Protein AF-0000000070924080 (afdb_homodimer)

Secondary structure (DSSP, 8-state):
--TTTEEEEEETTEEEEEEE-----HHHHHHH--HHHHHHHHHHHHHHHGGGT-S---EEEE-SSEEEEEP---BHHHHHHHH-TTSHHHHHHHHHHHHHHHHHHHTT---S---GGGEEEETTEEEE--GGG--GGG-SHHHHHHHHHHHHHHHHHHHSS--HHHHHHHHHHHHH--S-HHHHHHHHHHHHHHHHHHHHHHTGGGTTSHHHHTHHHHHHHTS---/--TTTEEEEEETTEEEEEEE-----HHHHHHH--HHHHHHHHHHHHHHHGGGT-S---EEEE-SSEEEEE----BHHHHHHHH-TTSHHHHHHHHHHHHHHHHHHHTT---S---GGGEEEETTEEEE--GGG--GGG-SHHHHHHHHHHHHHHHHHHHSS--HHHHHHHHHHHHH--S-HHHHHHHHHHHHHHHHHHHHHHTGGGTTSHHHHTHHHHHHHTS---

pLDDT: mean 89.35, std 13.29, range [24.98, 98.69]

Nearest PDB structures (foldseek):
  7chn-assembly1_A  TM=5.474E-01  e=2.019E-03  Homo sapiens
  7o7i-assembly1_A  TM=5.714E-01  e=3.588E-03  Homo sapiens
  6pjj-assembly1_B  TM=5.356E-01  e=2.622E-03  Homo sapiens
  6x8f-assembly1_A  TM=5.106E-01  e=9.192E-03  Homo sapiens
  7cz2-assembly1_A  TM=4.184E-01  e=2.763E-03  Mycolicibacterium smegmatis MC2 155

Organism: Rhodobacter capsulatus (strain ATCC BAA-309 / NBRC 16581 / SB1003) (NCBI:txid272942)

InterPro domains:
  IPR011009 Protein kinase-like domain superfamily [SSF56112] (6-174)

Radius of gyration: 23.38 Å; Cα contacts (8 Å, |Δi|>4): 699; chains: 2; bounding box: 52×64×56 Å

Sequence (452 aa):
MSAGRIERTVVSGQAGWVKRVEQVGLRLRLQKGDPRRLFEAERRAYLSLQDAHLPFPKVLAEGPDHFILADAGPTLRSLLRASGPEAPEVRRALVAGATALARLHEAGYSHGRPNLCDICWKDGQITFIDLEKYRPRHNTPGGHVWDLLIFFFDLCAETGRIDAAVLSARDAYRAADSKGIWPAAVRRMRLLRPALTLLTWLTRPLRHKRDFRALAPLLTLFADPRMSAGRIERTVVSGQAGWVKRVEQVGLRLRLQKGDPRRLFEAERRAYLSLQDAH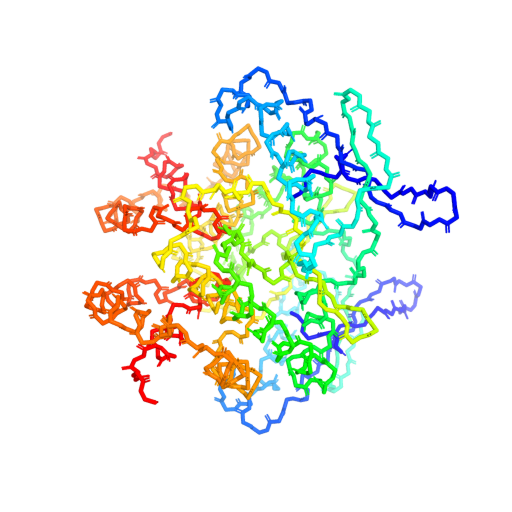LPFPKVLAEGPDHFILADAGPTLRSLLRASGPEAPEVRRALVAGATALARLHEAGYSHGRPNLCDICWKDGQITFIDLEKYRPRHNTPGGHVWDLLIFFFDLCAETGRIDAAVLSARDAYRAADSKGIWPAAVRRMRLLRPALTLLTWLTRPLRHKRDFRALAPLLTLFADPR

Foldseek 3Di:
DPPPAWDWDDFPNFTKIKGFQPPDPPVVCVVVPNSVVLVVVQVVVQVVCVVVPAQAFDFRDDDPTITITTDQAAFLLVVCVVPNLPDPVSLLQLLLLLLSLLVCLVSQFAQQAQASRQWHDDPSGIHGHDSSRGDSVLSDLNRSLVRVLNHQLNVCLSNLADDPSSVSSLVSNVVNHPPLSLLVNLVVLVVCVVVLVVVLVVCVVVCVHRNSSSSVRSSVSSPDSD/DPVVAWDWDAFPNFTKIKGFQPPDPPVVCVVVPNSVVLVVVQVVVQVVCVVVPAQAFDWRDDDPTITITTDQAAFLLVVCVVPNLPDPVSLLQLLLLLLSLLVCLVSQFAQQAQASRQWHDDPSGIHGHDSSRGDPVLSDLNRSLVRVLNHQLNVCLSNLADDPSSVSSLVSNVVNHPPLSLLVNLVVLVVCVVVLVVVLVVCVVVCVHRNSSSSVRSSVSSPDSD

Solvent-accessible surface area (backbone atoms only — not comparable to full-atom values): 23870 Å² total; per-residue (Å²): 120,73,66,86,39,61,42,80,47,73,56,96,86,37,57,24,35,34,43,44,53,62,84,60,57,72,65,55,26,70,75,74,40,53,42,59,55,50,43,49,51,28,52,50,49,51,63,70,42,62,80,67,80,49,55,51,60,53,76,76,46,76,56,98,61,33,37,26,34,40,64,52,63,53,25,47,41,57,44,33,60,68,61,31,58,81,32,66,68,37,34,52,46,44,26,49,46,29,30,49,52,26,48,38,40,69,73,50,44,37,55,59,58,45,33,42,76,27,28,18,50,44,95,91,39,58,30,47,49,78,47,71,57,45,46,80,87,38,44,41,75,67,33,37,29,51,27,51,51,43,30,47,38,44,52,18,26,74,65,52,44,79,46,71,45,53,52,46,19,51,52,34,20,58,75,47,41,83,77,54,47,65,49,52,39,17,52,54,45,58,73,44,38,70,62,52,52,50,48,46,60,73,41,51,92,44,39,89,40,52,62,52,26,9,48,60,38,42,53,58,67,38,65,53,72,120,120,73,67,85,40,59,40,79,48,71,56,97,87,38,57,23,36,35,43,44,54,62,85,60,57,72,65,54,26,70,74,72,41,54,42,58,54,49,44,50,50,26,52,48,48,52,62,68,44,62,80,67,80,50,57,52,58,53,76,76,47,77,55,99,59,34,38,25,34,41,62,53,64,54,26,48,39,57,46,32,61,68,60,32,56,81,33,67,67,37,33,53,47,45,26,49,44,29,30,50,52,26,48,40,39,68,74,51,46,36,57,59,59,44,34,42,76,26,29,16,49,44,96,92,38,59,29,49,50,77,48,70,58,45,47,79,89,38,43,41,73,68,32,37,30,50,28,53,52,42,32,48,37,44,50,17,25,75,64,53,45,79,46,71,46,53,51,47,19,51,51,33,20,58,72,46,41,83,77,52,48,64,50,52,40,18,53,54,45,57,73,43,39,70,62,51,52,50,49,46,61,73,40,52,91,44,38,87,40,52,62,53,26,9,49,59,38,43,54,59,67,38,66,54,73,118

Structure (mmCIF, N/CA/C/O backbone):
data_AF-0000000070924080-model_v1
#
loop_
_entity.id
_entity.type
_entity.pdbx_description
1 polymer 'Serine/threonine protein phosphatase'
#
loop_
_atom_site.group_PDB
_atom_site.id
_atom_site.type_symbol
_atom_site.label_atom_id
_atom_site.label_alt_id
_atom_site.label_comp_id
_atom_site.label_asym_id
_atom_site.label_entity_id
_atom_site.label_seq_id
_atom_site.pdbx_PDB_ins_code
_atom_site.Cartn_x
_atom_site.Cartn_y
_atom_site.Cartn_z
_atom_site.occupancy
_atom_site.B_iso_or_equiv
_atom_site.auth_seq_id
_atom_site.auth_comp_id
_atom_site.auth_asym_id
_atom_site.auth_atom_id
_atom_site.pdbx_PDB_model_num
ATOM 1 N N . MET A 1 1 ? -5.469 -6.824 7.297 1 25.53 1 MET A N 1
ATOM 2 C CA . MET A 1 1 ? -5.648 -8.125 7.938 1 25.53 1 MET A CA 1
ATOM 3 C C . MET A 1 1 ? -6.219 -7.965 9.344 1 25.53 1 MET A C 1
ATOM 5 O O . MET A 1 1 ? -5.742 -7.137 10.125 1 25.53 1 MET A O 1
ATOM 9 N N . SER A 1 2 ? -7.434 -8.078 9.547 1 34.44 2 SER A N 1
ATOM 10 C CA . SER A 1 2 ? -8.047 -8.141 10.867 1 34.44 2 SER A CA 1
ATOM 11 C C . SER A 1 2 ? -7.168 -8.898 11.852 1 34.44 2 SER A C 1
ATOM 13 O O . SER A 1 2 ? -6.777 -10.039 11.594 1 34.44 2 SER A O 1
ATOM 15 N N . ALA A 1 3 ? -6.484 -8.43 12.734 1 38.5 3 ALA A N 1
ATOM 16 C CA . ALA A 1 3 ? -5.648 -8.938 13.82 1 38.5 3 ALA A CA 1
ATOM 17 C C . ALA A 1 3 ? -6.285 -10.156 14.484 1 38.5 3 ALA A C 1
ATOM 19 O O . ALA A 1 3 ? -5.582 -11.016 15.016 1 38.5 3 ALA A O 1
ATOM 20 N N . GLY A 1 4 ? -7.57 -10.266 14.664 1 45.88 4 GLY A N 1
ATOM 21 C CA . GLY A 1 4 ? -8.164 -11.281 15.523 1 45.88 4 GLY A CA 1
ATOM 22 C C . GLY A 1 4 ? -8.211 -12.656 14.875 1 45.88 4 GLY A C 1
ATOM 23 O O . GLY A 1 4 ? -8.594 -13.633 15.523 1 45.88 4 GLY A O 1
ATOM 24 N N . ARG A 1 5 ? -8.039 -12.664 13.5 1 56.22 5 ARG A N 1
ATOM 25 C CA . ARG A 1 5 ? -8.516 -13.867 12.828 1 56.22 5 ARG A CA 1
ATOM 26 C C . ARG A 1 5 ? -7.426 -14.93 12.766 1 56.22 5 ARG A C 1
ATOM 28 O O . ARG A 1 5 ? -7.715 -16.125 12.734 1 56.22 5 ARG A O 1
ATOM 35 N N . ILE A 1 6 ? -6.117 -14.406 12.641 1 68.69 6 ILE A N 1
ATOM 36 C CA . ILE A 1 6 ? -5.117 -15.461 12.461 1 68.69 6 ILE A CA 1
ATOM 37 C C . ILE A 1 6 ? -4.207 -15.508 13.688 1 68.69 6 ILE A C 1
ATOM 39 O O . ILE A 1 6 ? -3.684 -14.484 14.125 1 68.69 6 ILE A O 1
ATOM 43 N N . GLU A 1 7 ? -4.242 -16.547 14.477 1 82.38 7 GLU A N 1
ATOM 44 C CA . GLU A 1 7 ? -3.438 -16.734 15.68 1 82.38 7 GLU A CA 1
ATOM 45 C C . GLU A 1 7 ? -2.461 -17.906 15.508 1 82.38 7 GLU A C 1
ATOM 47 O O . GLU A 1 7 ? -2.809 -18.938 14.93 1 82.38 7 GLU A O 1
ATOM 52 N N . ARG A 1 8 ? -1.349 -17.625 16.016 1 87.75 8 ARG A N 1
ATOM 53 C CA . ARG A 1 8 ? -0.352 -18.688 16 1 87.75 8 ARG A CA 1
ATOM 54 C C . ARG A 1 8 ? -0.681 -19.766 17.031 1 87.75 8 ARG A C 1
ATOM 56 O O . ARG A 1 8 ? -1.205 -19.469 18.094 1 87.75 8 ARG A O 1
ATOM 63 N N . THR A 1 9 ? -0.392 -21.031 16.703 1 88.62 9 THR A N 1
ATOM 64 C CA . THR A 1 9 ? -0.634 -22.156 17.594 1 88.62 9 THR A CA 1
ATOM 65 C C . THR A 1 9 ? 0.347 -23.297 17.297 1 88.62 9 THR A C 1
ATOM 67 O O . THR A 1 9 ? 1.231 -23.156 16.453 1 88.62 9 THR A O 1
ATOM 70 N N . VAL A 1 10 ? 0.337 -24.328 18.25 1 89.94 10 VAL A N 1
ATOM 71 C CA . VAL A 1 10 ? 1.141 -25.531 18.047 1 89.94 10 VAL A CA 1
ATOM 72 C C . VAL A 1 10 ? 0.24 -26.766 18.062 1 89.94 10 VAL A C 1
ATOM 74 O O . VAL A 1 10 ? -0.607 -26.922 18.938 1 89.94 10 VAL A O 1
ATOM 77 N N . VAL A 1 11 ? 0.344 -27.562 17.047 1 89.88 11 VAL A N 1
ATOM 78 C CA . VAL A 1 11 ? -0.388 -28.828 16.938 1 89.88 11 VAL A CA 1
ATOM 79 C C . VAL A 1 11 ? 0.597 -29.984 16.844 1 89.88 11 VAL A C 1
ATOM 81 O O . VAL A 1 11 ? 1.346 -30.094 15.875 1 89.88 11 VAL A O 1
ATOM 84 N N . SER A 1 12 ? 0.551 -30.875 17.875 1 92.19 12 SER A N 1
ATOM 85 C CA . SER A 1 12 ? 1.433 -32.031 17.891 1 92.19 12 SER A CA 1
ATOM 86 C C . SER A 1 12 ? 2.883 -31.641 17.641 1 92.19 12 SER A C 1
ATOM 88 O O . SER A 1 12 ? 3.562 -32.219 16.797 1 92.19 12 SER A O 1
ATOM 90 N N . GLY A 1 13 ? 3.346 -30.531 18.141 1 91.12 13 GLY A N 1
ATOM 91 C CA . GLY A 1 13 ? 4.727 -30.094 18.094 1 91.12 13 GLY A CA 1
ATOM 92 C C . GLY A 1 13 ? 5.039 -29.266 16.859 1 91.12 13 GLY A C 1
ATOM 93 O O . GLY A 1 13 ? 6.16 -28.781 16.688 1 91.12 13 GLY A O 1
ATOM 94 N N . GLN A 1 14 ? 4.07 -29.188 16.031 1 92.44 14 GLN A N 1
ATOM 95 C CA . GLN A 1 14 ? 4.281 -28.438 14.797 1 92.44 14 GLN A CA 1
ATOM 96 C C . GLN A 1 14 ? 3.631 -27.047 14.875 1 92.44 14 GLN A C 1
ATOM 98 O O . GLN A 1 14 ? 2.459 -26.938 15.242 1 92.44 14 GLN A O 1
ATOM 103 N N . ALA A 1 15 ? 4.469 -26.016 14.555 1 94 15 ALA A N 1
ATOM 104 C CA . ALA A 1 15 ? 3.943 -24.641 14.555 1 94 15 ALA A CA 1
ATOM 105 C C . ALA A 1 15 ? 2.938 -24.453 13.43 1 94 15 ALA A C 1
ATOM 107 O O . ALA A 1 15 ? 3.139 -24.938 12.312 1 94 15 ALA A O 1
ATOM 108 N N . GLY A 1 16 ? 1.765 -23.703 13.773 1 94.62 16 GLY A N 1
ATOM 109 C CA . GLY A 1 16 ? 0.73 -23.469 12.781 1 94.62 16 GLY A CA 1
ATOM 110 C C . GLY A 1 16 ? -0.035 -22.188 13.016 1 94.62 16 GLY A C 1
ATOM 111 O O . GLY A 1 16 ? 0.234 -21.453 13.977 1 94.62 16 GLY A O 1
ATOM 112 N N . TRP A 1 17 ? -0.911 -21.859 12.094 1 92.88 17 TRP A N 1
ATOM 113 C CA . TRP A 1 17 ? -1.739 -20.672 12.141 1 92.88 17 TRP A CA 1
ATOM 114 C C . TRP A 1 17 ? -3.221 -21.031 12.117 1 92.88 17 TRP A C 1
ATOM 116 O O . TRP A 1 17 ? -3.672 -21.766 11.242 1 92.88 17 TRP A O 1
ATOM 126 N N . VAL A 1 18 ? -3.932 -20.469 13.047 1 91.44 18 VAL A N 1
ATOM 127 C CA . VAL A 1 18 ? -5.363 -20.734 13.133 1 91.44 18 VAL A CA 1
ATOM 128 C C . VAL A 1 18 ? -6.125 -19.719 12.273 1 91.44 18 VAL A C 1
ATOM 130 O O . VAL A 1 18 ? -5.938 -18.516 12.422 1 91.44 18 VAL A O 1
ATOM 133 N N . LYS A 1 19 ? -6.883 -20.188 11.375 1 89.75 19 LYS A N 1
ATOM 134 C CA . LYS A 1 19 ? -7.824 -19.359 10.617 1 89.75 19 LYS A CA 1
ATOM 135 C C . LYS A 1 19 ? -9.258 -19.609 11.078 1 89.75 19 LYS A C 1
ATOM 137 O O . LYS A 1 19 ? -9.719 -20.75 11.109 1 89.75 19 LYS A O 1
ATOM 142 N N . ARG A 1 20 ? -9.859 -18.5 11.445 1 85.56 20 ARG A N 1
ATOM 143 C CA . ARG A 1 20 ? -11.227 -18.609 11.945 1 85.56 20 ARG A CA 1
ATOM 144 C C . ARG A 1 20 ? -12.203 -17.828 11.055 1 85.56 20 ARG A C 1
ATOM 146 O O . ARG A 1 20 ? -11.789 -16.969 10.289 1 85.56 20 ARG A O 1
ATOM 153 N N . VAL A 1 21 ? -13.445 -18.281 11.172 1 77.88 21 VAL A N 1
ATOM 154 C CA . VAL A 1 21 ? -14.492 -17.547 10.461 1 77.88 21 VAL A CA 1
ATOM 155 C C . VAL A 1 21 ? -14.586 -16.125 11.016 1 77.88 21 VAL A C 1
ATOM 157 O O . VAL A 1 21 ? -14.617 -15.93 12.234 1 77.88 21 VAL A O 1
ATOM 160 N N . GLU A 1 22 ? -14.312 -15.156 10.117 1 68.5 22 GLU A N 1
ATOM 161 C CA . GLU A 1 22 ? -14.43 -13.773 10.57 1 68.5 22 GLU A CA 1
ATOM 162 C C . GLU A 1 22 ? -15.828 -13.492 11.117 1 68.5 22 GLU A C 1
ATOM 164 O O . GLU A 1 22 ? -16.828 -13.898 10.523 1 68.5 22 GLU A O 1
ATOM 169 N N . GLN A 1 23 ? -15.914 -13.203 12.43 1 59.16 23 GLN A N 1
ATOM 170 C CA . GLN A 1 23 ? -17.203 -12.812 12.977 1 59.16 23 GLN A CA 1
ATOM 171 C C . GLN A 1 23 ? -17.547 -11.375 12.594 1 59.16 23 GLN A C 1
ATOM 173 O O . GLN A 1 23 ? -16.922 -10.43 13.078 1 59.16 23 GLN A O 1
ATOM 178 N N . VAL A 1 24 ? -17.797 -11.219 11.375 1 55.84 24 VAL A N 1
ATOM 179 C CA . VAL A 1 24 ? -18.141 -9.859 10.961 1 55.84 24 VAL A CA 1
ATOM 180 C C . VAL A 1 24 ? -19.609 -9.602 11.219 1 55.84 24 VAL A C 1
ATOM 182 O O . VAL A 1 24 ? -20.422 -10.539 11.258 1 55.84 24 VAL A O 1
ATOM 185 N N . GLY A 1 25 ? -19.922 -8.422 11.648 1 48.94 25 GLY A N 1
ATOM 186 C CA . GLY A 1 25 ? -21.328 -8.031 11.742 1 48.94 25 GLY A CA 1
ATOM 187 C C . GLY A 1 25 ? -22.078 -8.18 10.43 1 48.94 25 GLY A C 1
ATOM 188 O O . GLY A 1 25 ? -21.469 -8.438 9.391 1 48.94 25 GLY A O 1
ATOM 189 N N . LEU A 1 26 ? -23.391 -8.203 10.516 1 44.5 26 LEU A N 1
ATOM 190 C CA . LEU A 1 26 ? -24.328 -8.438 9.43 1 44.5 26 LEU A CA 1
ATOM 191 C C . LEU A 1 26 ? -23.953 -7.617 8.195 1 44.5 26 LEU A C 1
ATOM 193 O O . LEU A 1 26 ? -24.031 -8.117 7.07 1 44.5 26 LEU A O 1
ATOM 197 N N . ARG A 1 27 ? -23.656 -6.535 8.461 1 42.88 27 ARG A N 1
ATOM 198 C CA . ARG A 1 27 ? -23.484 -5.582 7.371 1 42.88 27 ARG A CA 1
ATOM 199 C C . ARG A 1 27 ? -22.234 -5.898 6.562 1 42.88 27 ARG A C 1
ATOM 201 O O . ARG A 1 27 ? -22.266 -5.891 5.332 1 42.88 27 ARG A O 1
ATOM 208 N N . LEU A 1 28 ? -21.234 -6.195 7.207 1 49.97 28 LEU A N 1
ATOM 209 C CA . LEU A 1 28 ? -19.984 -6.48 6.5 1 49.97 28 LEU A CA 1
ATOM 210 C C . LEU A 1 28 ? -20.078 -7.812 5.762 1 49.97 28 LEU A C 1
ATOM 212 O O . LEU A 1 28 ? -19.484 -7.977 4.695 1 49.97 28 LEU A O 1
ATOM 216 N N . ARG A 1 29 ? -21.031 -8.688 6.332 1 48.62 29 ARG A N 1
ATOM 217 C CA . ARG A 1 29 ? -21.344 -9.961 5.684 1 48.62 29 ARG A CA 1
ATOM 218 C C . ARG A 1 29 ? -21.922 -9.734 4.293 1 48.62 29 ARG A C 1
ATOM 220 O O . ARG A 1 29 ? -21.609 -10.484 3.359 1 48.62 29 ARG A O 1
ATOM 227 N N . LEU A 1 30 ? -22.797 -8.773 4.285 1 48.34 30 LEU A N 1
ATOM 228 C CA . LEU A 1 30 ? -23.484 -8.477 3.025 1 48.34 30 LEU A CA 1
ATOM 229 C C . LEU A 1 30 ? -22.5 -7.91 2.002 1 48.34 30 LEU A C 1
ATOM 231 O O . LEU A 1 30 ? -22.656 -8.125 0.799 1 48.34 30 LEU A O 1
ATOM 235 N N . GLN A 1 31 ? -21.578 -7.129 2.43 1 50.31 31 GLN A N 1
ATOM 236 C CA . GLN A 1 31 ? -20.656 -6.398 1.562 1 50.31 31 GLN A CA 1
ATOM 237 C C . GLN A 1 31 ? -19.562 -7.316 1.038 1 50.31 31 GLN A C 1
ATOM 239 O O . GLN A 1 31 ? -19.125 -7.184 -0.109 1 50.31 31 GLN A O 1
ATOM 244 N N . LYS A 1 32 ? -19.125 -8.156 2.031 1 55.06 32 LYS A N 1
ATOM 245 C CA . LYS A 1 32 ? -17.938 -8.93 1.698 1 55.06 32 LYS A CA 1
ATOM 246 C C . LYS A 1 32 ? -18.297 -10.359 1.292 1 55.06 32 LYS A C 1
ATOM 248 O O . LYS A 1 32 ? -17.453 -11.117 0.833 1 55.06 32 LYS A O 1
ATOM 253 N N . GLY A 1 33 ? -19.594 -10.68 1.135 1 59.5 33 GLY A N 1
ATOM 254 C CA . GLY A 1 33 ? -20.109 -12.031 1.03 1 59.5 33 GLY A CA 1
ATOM 255 C C . GLY A 1 33 ? -20.141 -12.758 2.361 1 59.5 33 GLY A C 1
ATOM 256 O O . GLY A 1 33 ? -19.719 -12.219 3.385 1 59.5 33 GLY A O 1
ATOM 257 N N . ASP A 1 34 ? -20.812 -13.836 2.414 1 70.38 34 ASP A N 1
ATOM 258 C CA . ASP A 1 34 ? -20.969 -14.641 3.621 1 70.38 34 ASP A CA 1
ATOM 259 C C . ASP A 1 34 ? -19.609 -15.148 4.121 1 70.38 34 ASP A C 1
ATOM 261 O O . ASP A 1 34 ? -18.969 -15.953 3.455 1 70.38 34 ASP A O 1
ATOM 265 N N . PRO A 1 35 ? -19.047 -14.484 5.098 1 76.25 35 PRO A N 1
ATOM 266 C CA . PRO A 1 35 ? -17.75 -14.883 5.645 1 76.25 35 PRO A CA 1
ATOM 267 C C . PRO A 1 35 ? -17.609 -16.391 5.82 1 76.25 35 PRO A C 1
ATOM 269 O O . PRO A 1 35 ? -16.531 -16.953 5.625 1 76.25 35 PRO A O 1
ATOM 272 N N . ARG A 1 36 ? -18.672 -17.016 6.082 1 80.5 36 ARG A N 1
ATOM 273 C CA . ARG A 1 36 ? -18.641 -18.453 6.262 1 80.5 36 ARG A CA 1
ATOM 274 C C . ARG A 1 36 ? -18.406 -19.172 4.934 1 80.5 36 ARG A C 1
ATOM 276 O O . ARG A 1 36 ? -17.688 -20.172 4.875 1 80.5 36 ARG A O 1
ATOM 283 N N . ARG A 1 37 ? -19.016 -18.609 3.957 1 82.81 37 ARG A N 1
ATOM 284 C CA . ARG A 1 37 ? -18.844 -19.219 2.637 1 82.81 37 ARG A CA 1
ATOM 285 C C . ARG A 1 37 ? -17.406 -19.094 2.156 1 82.81 37 ARG A C 1
ATOM 287 O O . ARG A 1 37 ? -16.844 -20.031 1.603 1 82.81 37 ARG A O 1
ATOM 294 N N . LEU A 1 38 ? -16.906 -17.922 2.4 1 81.5 38 LEU A N 1
ATOM 295 C CA . LEU A 1 38 ? -15.531 -17.688 1.992 1 81.5 38 LEU A CA 1
ATOM 296 C C . LEU A 1 38 ? -14.57 -18.578 2.787 1 81.5 38 LEU A C 1
ATOM 298 O O . LEU A 1 38 ? -13.633 -19.141 2.227 1 81.5 38 LEU A O 1
ATOM 302 N N . PHE A 1 39 ? -14.906 -18.688 4.031 1 86.44 39 PHE A N 1
ATOM 303 C CA . PHE A 1 39 ? -14.117 -19.547 4.914 1 86.44 39 PHE A CA 1
ATOM 304 C C . PHE A 1 39 ? -14.164 -21 4.449 1 86.44 39 PHE A C 1
ATOM 306 O O . PHE A 1 39 ? -13.125 -21.641 4.32 1 86.44 39 PHE A O 1
ATOM 313 N N . GLU A 1 40 ? -15.297 -21.453 4.141 1 87.25 40 GLU A N 1
ATOM 314 C CA . GLU A 1 40 ? -15.477 -22.844 3.729 1 87.25 40 GLU A CA 1
ATOM 315 C C . GLU A 1 40 ? -14.844 -23.094 2.363 1 87.25 40 GLU A C 1
ATOM 317 O O . GLU A 1 40 ? -14.281 -24.172 2.121 1 87.25 40 GLU A O 1
ATOM 322 N N . ALA A 1 41 ? -14.969 -22.141 1.557 1 86.94 41 ALA A N 1
ATOM 323 C CA . ALA A 1 41 ? -14.359 -22.266 0.237 1 86.94 41 ALA A CA 1
ATOM 324 C C . ALA A 1 41 ? -12.836 -22.391 0.347 1 86.94 41 ALA A C 1
ATOM 326 O O . ALA A 1 41 ? -12.227 -23.203 -0.346 1 86.94 41 ALA A O 1
ATOM 327 N N . GLU A 1 42 ? -12.281 -21.594 1.185 1 89.12 42 GLU A N 1
ATOM 328 C CA . GLU A 1 42 ? -10.836 -21.641 1.381 1 89.12 42 GLU A CA 1
ATOM 329 C C . GLU A 1 42 ? -10.414 -22.984 1.982 1 89.12 42 GLU A C 1
ATOM 331 O O . GLU A 1 42 ? -9.43 -23.594 1.539 1 89.12 42 GLU A O 1
ATOM 336 N N . ARG A 1 43 ? -11.133 -23.406 2.891 1 88.12 43 ARG A N 1
ATOM 337 C CA . ARG A 1 43 ? -10.852 -24.703 3.51 1 88.12 43 ARG A CA 1
ATOM 338 C C . ARG A 1 43 ? -10.906 -25.828 2.48 1 88.12 43 ARG A C 1
ATOM 340 O O . ARG A 1 43 ? -10 -26.656 2.422 1 88.12 43 ARG A O 1
ATOM 347 N N . ARG A 1 44 ? -11.898 -25.828 1.718 1 88.19 44 ARG A N 1
ATOM 348 C CA . ARG A 1 44 ? -12.062 -26.844 0.69 1 88.19 44 ARG A CA 1
ATOM 349 C C . ARG A 1 44 ? -10.93 -26.797 -0.328 1 88.19 44 ARG A C 1
ATOM 351 O O . ARG A 1 44 ? -10.461 -27.828 -0.805 1 88.19 44 ARG A O 1
ATOM 358 N N . ALA A 1 45 ? -10.562 -25.641 -0.616 1 89.81 45 ALA A N 1
ATOM 359 C CA . ALA A 1 45 ? -9.453 -25.469 -1.553 1 89.81 45 ALA A CA 1
ATOM 360 C C . ALA A 1 45 ? -8.188 -26.141 -1.027 1 89.81 45 ALA A C 1
ATOM 362 O O . ALA A 1 45 ? -7.543 -26.906 -1.741 1 89.81 45 ALA A O 1
ATOM 363 N N . TYR A 1 46 ? -7.852 -25.875 0.226 1 90.12 46 TYR A N 1
ATOM 364 C CA . TYR A 1 46 ? -6.66 -26.469 0.814 1 90.12 46 TYR A CA 1
ATOM 365 C C . TYR A 1 46 ? -6.758 -28 0.813 1 90.12 46 TYR A C 1
ATOM 367 O O . TYR A 1 46 ? -5.789 -28.688 0.483 1 90.12 46 TYR A O 1
ATOM 375 N N . LEU A 1 47 ? -7.895 -28.469 1.082 1 86.94 47 LEU A N 1
ATOM 376 C CA . LEU A 1 47 ? -8.086 -29.906 1.164 1 86.94 47 LEU A CA 1
ATOM 377 C C . LEU A 1 47 ? -7.996 -30.547 -0.219 1 86.94 47 LEU A C 1
ATOM 379 O O . LEU A 1 47 ? -7.434 -31.641 -0.372 1 86.94 47 LEU A O 1
ATOM 383 N N . SER A 1 48 ? -8.531 -29.875 -1.145 1 86.19 48 SER A N 1
ATOM 384 C CA . SER A 1 48 ? -8.555 -30.406 -2.498 1 86.19 48 SER A CA 1
ATOM 385 C C . SER A 1 48 ? -7.168 -30.406 -3.127 1 86.19 48 SER A C 1
ATOM 387 O O . SER A 1 48 ? -6.867 -31.219 -3.998 1 86.19 48 SER A O 1
ATOM 389 N N . LEU A 1 49 ? -6.305 -29.547 -2.631 1 84.88 49 LEU A N 1
ATOM 390 C CA . LEU A 1 49 ? -4.996 -29.359 -3.258 1 84.88 49 LEU A CA 1
ATOM 391 C C . LEU A 1 49 ? -3.92 -30.141 -2.5 1 84.88 49 LEU A C 1
ATOM 393 O O . LEU A 1 49 ? -2.764 -30.172 -2.924 1 84.88 49 LEU A O 1
ATOM 397 N N . GLN A 1 50 ? -4.219 -30.703 -1.446 1 78.38 50 GLN A N 1
ATOM 398 C CA . GLN A 1 50 ? -3.258 -31.406 -0.606 1 78.38 50 GLN A CA 1
ATOM 399 C C . GLN A 1 50 ? -2.662 -32.594 -1.337 1 78.38 50 GLN A C 1
ATOM 401 O O . GLN A 1 50 ? -1.483 -32.938 -1.168 1 78.38 50 GLN A O 1
ATOM 406 N N . ASP A 1 51 ? -3.348 -33.156 -2.189 1 73.69 51 ASP A N 1
ATOM 407 C CA . ASP A 1 51 ? -2.93 -34.406 -2.822 1 73.69 51 ASP A CA 1
ATOM 408 C C . ASP A 1 51 ? -2.1 -34.156 -4.078 1 73.69 51 ASP A C 1
ATOM 410 O O . ASP A 1 51 ? -1.441 -35.031 -4.602 1 73.69 51 ASP A O 1
ATOM 414 N N . ALA A 1 52 ? -1.959 -33 -4.523 1 71.38 52 ALA A N 1
ATOM 415 C CA . ALA A 1 52 ? -1.385 -32.688 -5.832 1 71.38 52 ALA A CA 1
ATOM 416 C C . ALA A 1 52 ? 0.101 -32.344 -5.719 1 71.38 52 ALA A C 1
ATOM 418 O O . ALA A 1 52 ? 0.767 -32.094 -6.723 1 71.38 52 ALA A O 1
ATOM 419 N N . HIS A 1 53 ? 0.766 -32.531 -4.613 1 79.81 53 HIS A N 1
ATOM 420 C CA . HIS A 1 53 ? 2.17 -32.219 -4.41 1 79.81 53 HIS A CA 1
ATOM 421 C C . HIS A 1 53 ? 2.449 -30.75 -4.797 1 79.81 53 HIS A C 1
ATOM 423 O O . HIS A 1 53 ? 3.441 -30.469 -5.469 1 79.81 53 HIS A O 1
ATOM 429 N N . LEU A 1 54 ? 1.48 -29.984 -4.605 1 87.44 54 LEU A N 1
ATOM 430 C CA . LEU A 1 54 ? 1.594 -28.562 -4.883 1 87.44 54 LEU A CA 1
ATOM 431 C C . LEU A 1 54 ? 2.07 -27.812 -3.645 1 87.44 54 LEU A C 1
ATOM 433 O O . LEU A 1 54 ? 1.965 -28.312 -2.525 1 87.44 54 LEU A O 1
ATOM 437 N N . PRO A 1 55 ? 2.721 -26.703 -3.877 1 92 55 PRO A N 1
ATOM 438 C CA . PRO A 1 55 ? 3.361 -25.984 -2.771 1 92 55 PRO A CA 1
ATOM 439 C C . PRO A 1 55 ? 2.365 -25.188 -1.931 1 92 55 PRO A C 1
ATOM 441 O O . PRO A 1 55 ? 2.445 -23.953 -1.87 1 92 55 PRO A O 1
ATOM 444 N N . PHE A 1 56 ? 1.472 -25.891 -1.253 1 93.38 56 PHE A N 1
ATOM 445 C CA . PHE A 1 56 ? 0.528 -25.344 -0.286 1 93.38 56 PHE A CA 1
ATOM 446 C C . PHE A 1 56 ? 0.764 -25.938 1.098 1 93.38 56 PHE A C 1
ATOM 448 O O . PHE A 1 56 ? 1.28 -27.062 1.221 1 93.38 56 PHE A O 1
ATOM 455 N N . PRO A 1 57 ? 0.413 -25.172 2.057 1 92 57 PRO A N 1
ATOM 456 C CA . PRO A 1 57 ? 0.658 -25.719 3.395 1 92 57 PRO A CA 1
ATOM 457 C C . PRO A 1 57 ? -0.271 -26.875 3.736 1 92 57 PRO A C 1
ATOM 459 O O . PRO A 1 57 ? -1.405 -26.938 3.256 1 92 57 PRO A O 1
ATOM 462 N N . LYS A 1 58 ? 0.181 -27.703 4.578 1 89.44 58 LYS A N 1
ATOM 463 C CA . LYS A 1 58 ? -0.638 -28.812 5.07 1 89.44 58 LYS A CA 1
ATOM 464 C C . LYS A 1 58 ? -1.663 -28.312 6.09 1 89.44 58 LYS A C 1
ATOM 466 O O . LYS A 1 58 ? -1.368 -27.438 6.902 1 89.44 58 LYS A O 1
ATOM 471 N N . VAL A 1 59 ? -2.834 -28.922 6.059 1 92.12 59 VAL A N 1
ATOM 472 C CA . VAL A 1 59 ? -3.822 -28.703 7.113 1 92.12 59 VAL A CA 1
ATOM 473 C C . VAL A 1 59 ? -3.5 -29.578 8.32 1 92.12 59 VAL A C 1
ATOM 475 O O . VAL A 1 59 ? -3.564 -30.812 8.227 1 92.12 59 VAL A O 1
ATOM 478 N N . LEU A 1 60 ? -3.17 -28.922 9.398 1 93.38 60 LEU A N 1
ATOM 479 C CA . LEU A 1 60 ? -2.734 -29.656 10.578 1 93.38 60 LEU A CA 1
ATOM 480 C C . LEU A 1 60 ? -3.934 -30.141 11.391 1 93.38 60 LEU A C 1
ATOM 482 O O . LEU A 1 60 ? -3.867 -31.188 12.047 1 93.38 60 LEU A O 1
ATOM 486 N N . ALA A 1 61 ? -4.984 -29.344 11.438 1 92.56 61 ALA A N 1
ATOM 487 C CA . ALA A 1 61 ? -6.215 -29.656 12.164 1 92.56 61 ALA A CA 1
ATOM 488 C C . ALA A 1 61 ? -7.391 -28.859 11.609 1 92.56 61 ALA A C 1
ATOM 490 O O . ALA A 1 61 ? -7.199 -27.844 10.938 1 92.56 61 ALA A O 1
ATOM 491 N N . GLU A 1 62 ? -8.578 -29.453 11.781 1 90.19 62 GLU A N 1
ATOM 492 C CA . GLU A 1 62 ? -9.781 -28.781 11.312 1 90.19 62 GLU A CA 1
ATOM 493 C C . GLU A 1 62 ? -10.906 -28.875 12.336 1 90.19 62 GLU A C 1
ATOM 495 O O . GLU A 1 62 ? -11.008 -29.875 13.062 1 90.19 62 GLU A O 1
ATOM 500 N N . GLY A 1 63 ? -11.578 -27.797 12.531 1 86.44 63 GLY A N 1
ATOM 501 C CA . GLY A 1 63 ? -12.805 -27.766 13.297 1 86.44 63 GLY A CA 1
ATOM 502 C C . GLY A 1 63 ? -13.969 -27.141 12.547 1 86.44 63 GLY A C 1
ATOM 503 O O . GLY A 1 63 ? -13.836 -26.812 11.375 1 86.44 63 GLY A O 1
ATOM 504 N N . PRO A 1 64 ? -15.18 -27.031 13.211 1 83.69 64 PRO A N 1
ATOM 505 C CA . PRO A 1 64 ? -16.375 -26.484 12.555 1 83.69 64 PRO A CA 1
ATOM 506 C C . PRO A 1 64 ? -16.188 -25.031 12.109 1 83.69 64 PRO A C 1
ATOM 508 O O . PRO A 1 64 ? -16.75 -24.625 11.102 1 83.69 64 PRO A O 1
ATOM 511 N N . ASP A 1 65 ? -15.367 -24.297 12.914 1 86.81 65 ASP A N 1
ATOM 512 C CA . ASP A 1 65 ? -15.281 -22.875 12.602 1 86.81 65 ASP A CA 1
ATOM 513 C C . ASP A 1 65 ? -13.828 -22.438 12.477 1 86.81 65 ASP A C 1
ATOM 515 O O . ASP A 1 65 ? -13.531 -21.25 12.594 1 86.81 65 ASP A O 1
ATOM 519 N N . HIS A 1 66 ? -13 -23.469 12.359 1 90.06 66 HIS A N 1
ATOM 520 C CA . HIS A 1 66 ? -11.586 -23.094 12.242 1 90.06 66 HIS A CA 1
ATOM 521 C C . HIS A 1 66 ? -10.789 -24.219 11.57 1 90.06 66 HIS A C 1
ATOM 523 O O . HIS A 1 66 ? -11.25 -25.359 11.492 1 90.06 66 HIS A O 1
ATOM 529 N N . PHE A 1 67 ? -9.664 -23.859 10.992 1 91.62 67 PHE A N 1
ATOM 530 C CA . PHE A 1 67 ? -8.656 -24.828 10.578 1 91.62 67 PHE A CA 1
ATOM 531 C C . PHE A 1 67 ? -7.254 -24.281 10.797 1 91.62 67 PHE A C 1
ATOM 533 O O . PHE A 1 67 ? -7.078 -23.078 10.977 1 91.62 67 PHE A O 1
ATOM 540 N N . ILE A 1 68 ? -6.312 -25.188 10.953 1 93.31 68 ILE A N 1
ATOM 541 C CA . ILE A 1 68 ? -4.938 -24.812 11.281 1 93.31 68 ILE A CA 1
ATOM 542 C C . ILE A 1 68 ? -4.012 -25.219 10.133 1 93.31 68 ILE A C 1
ATOM 544 O O . ILE A 1 68 ? -4.012 -26.375 9.695 1 93.31 68 ILE A O 1
ATOM 548 N N . LEU A 1 69 ? -3.275 -24.234 9.633 1 94.31 69 LEU A N 1
ATOM 549 C CA . LEU A 1 69 ? -2.301 -24.469 8.578 1 94.31 69 LEU A CA 1
ATOM 550 C C . LEU A 1 69 ? -0.883 -24.484 9.141 1 94.31 69 LEU A C 1
ATOM 552 O O . LEU A 1 69 ? -0.554 -23.688 10.023 1 94.31 69 LEU A O 1
ATOM 556 N N . ALA A 1 70 ? -0.056 -25.297 8.617 1 94 70 ALA A N 1
ATOM 557 C CA . ALA A 1 70 ? 1.345 -25.359 9.023 1 94 70 ALA A CA 1
ATOM 558 C C . ALA A 1 70 ? 2.053 -24.031 8.75 1 94 70 ALA A C 1
ATOM 560 O O . ALA A 1 70 ? 1.812 -23.391 7.719 1 94 70 ALA A O 1
ATOM 561 N N . ASP A 1 71 ? 2.92 -23.656 9.641 1 95 71 ASP A N 1
ATOM 562 C CA . ASP A 1 71 ? 3.738 -22.469 9.445 1 95 71 ASP A CA 1
ATOM 563 C C . ASP A 1 71 ? 4.66 -22.625 8.234 1 95 71 ASP A C 1
ATOM 565 O O . ASP A 1 71 ? 5.402 -23.594 8.141 1 95 71 ASP A O 1
ATOM 569 N N . ALA A 1 72 ? 4.621 -21.672 7.375 1 95.56 72 ALA A N 1
ATOM 570 C CA . ALA A 1 72 ? 5.363 -21.781 6.121 1 95.56 72 ALA A CA 1
ATOM 571 C C . ALA A 1 72 ? 6.535 -20.812 6.098 1 95.56 72 ALA A C 1
ATOM 573 O O . ALA A 1 72 ? 7.23 -20.688 5.086 1 95.56 72 ALA A O 1
ATOM 574 N N . GLY A 1 73 ? 6.746 -20.078 7.234 1 95.44 73 GLY A N 1
ATOM 575 C CA . GLY A 1 73 ? 7.863 -19.141 7.293 1 95.44 73 GLY A CA 1
ATOM 576 C C . GLY A 1 73 ? 7.504 -17.75 6.824 1 95.44 73 GLY A C 1
ATOM 577 O O . GLY A 1 73 ? 6.324 -17.422 6.672 1 95.44 73 GLY A O 1
ATOM 578 N N . PRO A 1 74 ? 8.484 -16.844 6.641 1 96.44 74 PRO A N 1
ATOM 579 C CA . PRO A 1 74 ? 8.227 -15.461 6.238 1 96.44 74 PRO A CA 1
ATOM 580 C C . PRO A 1 74 ? 7.789 -15.352 4.777 1 96.44 74 PRO A C 1
ATOM 582 O O . PRO A 1 74 ? 8.141 -16.203 3.955 1 96.44 74 PRO A O 1
ATOM 585 N N . THR A 1 75 ? 7.043 -14.328 4.516 1 97.94 75 THR A N 1
ATOM 586 C CA . THR A 1 75 ? 6.59 -14.086 3.152 1 97.94 75 THR A CA 1
ATOM 587 C C . THR A 1 75 ? 7.688 -13.422 2.326 1 97.94 75 THR A C 1
ATOM 589 O O . THR A 1 75 ? 8.625 -12.844 2.883 1 97.94 75 THR A O 1
ATOM 592 N N . LEU A 1 76 ? 7.543 -13.469 1.066 1 98.38 76 LEU A N 1
ATOM 593 C CA . LEU A 1 76 ? 8.477 -12.789 0.174 1 98.38 76 LEU A CA 1
ATOM 594 C C . LEU A 1 76 ? 8.469 -11.281 0.425 1 98.38 76 LEU A C 1
ATOM 596 O O . LEU A 1 76 ? 9.516 -10.633 0.36 1 98.38 76 LEU A O 1
ATOM 600 N N . ARG A 1 77 ? 7.301 -10.742 0.723 1 97.12 77 ARG A N 1
ATOM 601 C CA . ARG A 1 77 ? 7.211 -9.312 0.998 1 97.12 77 ARG A CA 1
ATOM 602 C C . ARG A 1 77 ? 8.016 -8.945 2.24 1 97.12 77 ARG A C 1
ATOM 604 O O . ARG A 1 77 ? 8.773 -7.973 2.229 1 97.12 77 ARG A O 1
ATOM 611 N N . SER A 1 78 ? 7.805 -9.734 3.287 1 95 78 SER A N 1
ATOM 612 C CA . SER A 1 78 ? 8.516 -9.469 4.535 1 95 78 SER A CA 1
ATOM 613 C C . SER A 1 78 ? 10.023 -9.539 4.34 1 95 78 SER A C 1
ATOM 615 O O . SER A 1 78 ? 10.766 -8.719 4.875 1 95 78 SER A O 1
ATOM 617 N N . LEU A 1 79 ? 10.492 -10.484 3.572 1 95.19 79 LEU A N 1
ATOM 618 C CA . LEU A 1 79 ? 11.914 -10.633 3.283 1 95.19 79 LEU A CA 1
ATOM 619 C C . LEU A 1 79 ? 12.43 -9.43 2.498 1 95.19 79 LEU A C 1
ATOM 621 O O . LEU A 1 79 ? 13.484 -8.875 2.822 1 95.19 79 LEU A O 1
ATOM 625 N N . LEU A 1 80 ? 11.664 -9.086 1.517 1 94.75 80 LEU A N 1
ATOM 626 C CA . LEU A 1 80 ? 12.031 -7.973 0.654 1 94.75 80 LEU A CA 1
ATOM 627 C C . LEU A 1 80 ? 12.133 -6.676 1.454 1 94.75 80 LEU A C 1
ATOM 629 O O . LEU A 1 80 ? 13.086 -5.91 1.289 1 94.75 80 LEU A O 1
ATOM 633 N N . ARG A 1 81 ? 11.211 -6.473 2.322 1 89.81 81 ARG A N 1
ATOM 634 C CA . ARG A 1 81 ? 11.164 -5.238 3.1 1 89.81 81 ARG A CA 1
ATOM 635 C C . ARG A 1 81 ? 12.234 -5.234 4.184 1 89.81 81 ARG A C 1
ATOM 637 O O . ARG A 1 81 ? 12.781 -4.18 4.52 1 89.81 81 ARG A O 1
ATOM 644 N N . ALA A 1 82 ? 12.57 -6.406 4.641 1 88.62 82 ALA A N 1
ATOM 645 C CA . ALA A 1 82 ? 13.547 -6.523 5.719 1 88.62 82 ALA A CA 1
ATOM 646 C C . ALA A 1 82 ? 14.969 -6.355 5.188 1 88.62 82 ALA A C 1
ATOM 648 O O . ALA A 1 82 ? 15.797 -5.695 5.816 1 88.62 82 ALA A O 1
ATOM 649 N N . SER A 1 83 ? 15.258 -6.875 3.979 1 91.12 83 SER A N 1
ATOM 650 C CA . SER A 1 83 ? 16.641 -6.996 3.557 1 91.12 83 SER A CA 1
ATOM 651 C C . SER A 1 83 ? 16.891 -6.242 2.254 1 91.12 83 SER A C 1
ATOM 653 O O . SER A 1 83 ? 18.047 -5.996 1.884 1 91.12 83 SER A O 1
ATOM 655 N N . GLY A 1 84 ? 15.812 -5.926 1.579 1 90.31 84 GLY A N 1
ATOM 656 C CA . GLY A 1 84 ? 15.961 -5.258 0.296 1 90.31 84 GLY A CA 1
ATOM 657 C C . GLY A 1 84 ? 16.125 -6.223 -0.864 1 90.31 84 GLY A C 1
ATOM 658 O O . GLY A 1 84 ? 16.562 -7.359 -0.678 1 90.31 84 GLY A O 1
ATOM 659 N N . PRO A 1 85 ? 15.805 -5.781 -2.047 1 89.81 85 PRO A N 1
ATOM 660 C CA . PRO A 1 85 ? 15.82 -6.656 -3.223 1 89.81 85 PRO A CA 1
ATOM 661 C C . PRO A 1 85 ? 17.234 -7.062 -3.635 1 89.81 85 PRO A C 1
ATOM 663 O O . PRO A 1 85 ? 17.406 -8.031 -4.379 1 89.81 85 PRO A O 1
ATOM 666 N N . GLU A 1 86 ? 18.219 -6.359 -3.195 1 89.62 86 GLU A N 1
ATOM 667 C CA . GLU A 1 86 ? 19.594 -6.625 -3.578 1 89.62 86 GLU A CA 1
ATOM 668 C C . GLU A 1 86 ? 20.188 -7.766 -2.754 1 89.62 86 GLU A C 1
ATOM 670 O O . GLU A 1 86 ? 21.219 -8.32 -3.111 1 89.62 86 GLU A O 1
ATOM 675 N N . ALA A 1 87 ? 19.609 -8.047 -1.635 1 93.38 87 ALA A N 1
ATOM 676 C CA . ALA A 1 87 ? 20.109 -9.133 -0.792 1 93.38 87 ALA A CA 1
ATOM 677 C C . ALA A 1 87 ? 20.047 -10.469 -1.523 1 93.38 87 ALA A C 1
ATOM 679 O O . ALA A 1 87 ? 19 -10.828 -2.09 1 93.38 87 ALA A O 1
ATOM 680 N N . PRO A 1 88 ? 21.109 -11.219 -1.494 1 94.69 88 PRO A N 1
ATOM 681 C CA . PRO A 1 88 ? 21.156 -12.469 -2.252 1 94.69 88 PRO A CA 1
ATOM 682 C C . PRO A 1 88 ? 20.047 -13.438 -1.882 1 94.69 88 PRO A C 1
ATOM 684 O O . PRO A 1 88 ? 19.469 -14.086 -2.76 1 94.69 88 PRO A O 1
ATOM 687 N N . GLU A 1 89 ? 19.75 -13.508 -0.625 1 95.56 89 GLU A N 1
ATOM 688 C CA . GLU A 1 89 ? 18.703 -14.43 -0.196 1 95.56 89 GLU A CA 1
ATOM 689 C C . GLU A 1 89 ? 17.344 -14.008 -0.75 1 95.56 89 GLU A C 1
ATOM 691 O O . GLU A 1 89 ? 16.531 -14.859 -1.106 1 95.56 89 GLU A O 1
ATOM 696 N N . VAL A 1 90 ? 17.141 -12.734 -0.766 1 96.62 90 VAL A N 1
ATOM 697 C CA . VAL A 1 90 ? 15.883 -12.227 -1.296 1 96.62 90 VAL A CA 1
ATOM 698 C C . VAL A 1 90 ? 15.789 -12.531 -2.787 1 96.62 90 VAL A C 1
ATOM 700 O O . VAL A 1 90 ? 14.75 -12.984 -3.268 1 96.62 90 VAL A O 1
ATOM 703 N N . ARG A 1 91 ? 16.859 -12.359 -3.459 1 96.56 91 ARG A N 1
ATOM 704 C CA . ARG A 1 91 ? 16.891 -12.664 -4.887 1 96.56 91 ARG A CA 1
ATOM 705 C C . ARG A 1 91 ? 16.609 -14.141 -5.129 1 96.56 91 ARG A C 1
ATOM 707 O O . ARG A 1 91 ? 15.812 -14.492 -6.004 1 96.56 91 ARG A O 1
ATOM 714 N N . ARG A 1 92 ? 17.25 -14.945 -4.359 1 97.94 92 ARG A N 1
ATOM 715 C CA . ARG A 1 92 ? 17.016 -16.375 -4.473 1 97.94 92 ARG A CA 1
ATOM 716 C C . ARG A 1 92 ? 15.555 -16.719 -4.223 1 97.94 92 ARG A C 1
ATOM 718 O O . ARG A 1 92 ? 14.969 -17.531 -4.945 1 97.94 92 ARG A O 1
ATOM 725 N N . ALA A 1 93 ? 15.016 -16.094 -3.232 1 98.5 93 ALA A N 1
ATOM 726 C CA . ALA A 1 93 ? 13.617 -16.344 -2.873 1 98.5 93 ALA A CA 1
ATOM 727 C C . ALA A 1 93 ? 12.68 -15.898 -3.984 1 98.5 93 ALA A C 1
ATOM 729 O O . ALA A 1 93 ? 11.711 -16.594 -4.309 1 98.5 93 ALA A O 1
ATOM 730 N N . LEU A 1 94 ? 12.953 -14.742 -4.551 1 98.56 94 LEU A N 1
ATOM 731 C CA . LEU A 1 94 ? 12.109 -14.219 -5.621 1 98.56 94 LEU A CA 1
ATOM 732 C C . LEU A 1 94 ? 12.188 -15.117 -6.859 1 98.5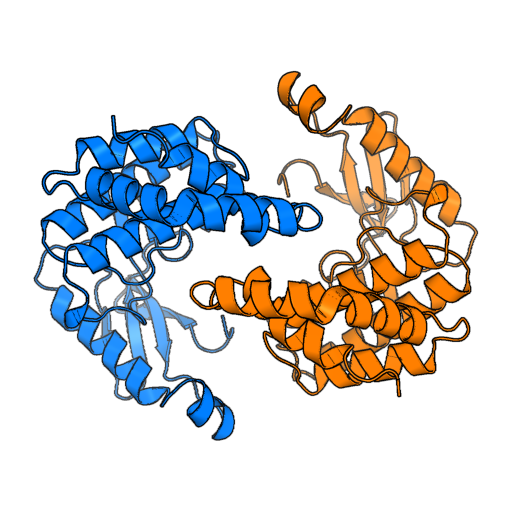6 94 LEU A C 1
ATOM 734 O O . LEU A 1 94 ? 11.164 -15.383 -7.496 1 98.56 94 LEU A O 1
ATOM 738 N N . VAL A 1 95 ? 13.328 -15.562 -7.184 1 98.56 95 VAL A N 1
ATOM 739 C CA . VAL A 1 95 ? 13.523 -16.484 -8.297 1 98.56 95 VAL A CA 1
ATOM 740 C C . VAL A 1 95 ? 12.75 -17.781 -8.031 1 98.56 95 VAL A C 1
ATOM 742 O O . VAL A 1 95 ? 12.039 -18.266 -8.914 1 98.56 95 VAL A O 1
ATOM 745 N N . ALA A 1 96 ? 12.898 -18.281 -6.871 1 98.62 96 ALA A N 1
ATOM 746 C CA . ALA A 1 96 ? 12.188 -19.5 -6.504 1 98.62 96 ALA A CA 1
ATOM 747 C C . ALA A 1 96 ? 10.68 -19.312 -6.566 1 98.62 96 ALA A C 1
ATOM 749 O O . ALA A 1 96 ? 9.945 -20.203 -7 1 98.62 96 ALA A O 1
ATOM 750 N N . GLY A 1 97 ? 10.242 -18.141 -6.082 1 98.56 97 GLY A N 1
ATOM 751 C CA . GLY A 1 97 ? 8.828 -17.812 -6.148 1 98.56 97 GLY A CA 1
ATOM 752 C C . GLY A 1 97 ? 8.281 -17.797 -7.562 1 98.56 97 GLY A C 1
ATOM 753 O O . GLY A 1 97 ? 7.23 -18.375 -7.84 1 98.56 97 GLY A O 1
ATOM 754 N N . ALA A 1 98 ? 9.008 -17.156 -8.453 1 98.69 98 ALA A N 1
ATOM 755 C CA . ALA A 1 98 ? 8.609 -17.094 -9.852 1 98.69 98 ALA A CA 1
ATOM 756 C C . ALA A 1 98 ? 8.586 -18.484 -10.484 1 98.69 98 ALA A C 1
ATOM 758 O O . ALA A 1 98 ? 7.66 -18.812 -11.219 1 98.69 98 ALA A O 1
ATOM 759 N N . THR A 1 99 ? 9.562 -19.266 -10.188 1 98.5 99 THR A N 1
ATOM 760 C CA . THR A 1 99 ? 9.641 -20.625 -10.703 1 98.5 99 THR A CA 1
ATOM 761 C C . THR A 1 99 ? 8.469 -21.469 -10.195 1 98.5 99 THR A C 1
ATOM 763 O O . THR A 1 99 ? 7.832 -22.188 -10.961 1 98.5 99 THR A O 1
ATOM 766 N N . ALA A 1 100 ? 8.195 -21.312 -8.914 1 98 100 ALA A N 1
ATOM 767 C CA . ALA A 1 100 ? 7.098 -22.062 -8.32 1 98 100 ALA A CA 1
ATOM 768 C C . ALA A 1 100 ? 5.766 -21.688 -8.953 1 98 100 ALA A C 1
ATOM 770 O O . ALA A 1 100 ? 4.902 -22.547 -9.164 1 98 100 ALA A O 1
ATOM 771 N N . LEU A 1 101 ? 5.605 -20.422 -9.203 1 98.31 101 LEU A N 1
ATOM 772 C CA . LEU A 1 101 ? 4.379 -19.969 -9.844 1 98.31 101 LEU A CA 1
ATOM 773 C C . LEU A 1 101 ? 4.238 -20.578 -11.234 1 98.31 101 LEU A C 1
ATOM 775 O O . LEU A 1 101 ? 3.158 -21.047 -11.609 1 98.31 101 LEU A O 1
ATOM 779 N N . ALA A 1 102 ? 5.277 -20.594 -11.977 1 98.31 102 ALA A N 1
ATOM 780 C CA . ALA A 1 102 ? 5.262 -21.203 -13.305 1 98.31 102 ALA A CA 1
ATOM 781 C C . ALA A 1 102 ? 4.902 -22.688 -13.211 1 98.31 102 ALA A C 1
ATOM 783 O O . ALA A 1 102 ? 4.113 -23.188 -14.016 1 98.31 102 ALA A O 1
ATOM 784 N N . ARG A 1 103 ? 5.473 -23.359 -12.273 1 96.75 103 ARG A N 1
ATOM 785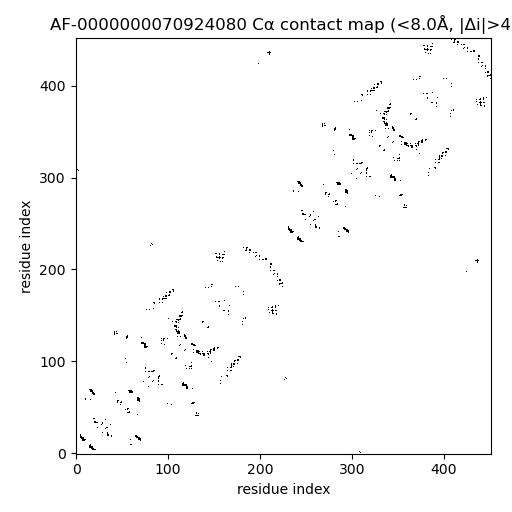 C CA . ARG A 1 103 ? 5.203 -24.781 -12.102 1 96.75 103 ARG A CA 1
ATOM 786 C C . ARG A 1 103 ? 3.748 -25.016 -11.711 1 96.75 103 ARG A C 1
ATOM 788 O O . ARG A 1 103 ? 3.146 -26.016 -12.133 1 96.75 103 ARG A O 1
ATOM 795 N N . LEU A 1 104 ? 3.238 -24.156 -10.867 1 96.5 104 LEU A N 1
ATOM 796 C CA . LEU A 1 104 ? 1.823 -24.234 -10.523 1 96.5 104 LEU A CA 1
ATOM 797 C C . LEU A 1 104 ? 0.951 -24.125 -11.766 1 96.5 104 LEU A C 1
ATOM 799 O O . LEU A 1 104 ? 0.004 -24.891 -11.938 1 96.5 104 LEU A O 1
ATOM 803 N N . HIS A 1 105 ? 1.295 -23.203 -12.617 1 97.81 105 HIS A N 1
ATOM 804 C CA . HIS A 1 105 ? 0.566 -23.016 -13.867 1 97.81 105 HIS A CA 1
ATOM 805 C C . HIS A 1 105 ? 0.735 -24.203 -14.789 1 97.81 105 HIS A C 1
ATOM 807 O O . HIS A 1 105 ? -0.218 -24.625 -15.453 1 97.81 105 HIS A O 1
ATOM 813 N N . GLU A 1 106 ? 1.885 -24.766 -14.82 1 95.94 106 GLU A N 1
ATOM 814 C CA . GLU A 1 106 ? 2.135 -25.969 -15.617 1 95.94 106 GLU A CA 1
ATOM 815 C C . GLU A 1 106 ? 1.254 -27.125 -15.156 1 95.94 106 GLU A C 1
ATOM 817 O O . GLU A 1 106 ? 0.781 -27.922 -15.977 1 95.94 106 GLU A O 1
ATOM 822 N N . ALA A 1 107 ? 1.082 -27.188 -13.891 1 94.44 107 ALA A N 1
ATOM 823 C CA . ALA A 1 107 ? 0.247 -28.234 -13.32 1 94.44 107 ALA A CA 1
ATOM 824 C C . ALA A 1 107 ? -1.232 -27.969 -13.578 1 94.44 107 ALA A C 1
ATOM 826 O O . ALA A 1 107 ? -2.084 -28.812 -13.289 1 94.44 107 ALA A O 1
ATOM 827 N N . GLY A 1 108 ? -1.551 -26.75 -14.039 1 94.88 108 GLY A N 1
ATOM 828 C CA . GLY A 1 108 ? -2.912 -26.453 -14.445 1 94.88 108 GLY A CA 1
ATOM 829 C C . GLY A 1 108 ? -3.695 -25.688 -13.398 1 94.88 108 GLY A C 1
ATOM 830 O O . GLY A 1 108 ? -4.922 -25.578 -13.484 1 94.88 108 GLY A O 1
ATOM 831 N N . TYR A 1 109 ? -2.996 -25.156 -12.406 1 95.5 109 TYR A N 1
ATOM 832 C CA . TYR A 1 109 ? -3.689 -24.469 -11.312 1 95.5 109 TYR A CA 1
ATOM 833 C C . TYR A 1 109 ? -3.346 -22.984 -11.297 1 95.5 109 TYR A C 1
ATOM 835 O O . TYR A 1 109 ? -2.225 -22.594 -11.633 1 95.5 109 TYR A O 1
ATOM 843 N N . SER A 1 110 ? -4.352 -22.203 -10.906 1 96.81 110 SER A N 1
ATOM 844 C CA . SER A 1 110 ? -4.168 -20.797 -10.617 1 96.81 110 SER A CA 1
ATOM 845 C C . SER A 1 110 ? -4.309 -20.516 -9.117 1 96.81 110 SER A C 1
ATOM 847 O O . SER A 1 110 ? -5.145 -21.125 -8.445 1 96.81 110 SER A O 1
ATOM 849 N N . HIS A 1 111 ? -3.508 -19.625 -8.625 1 96.25 111 HIS A N 1
ATOM 850 C CA . HIS A 1 111 ? -3.59 -19.25 -7.219 1 96.25 111 HIS A CA 1
ATOM 851 C C . HIS A 1 111 ? -4.758 -18.297 -6.969 1 96.25 111 HIS A C 1
ATOM 853 O O . HIS A 1 111 ? -5.418 -18.391 -5.93 1 96.25 111 HIS A O 1
ATOM 859 N N . GLY A 1 112 ? -4.973 -17.359 -7.836 1 95.62 112 GLY A N 1
ATOM 860 C CA . GLY A 1 112 ? -6.031 -16.359 -7.711 1 95.62 112 GLY A CA 1
ATOM 861 C C . GLY A 1 112 ? -5.535 -15.016 -7.223 1 95.62 112 GLY A C 1
ATOM 862 O O . GLY A 1 112 ? -6.039 -13.977 -7.641 1 95.62 112 GLY A O 1
ATOM 863 N N . ARG A 1 113 ? -4.543 -14.992 -6.352 1 94.31 113 ARG A N 1
ATOM 864 C CA . ARG A 1 113 ? -3.984 -13.742 -5.852 1 94.31 113 ARG A CA 1
ATOM 865 C C . ARG A 1 113 ? -2.564 -13.938 -5.336 1 94.31 113 ARG A C 1
ATOM 867 O O . ARG A 1 113 ? -2.293 -13.734 -4.148 1 94.31 113 ARG A O 1
ATOM 874 N N . PRO A 1 114 ? -1.669 -14.234 -6.219 1 97.62 114 PRO A N 1
ATOM 875 C CA . PRO A 1 114 ? -0.306 -14.516 -5.762 1 97.62 114 PRO A CA 1
ATOM 876 C C . PRO A 1 114 ? 0.513 -13.25 -5.523 1 97.62 114 PRO A C 1
ATOM 878 O O . PRO A 1 114 ? 1.545 -13.047 -6.168 1 97.62 114 PRO A O 1
ATOM 881 N N . ASN A 1 115 ? 0.076 -12.492 -4.512 1 97.62 115 ASN A N 1
ATOM 882 C CA . ASN A 1 115 ? 0.894 -11.383 -4.039 1 97.62 115 ASN A CA 1
ATOM 883 C C . ASN A 1 115 ? 2.111 -11.875 -3.26 1 97.62 115 ASN A C 1
ATOM 885 O O . ASN A 1 115 ? 2.109 -12.984 -2.736 1 97.62 115 ASN A O 1
ATOM 889 N N . LEU A 1 116 ? 3.074 -11 -3.143 1 98.19 116 LEU A N 1
ATOM 890 C CA . LEU A 1 116 ? 4.305 -11.359 -2.453 1 98.19 116 LEU A CA 1
ATOM 891 C C . LEU A 1 116 ? 4.035 -11.672 -0.983 1 98.19 116 LEU A C 1
ATOM 893 O O . LEU A 1 116 ? 4.77 -12.445 -0.362 1 98.19 116 LEU A O 1
ATOM 897 N N . CYS A 1 117 ? 2.957 -11.055 -0.445 1 96.69 117 CYS A N 1
ATOM 898 C CA . CYS A 1 117 ? 2.617 -11.312 0.95 1 96.69 117 CYS A CA 1
ATOM 899 C C . CYS A 1 117 ? 1.886 -12.641 1.099 1 96.69 117 CYS A C 1
ATOM 901 O O . CYS A 1 117 ? 1.634 -13.094 2.217 1 96.69 117 CYS A O 1
ATOM 903 N N . ASP A 1 118 ? 1.603 -13.367 -0.019 1 97.06 118 ASP A N 1
ATOM 904 C CA . ASP A 1 118 ? 0.905 -14.648 0.001 1 97.06 118 ASP A CA 1
ATOM 905 C C . ASP A 1 118 ? 1.821 -15.781 -0.461 1 97.06 118 ASP A C 1
ATOM 907 O O . ASP A 1 118 ? 1.348 -16.844 -0.86 1 97.06 118 ASP A O 1
ATOM 911 N N . ILE A 1 119 ? 3.064 -15.539 -0.436 1 98.38 119 ILE A N 1
ATOM 912 C CA . ILE A 1 119 ? 4.078 -16.516 -0.816 1 98.38 119 ILE A CA 1
ATOM 913 C C . ILE A 1 119 ? 5.18 -16.547 0.243 1 98.38 119 ILE A C 1
ATOM 915 O O . ILE A 1 119 ? 5.828 -15.539 0.511 1 98.38 119 ILE A O 1
ATOM 919 N N . CYS A 1 120 ? 5.441 -17.734 0.753 1 98.25 120 CYS A N 1
ATOM 920 C CA . CYS A 1 120 ? 6.414 -17.891 1.828 1 98.25 120 CYS A CA 1
ATOM 921 C C . CYS A 1 120 ? 7.664 -18.609 1.333 1 98.25 120 CYS A C 1
ATOM 923 O O . CYS A 1 120 ? 7.617 -19.328 0.337 1 98.25 120 CYS A O 1
ATOM 925 N N . TRP A 1 121 ? 8.695 -18.328 2.008 1 97.94 121 TRP A N 1
ATOM 926 C CA . TRP A 1 121 ? 10 -18.906 1.717 1 97.94 121 TRP A CA 1
ATOM 927 C C . TRP A 1 121 ? 10.68 -19.391 2.994 1 97.94 121 TRP A C 1
ATOM 929 O O . TRP A 1 121 ? 10.953 -18.594 3.898 1 97.94 121 TRP A O 1
ATOM 939 N N . LYS A 1 122 ? 10.961 -20.719 3.012 1 95.94 122 LYS A N 1
ATOM 940 C CA . LYS A 1 122 ? 11.648 -21.312 4.152 1 95.94 122 LYS A CA 1
ATOM 941 C C . LYS A 1 122 ? 12.484 -22.516 3.723 1 95.94 122 LYS A C 1
ATOM 943 O O . LYS A 1 122 ? 11.969 -23.453 3.115 1 95.94 122 LYS A O 1
ATOM 948 N N . ASP A 1 123 ? 13.766 -22.453 4.086 1 93.94 123 ASP A N 1
ATOM 949 C CA . ASP A 1 123 ? 14.672 -23.562 3.846 1 93.94 123 ASP A CA 1
ATOM 950 C C . ASP A 1 123 ? 14.664 -23.969 2.377 1 93.94 123 ASP A C 1
ATOM 952 O O . ASP A 1 123 ? 14.555 -25.156 2.061 1 93.94 123 ASP A O 1
ATOM 956 N N . GLY A 1 124 ? 14.602 -23.047 1.463 1 95.06 124 GLY A N 1
ATOM 957 C CA . GLY A 1 124 ? 14.688 -23.312 0.036 1 95.06 124 GLY A CA 1
ATOM 958 C C . GLY A 1 124 ? 13.367 -23.719 -0.579 1 95.06 124 GLY A C 1
ATOM 959 O O . GLY A 1 124 ? 13.312 -24.094 -1.752 1 95.06 124 GLY A O 1
ATOM 960 N N . GLN A 1 125 ? 12.328 -23.594 0.205 1 95.44 125 GLN A N 1
ATOM 961 C CA . GLN A 1 125 ? 11.039 -24.062 -0.287 1 95.44 125 GLN A CA 1
ATOM 962 C C . GLN A 1 125 ? 10.016 -22.922 -0.324 1 95.44 125 GLN A C 1
ATOM 964 O O . GLN A 1 125 ? 9.922 -22.141 0.615 1 95.44 125 GLN A O 1
ATOM 969 N N . ILE A 1 126 ? 9.258 -22.891 -1.418 1 97.88 126 ILE A N 1
ATOM 970 C CA . ILE A 1 126 ? 8.18 -21.922 -1.594 1 97.88 126 ILE A CA 1
ATOM 971 C C . ILE A 1 126 ? 6.848 -22.547 -1.175 1 97.88 126 ILE A C 1
ATOM 973 O O . ILE A 1 126 ? 6.574 -23.703 -1.488 1 97.88 126 ILE A O 1
ATOM 977 N N . THR A 1 127 ? 6.062 -21.812 -0.447 1 96.88 127 THR A N 1
ATOM 978 C CA . THR A 1 127 ? 4.699 -22.203 -0.097 1 96.88 127 THR A CA 1
ATOM 979 C C . THR A 1 127 ? 3.727 -21.047 -0.366 1 96.88 127 THR A C 1
ATOM 981 O O . THR A 1 127 ? 3.941 -19.922 0.088 1 96.88 127 THR A O 1
ATOM 984 N N . PHE A 1 128 ? 2.664 -21.312 -1.179 1 97.19 128 PHE A N 1
ATOM 985 C CA . PHE A 1 128 ? 1.603 -20.328 -1.406 1 97.19 128 PHE A CA 1
ATOM 986 C C . PHE A 1 128 ? 0.562 -20.391 -0.293 1 97.19 128 PHE A C 1
ATOM 988 O O . PHE A 1 128 ? 0.109 -21.484 0.08 1 97.19 128 PHE A O 1
ATOM 995 N N . ILE A 1 129 ? 0.247 -19.281 0.207 1 94.88 129 ILE A N 1
ATOM 996 C CA . ILE A 1 129 ? -0.762 -19.234 1.26 1 94.88 129 ILE A CA 1
ATOM 997 C C . ILE A 1 129 ? -1.916 -18.328 0.825 1 94.88 129 ILE A C 1
ATOM 999 O O . ILE A 1 129 ? -1.856 -17.703 -0.233 1 94.88 129 ILE A O 1
ATOM 1003 N N . ASP A 1 130 ? -2.994 -18.281 1.574 1 92.19 130 ASP A N 1
ATOM 1004 C CA . ASP A 1 130 ? -4.184 -17.453 1.378 1 92.19 130 ASP A CA 1
ATOM 1005 C C . ASP A 1 130 ? -4.898 -17.828 0.079 1 92.19 130 ASP A C 1
ATOM 1007 O O . ASP A 1 130 ? -4.898 -17.047 -0.877 1 92.19 130 ASP A O 1
ATOM 1011 N N . LEU A 1 131 ? -5.609 -18.906 0.039 1 93.06 131 LEU A N 1
ATOM 1012 C CA . LEU A 1 131 ? -6.355 -19.391 -1.12 1 93.06 131 LEU A CA 1
ATOM 1013 C C . LEU A 1 131 ? -7.781 -18.844 -1.104 1 93.06 131 LEU A C 1
ATOM 1015 O O . LEU A 1 131 ? -8.711 -19.516 -1.572 1 93.06 131 LEU A O 1
ATOM 1019 N N . GLU A 1 132 ? -8 -17.719 -0.575 1 88.56 132 GLU A N 1
ATOM 1020 C CA . GLU A 1 132 ? -9.336 -17.141 -0.462 1 88.56 132 GLU A CA 1
ATOM 1021 C C . GLU A 1 132 ? -9.914 -16.812 -1.835 1 88.56 132 GLU A C 1
ATOM 1023 O O . GLU A 1 132 ? -11.133 -16.781 -2.012 1 88.56 132 GLU A O 1
ATOM 1028 N N . LYS A 1 133 ? -9.023 -16.656 -2.834 1 90.5 133 LYS A N 1
ATOM 1029 C CA . LYS A 1 133 ? -9.484 -16.25 -4.156 1 90.5 133 LYS A CA 1
ATOM 1030 C C . LYS A 1 133 ? -9.352 -17.391 -5.16 1 90.5 133 LYS A C 1
ATOM 1032 O O . LYS A 1 133 ? -9.617 -17.219 -6.352 1 90.5 133 LYS A O 1
ATOM 1037 N N . TYR A 1 134 ? -8.953 -18.5 -4.652 1 93.06 134 TYR A N 1
ATOM 1038 C CA . TYR A 1 134 ? -8.867 -19.656 -5.527 1 93.06 134 TYR A CA 1
ATOM 1039 C C . TYR A 1 134 ? -10.25 -20.109 -5.992 1 93.06 134 TYR A C 1
ATOM 1041 O O . TYR A 1 134 ? -11.172 -20.219 -5.184 1 93.06 134 TYR A O 1
ATOM 1049 N N . ARG A 1 135 ? -10.359 -20.297 -7.266 1 92.19 135 ARG A N 1
ATOM 1050 C CA . ARG A 1 135 ? -11.539 -20.875 -7.895 1 92.19 135 ARG A CA 1
ATOM 1051 C C . ARG A 1 135 ? -11.148 -21.844 -9.008 1 92.19 135 ARG A C 1
ATOM 1053 O O . ARG A 1 135 ? -10.414 -21.484 -9.93 1 92.19 135 ARG A O 1
ATOM 1060 N N . PRO A 1 136 ? -11.688 -23.078 -8.875 1 92.69 136 PRO A N 1
ATOM 1061 C CA . PRO A 1 136 ? -11.367 -24.031 -9.93 1 92.69 136 PRO A CA 1
ATOM 1062 C C . PRO A 1 136 ? -11.68 -23.516 -11.328 1 92.69 136 PRO A C 1
ATOM 1064 O O . PRO A 1 136 ? -10.969 -23.828 -12.289 1 92.69 136 PRO A O 1
ATOM 1067 N N . ARG A 1 137 ? -12.688 -22.688 -11.484 1 94.56 137 ARG A N 1
ATOM 1068 C CA . ARG A 1 137 ? -13.086 -22.172 -12.789 1 94.56 137 ARG A CA 1
ATOM 1069 C C . ARG A 1 137 ? -12.016 -21.266 -13.375 1 94.56 137 ARG A C 1
ATOM 1071 O O . ARG A 1 137 ? -12.016 -20.984 -14.57 1 94.56 137 ARG A O 1
ATOM 1078 N N . HIS A 1 138 ? -11.125 -20.797 -12.523 1 95.44 138 HIS A N 1
ATOM 1079 C CA . HIS A 1 138 ? -10.07 -19.906 -12.984 1 95.44 138 HIS A CA 1
ATOM 1080 C C . HIS A 1 138 ? -8.812 -20.672 -13.336 1 95.44 138 HIS A C 1
ATOM 1082 O O . HIS A 1 138 ? -7.805 -20.094 -13.742 1 95.44 138 HIS A O 1
ATOM 1088 N N . ASN A 1 139 ? -8.883 -22.031 -13.195 1 95.88 139 ASN A N 1
ATOM 1089 C CA . ASN A 1 139 ? -7.773 -22.859 -13.641 1 95.88 139 ASN A CA 1
ATOM 1090 C C . ASN A 1 139 ? -7.719 -22.953 -15.164 1 95.88 139 ASN A C 1
ATOM 1092 O O . ASN A 1 139 ? -7.93 -24.031 -15.742 1 95.88 139 ASN A O 1
ATOM 1096 N N . THR A 1 140 ? -7.52 -21.859 -15.852 1 97.31 140 THR A N 1
ATOM 1097 C CA . THR A 1 140 ? -7.453 -21.625 -17.297 1 97.31 140 THR A CA 1
ATOM 1098 C C . THR A 1 140 ? -6.238 -20.781 -17.641 1 97.31 140 THR A C 1
ATOM 1100 O O . THR A 1 140 ? -5.629 -20.156 -16.766 1 97.31 140 THR A O 1
ATOM 1103 N N . PRO A 1 141 ? -5.82 -20.797 -18.891 1 97.5 141 PRO A N 1
ATOM 1104 C CA . PRO A 1 141 ? -4.719 -19.922 -19.297 1 97.5 141 PRO A CA 1
ATOM 1105 C C . PRO A 1 141 ? -4.957 -18.469 -18.938 1 97.5 141 PRO A C 1
ATOM 1107 O O . PRO A 1 141 ? -4.02 -17.766 -18.547 1 97.5 141 PRO A O 1
ATOM 1110 N N . GLY A 1 142 ? -6.207 -18.062 -19.016 1 97.5 142 GLY A N 1
ATOM 1111 C CA . GLY A 1 142 ? -6.539 -16.703 -18.594 1 97.5 142 GLY A CA 1
ATOM 1112 C C . GLY A 1 142 ? -6.266 -16.469 -17.125 1 97.5 142 GLY A C 1
ATOM 1113 O O . GLY A 1 142 ? -5.75 -15.406 -16.75 1 97.5 142 GLY A O 1
ATOM 1114 N N . GLY A 1 143 ? -6.641 -17.406 -16.312 1 98 143 GLY A N 1
ATOM 1115 C CA . GLY A 1 143 ? -6.352 -17.328 -14.891 1 98 143 GLY A CA 1
ATOM 1116 C C . GLY A 1 143 ? -4.867 -17.312 -14.586 1 98 143 GLY A C 1
ATOM 1117 O O . GLY A 1 143 ? -4.418 -16.594 -13.68 1 98 143 GLY A O 1
ATOM 1118 N N . HIS A 1 144 ? -4.105 -18.078 -15.383 1 98.5 144 HIS A N 1
ATOM 1119 C CA . HIS A 1 144 ? -2.658 -18.109 -15.219 1 98.5 144 HIS A CA 1
ATOM 1120 C C . HIS A 1 144 ? -2.029 -16.766 -15.555 1 98.5 144 HIS A C 1
ATOM 1122 O O . HIS A 1 144 ? -1.135 -16.297 -14.844 1 98.5 144 HIS A O 1
ATOM 1128 N N . VAL A 1 145 ? -2.562 -16.141 -16.594 1 98.12 145 VAL A N 1
ATOM 1129 C CA . VAL A 1 145 ? -2.08 -14.82 -16.984 1 98.12 145 VAL A CA 1
ATOM 1130 C C . VAL A 1 145 ? -2.375 -13.805 -15.883 1 98.12 145 VAL A C 1
ATOM 1132 O O . VAL A 1 145 ? -1.52 -12.992 -15.539 1 98.12 145 VAL A O 1
ATOM 1135 N N . TRP A 1 146 ? -3.537 -13.891 -15.336 1 97.5 146 TRP A N 1
ATOM 1136 C CA . TRP A 1 146 ? -3.92 -12.992 -14.25 1 97.5 146 TRP A CA 1
ATOM 1137 C C . TRP A 1 146 ? -2.996 -13.156 -13.047 1 97.5 146 TRP A C 1
ATOM 1139 O O . TRP A 1 146 ? -2.52 -12.172 -12.484 1 97.5 146 TRP A O 1
ATOM 1149 N N . ASP A 1 147 ? -2.688 -14.367 -12.664 1 98.25 147 ASP A N 1
ATOM 1150 C CA . ASP A 1 147 ? -1.736 -14.664 -11.594 1 98.25 147 ASP A CA 1
ATOM 1151 C C . ASP A 1 147 ? -0.389 -13.992 -11.859 1 98.25 147 ASP A C 1
ATOM 1153 O O . ASP A 1 147 ? 0.167 -13.336 -10.977 1 98.25 147 ASP A O 1
ATOM 1157 N N . LEU A 1 148 ? 0.025 -14.211 -13.055 1 98.44 148 LEU A N 1
ATOM 1158 C CA . LEU A 1 148 ? 1.333 -13.711 -13.461 1 98.44 148 LEU A CA 1
ATOM 1159 C C . LEU A 1 148 ? 1.39 -12.188 -13.344 1 98.44 148 LEU A C 1
ATOM 1161 O O . LEU A 1 148 ? 2.346 -11.641 -12.789 1 98.44 148 LEU A O 1
ATOM 1165 N N . LEU A 1 149 ? 0.354 -11.508 -13.797 1 97.62 149 LEU A N 1
ATOM 1166 C CA . LEU A 1 149 ? 0.295 -10.047 -13.766 1 97.62 149 LEU A CA 1
ATOM 1167 C C . LEU A 1 149 ? 0.199 -9.539 -12.328 1 97.62 149 LEU A C 1
ATOM 1169 O O . LEU A 1 149 ? 0.8 -8.523 -11.984 1 97.62 149 LEU A O 1
ATOM 1173 N N . ILE A 1 150 ? -0.504 -10.25 -11.461 1 97.81 150 ILE A N 1
ATOM 1174 C CA . ILE A 1 150 ? -0.612 -9.875 -10.062 1 97.81 150 ILE A CA 1
ATOM 1175 C C . ILE A 1 150 ? 0.755 -9.992 -9.391 1 97.81 150 ILE A C 1
ATOM 1177 O O . ILE A 1 150 ? 1.179 -9.078 -8.672 1 97.81 150 ILE A O 1
ATOM 1181 N N . PHE A 1 151 ? 1.478 -11.086 -9.633 1 98.5 151 PHE A N 1
ATOM 1182 C CA . PHE A 1 151 ? 2.785 -11.328 -9.031 1 98.5 151 PHE A CA 1
ATOM 1183 C C . PHE A 1 151 ? 3.76 -10.211 -9.391 1 98.5 151 PHE A C 1
ATOM 1185 O O . PHE A 1 151 ? 4.363 -9.602 -8.508 1 98.5 151 PHE A O 1
ATOM 1192 N N . PHE A 1 152 ? 3.787 -9.859 -10.625 1 98.31 152 PHE A N 1
ATOM 1193 C CA . PHE A 1 152 ? 4.785 -8.891 -11.062 1 98.31 152 PHE A CA 1
ATOM 1194 C C . PHE A 1 152 ? 4.328 -7.469 -10.766 1 98.31 152 PHE A C 1
ATOM 1196 O O . PHE A 1 152 ? 5.152 -6.582 -10.539 1 98.31 152 PHE A O 1
ATOM 1203 N N . PHE A 1 153 ? 3.027 -7.254 -10.781 1 97.5 153 PHE A N 1
ATOM 1204 C CA . PHE A 1 153 ? 2.541 -5.957 -10.32 1 97.5 153 PHE A CA 1
ATOM 1205 C C . PHE A 1 153 ? 2.996 -5.684 -8.891 1 97.5 153 PHE A C 1
ATOM 1207 O O . PHE A 1 153 ? 3.514 -4.605 -8.594 1 97.5 153 PHE A O 1
ATOM 1214 N N . ASP A 1 154 ? 2.789 -6.684 -8.062 1 97.62 154 ASP A N 1
ATOM 1215 C CA . ASP A 1 154 ? 3.146 -6.527 -6.656 1 97.62 154 ASP A CA 1
ATOM 1216 C C . ASP A 1 154 ? 4.656 -6.363 -6.488 1 97.62 154 ASP A C 1
ATOM 1218 O O . ASP A 1 154 ? 5.113 -5.562 -5.668 1 97.62 154 ASP A O 1
ATOM 1222 N N . LEU A 1 155 ? 5.414 -7.105 -7.25 1 97.81 155 LEU A N 1
ATOM 1223 C CA . LEU A 1 155 ? 6.871 -6.996 -7.207 1 97.81 155 LEU A CA 1
ATOM 1224 C C . LEU A 1 155 ? 7.324 -5.605 -7.637 1 97.81 155 LEU A C 1
ATOM 1226 O O . LEU A 1 155 ? 8.156 -4.988 -6.973 1 97.81 155 LEU A O 1
ATOM 1230 N N . CYS A 1 156 ? 6.699 -5.078 -8.695 1 96.44 156 CYS A N 1
ATOM 1231 C CA . CYS A 1 156 ? 7.02 -3.738 -9.18 1 96.44 156 CYS A CA 1
ATOM 1232 C C . CYS A 1 156 ? 6.609 -2.68 -8.164 1 96.44 156 CYS A C 1
ATOM 1234 O O . CYS A 1 156 ? 7.289 -1.666 -8.008 1 96.44 156 CYS A O 1
ATOM 1236 N N . ALA A 1 157 ? 5.512 -2.957 -7.52 1 95.06 157 ALA A N 1
ATOM 1237 C CA . ALA A 1 157 ? 5.051 -2.027 -6.492 1 95.06 157 ALA A CA 1
ATOM 1238 C C . ALA A 1 157 ? 6.035 -1.957 -5.332 1 95.06 157 ALA A C 1
ATOM 1240 O O . ALA A 1 157 ? 6.262 -0.884 -4.766 1 95.06 157 ALA A O 1
ATOM 1241 N N . GLU A 1 158 ? 6.621 -3.078 -4.98 1 93.38 158 GLU A N 1
ATOM 1242 C CA . GLU A 1 158 ? 7.555 -3.146 -3.861 1 93.38 158 GLU A CA 1
ATOM 1243 C C . GLU A 1 158 ? 8.898 -2.518 -4.227 1 93.38 158 GLU A C 1
ATOM 1245 O O . GLU A 1 158 ? 9.523 -1.858 -3.395 1 93.38 158 GLU A O 1
ATOM 1250 N N . THR A 1 159 ? 9.289 -2.658 -5.457 1 91.62 159 THR A N 1
ATOM 1251 C CA . THR A 1 159 ? 10.625 -2.199 -5.844 1 91.62 159 THR A CA 1
ATOM 1252 C C . THR A 1 159 ? 10.562 -0.792 -6.43 1 91.62 159 THR A C 1
ATOM 1254 O O . THR A 1 159 ? 11.539 -0.043 -6.367 1 91.62 159 THR A O 1
ATOM 1257 N N . GLY A 1 160 ? 9.438 -0.559 -7.105 1 90 160 GLY A N 1
ATOM 1258 C CA . GLY A 1 160 ? 9.227 0.743 -7.719 1 90 160 GLY A CA 1
ATOM 1259 C C . GLY A 1 160 ? 9.938 0.896 -9.047 1 90 160 GLY A C 1
ATOM 1260 O O . GLY A 1 160 ? 9.852 1.947 -9.688 1 90 160 GLY A O 1
ATOM 1261 N N . ARG A 1 161 ? 10.68 -0.077 -9.469 1 89.88 161 ARG A N 1
ATOM 1262 C CA . ARG A 1 161 ? 11.477 -0.041 -10.688 1 89.88 161 ARG A CA 1
ATOM 1263 C C . ARG A 1 161 ? 11.773 -1.45 -11.188 1 89.88 161 ARG A C 1
ATOM 1265 O O . ARG A 1 161 ? 11.492 -2.434 -10.5 1 89.88 161 ARG A O 1
ATOM 1272 N N . ILE A 1 162 ? 12.289 -1.454 -12.352 1 93.81 162 ILE A N 1
ATOM 1273 C CA . ILE A 1 162 ? 12.812 -2.715 -12.867 1 93.81 162 ILE A CA 1
ATOM 1274 C C . ILE A 1 162 ? 14.281 -2.852 -12.492 1 93.81 162 ILE A C 1
ATOM 1276 O O . ILE A 1 162 ? 15.148 -2.24 -13.117 1 93.81 162 ILE A O 1
ATOM 1280 N N . ASP A 1 163 ? 14.539 -3.598 -11.523 1 93.19 163 ASP A N 1
ATOM 1281 C CA . ASP A 1 163 ? 15.914 -3.828 -11.094 1 93.19 163 ASP A CA 1
ATOM 1282 C C . ASP A 1 163 ? 16.328 -5.277 -11.328 1 93.19 163 ASP A C 1
ATOM 1284 O O . ASP A 1 163 ? 15.625 -6.031 -12.008 1 93.19 163 ASP A O 1
ATOM 1288 N N . ALA A 1 164 ? 17.5 -5.66 -10.82 1 94.38 164 ALA A N 1
ATOM 1289 C CA . ALA A 1 164 ? 18.047 -6.992 -11.078 1 94.38 164 ALA A CA 1
ATOM 1290 C C . ALA A 1 164 ? 17.156 -8.078 -10.477 1 94.38 164 ALA A C 1
ATOM 1292 O O . ALA A 1 164 ? 17.031 -9.164 -11.031 1 94.38 164 ALA A O 1
ATOM 1293 N N . ALA A 1 165 ? 16.562 -7.77 -9.344 1 95.44 165 ALA A N 1
ATOM 1294 C CA . ALA A 1 165 ? 15.672 -8.734 -8.695 1 95.44 165 ALA A CA 1
ATOM 1295 C C . ALA A 1 165 ? 14.445 -9.023 -9.555 1 95.44 165 ALA A C 1
ATOM 1297 O O . ALA A 1 165 ? 14.07 -10.188 -9.742 1 95.44 165 ALA A O 1
ATOM 1298 N N . VAL A 1 166 ? 13.891 -7.988 -10.133 1 96.94 166 VAL A N 1
ATOM 1299 C CA . VAL A 1 166 ? 12.711 -8.125 -10.984 1 96.94 166 VAL A CA 1
ATOM 1300 C C . VAL A 1 166 ? 13.078 -8.906 -12.242 1 96.94 166 VAL A C 1
ATOM 1302 O O . VAL A 1 166 ? 12.359 -9.828 -12.641 1 96.94 166 VAL A O 1
ATOM 1305 N N . LEU A 1 167 ? 14.203 -8.562 -12.789 1 96.5 167 LEU A N 1
ATOM 1306 C CA . LEU A 1 167 ? 14.633 -9.203 -14.031 1 96.5 167 LEU A CA 1
ATOM 1307 C C . LEU A 1 167 ? 14.953 -10.672 -13.797 1 96.5 167 LEU A C 1
ATOM 1309 O O . LEU A 1 167 ? 14.648 -11.523 -14.633 1 96.5 167 LEU A O 1
ATOM 1313 N N . SER A 1 168 ? 15.562 -10.977 -12.656 1 97.62 168 SER A N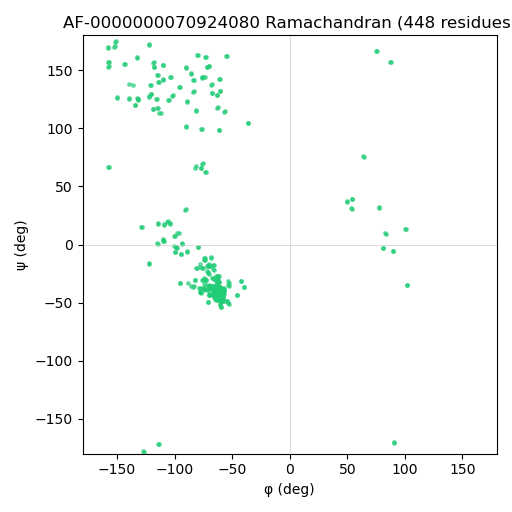 1
ATOM 1314 C CA . SER A 1 168 ? 15.875 -12.367 -12.344 1 97.62 168 SER A CA 1
ATOM 1315 C C . SER A 1 168 ? 14.602 -13.188 -12.156 1 97.62 168 SER A C 1
ATOM 1317 O O . SER A 1 168 ? 14.523 -14.336 -12.594 1 97.62 168 SER A O 1
ATOM 1319 N N . ALA A 1 169 ? 13.641 -12.625 -11.5 1 98.19 169 ALA A N 1
ATOM 1320 C CA . ALA A 1 169 ? 12.359 -13.297 -11.336 1 98.19 169 ALA A CA 1
ATOM 1321 C C . ALA A 1 169 ? 11.68 -13.531 -12.688 1 98.19 169 ALA A C 1
ATOM 1323 O O . ALA A 1 169 ? 11.148 -14.609 -12.945 1 98.19 169 ALA A O 1
ATOM 1324 N N . ARG A 1 170 ? 11.672 -12.492 -13.523 1 97.75 170 ARG A N 1
ATOM 1325 C CA . ARG A 1 170 ? 11.133 -12.602 -14.875 1 97.75 170 ARG A CA 1
ATOM 1326 C C . ARG A 1 170 ? 11.766 -13.758 -15.625 1 97.75 170 ARG A C 1
ATOM 1328 O O . ARG A 1 170 ? 11.062 -14.609 -16.188 1 97.75 170 ARG A O 1
ATOM 1335 N N . ASP A 1 171 ? 13.078 -13.781 -15.609 1 97.69 171 ASP A N 1
ATOM 1336 C CA . ASP A 1 171 ? 13.812 -14.797 -16.359 1 97.69 171 ASP A CA 1
ATOM 1337 C C . ASP A 1 171 ? 13.523 -16.188 -15.812 1 97.69 171 ASP A C 1
ATOM 1339 O O . ASP A 1 171 ? 13.43 -17.156 -16.578 1 97.69 171 ASP A O 1
ATOM 1343 N N . ALA A 1 172 ? 13.406 -16.312 -14.523 1 98.56 172 ALA A N 1
ATOM 1344 C CA . ALA A 1 172 ? 13.117 -17.594 -13.891 1 98.56 172 ALA A CA 1
ATOM 1345 C C . ALA A 1 172 ? 11.742 -18.109 -14.312 1 98.56 172 ALA A C 1
ATOM 1347 O O . ALA A 1 172 ? 11.586 -19.297 -14.633 1 98.56 172 ALA A O 1
ATOM 1348 N N . TYR A 1 173 ? 10.758 -17.234 -14.258 1 98.44 173 TYR A N 1
ATOM 1349 C CA . TYR A 1 173 ? 9.43 -17.656 -14.695 1 98.44 173 TYR A CA 1
ATOM 1350 C C . TYR A 1 173 ? 9.445 -18.109 -16.156 1 98.44 173 TYR A C 1
ATOM 1352 O O . TYR A 1 173 ? 8.906 -19.156 -16.5 1 98.44 173 TYR A O 1
ATOM 1360 N N . ARG A 1 174 ? 10.016 -17.328 -17.031 1 97.44 174 ARG A N 1
ATOM 1361 C CA . ARG A 1 174 ? 10.07 -17.609 -18.453 1 97.44 174 ARG A CA 1
ATOM 1362 C C . ARG A 1 174 ? 10.742 -18.969 -18.719 1 97.44 174 ARG A C 1
ATOM 1364 O O . ARG A 1 174 ? 10.289 -19.734 -19.562 1 97.44 174 ARG A O 1
ATOM 1371 N N . ALA A 1 175 ? 11.781 -19.188 -18.016 1 97.94 175 ALA A N 1
ATOM 1372 C CA . ALA A 1 175 ? 12.523 -20.438 -18.188 1 97.94 175 ALA A CA 1
ATOM 1373 C C . ALA A 1 175 ? 11.656 -21.641 -17.797 1 97.94 175 ALA A C 1
ATOM 1375 O O . ALA A 1 175 ? 11.781 -22.719 -18.391 1 97.94 175 ALA A O 1
ATOM 1376 N N . ALA A 1 176 ? 10.797 -21.422 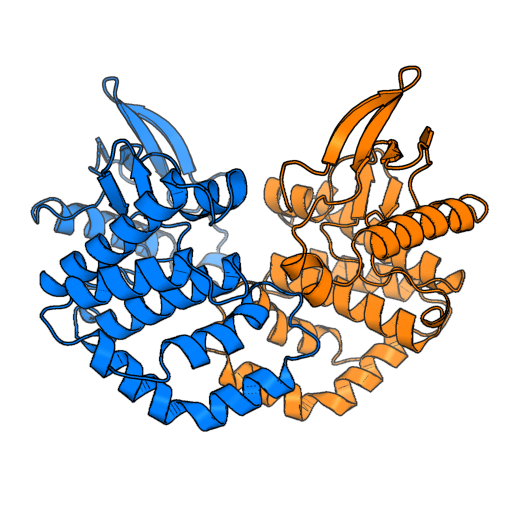-16.859 1 97.75 176 ALA A N 1
ATOM 1377 C CA . ALA A 1 176 ? 9.984 -22.531 -16.359 1 97.75 176 ALA A CA 1
ATOM 1378 C C . ALA A 1 176 ? 8.633 -22.594 -17.062 1 97.75 176 ALA A C 1
ATOM 1380 O O . ALA A 1 176 ? 7.871 -23.547 -16.875 1 97.75 176 ALA A O 1
ATOM 1381 N N . ASP A 1 177 ? 8.336 -21.609 -17.844 1 97.31 177 ASP A N 1
ATOM 1382 C CA . ASP A 1 177 ? 7.043 -21.484 -18.516 1 97.31 177 ASP A CA 1
ATOM 1383 C C . ASP A 1 177 ? 6.957 -22.438 -19.703 1 97.31 177 ASP A C 1
ATOM 1385 O O . ASP A 1 177 ? 7.449 -22.109 -20.797 1 97.31 177 ASP A O 1
ATOM 1389 N N . SER A 1 178 ? 6.336 -23.531 -19.562 1 95.44 178 SER A N 1
ATOM 1390 C CA . SER A 1 178 ? 6.234 -24.5 -20.641 1 95.44 178 SER A CA 1
ATOM 1391 C C . SER A 1 178 ? 4.898 -24.391 -21.359 1 95.44 178 SER A C 1
ATOM 1393 O O . SER A 1 178 ? 4.676 -25.047 -22.375 1 95.44 178 SER A O 1
ATOM 1395 N N . LYS A 1 179 ? 4.016 -23.531 -20.953 1 96.31 179 LYS A N 1
ATOM 1396 C CA . LYS A 1 179 ? 2.666 -23.469 -21.516 1 96.31 179 LYS A CA 1
ATOM 1397 C C . LYS A 1 179 ? 2.432 -22.156 -22.25 1 96.31 179 LYS A C 1
ATOM 1399 O O . LYS A 1 179 ? 1.312 -21.875 -22.688 1 96.31 179 LYS A O 1
ATOM 1404 N N . GLY A 1 180 ? 3.43 -21.328 -22.281 1 96.56 180 GLY A N 1
ATOM 1405 C CA . GLY A 1 180 ? 3.336 -20.078 -23.047 1 96.56 180 GLY A CA 1
ATOM 1406 C C . GLY A 1 180 ? 2.52 -19.016 -22.344 1 96.56 180 GLY A C 1
ATOM 1407 O O . GLY A 1 180 ? 1.802 -18.25 -22.984 1 96.56 180 GLY A O 1
ATOM 1408 N N . ILE A 1 181 ? 2.561 -19 -21.094 1 97.88 181 ILE A N 1
ATOM 1409 C CA . ILE A 1 181 ? 1.765 -18.047 -20.328 1 97.88 181 ILE A CA 1
ATOM 1410 C C . ILE A 1 181 ? 2.385 -16.656 -20.422 1 97.88 181 ILE A C 1
ATOM 1412 O O . ILE A 1 181 ? 1.668 -15.656 -20.516 1 97.88 181 ILE A O 1
ATOM 1416 N N . TRP A 1 182 ? 3.688 -16.531 -20.406 1 97.56 182 TRP A N 1
ATOM 1417 C CA . TRP A 1 182 ? 4.34 -15.234 -20.516 1 97.56 182 TRP A CA 1
ATOM 1418 C C . TRP A 1 182 ? 3.979 -14.555 -21.828 1 97.56 182 TRP A C 1
ATOM 1420 O O . TRP A 1 182 ? 3.518 -13.406 -21.844 1 97.56 182 TRP A O 1
ATOM 1430 N N . PRO A 1 183 ? 4.137 -15.227 -23 1 96.44 183 PRO A N 1
ATOM 1431 C CA . PRO A 1 183 ? 3.719 -14.586 -24.25 1 96.44 183 PRO A CA 1
ATOM 1432 C C . PRO A 1 183 ? 2.25 -14.172 -24.234 1 96.44 183 PRO A C 1
ATOM 1434 O O . PRO A 1 183 ? 1.892 -13.141 -24.812 1 96.44 183 PRO A O 1
ATOM 1437 N N . ALA A 1 184 ? 1.434 -14.961 -23.656 1 97.38 184 ALA A N 1
ATOM 1438 C CA . ALA A 1 184 ? 0.017 -14.617 -23.562 1 97.38 184 ALA A CA 1
ATOM 1439 C C . ALA A 1 184 ? -0.185 -13.344 -22.75 1 97.38 184 ALA A C 1
ATOM 1441 O O . ALA A 1 184 ? -1.02 -12.5 -23.078 1 97.38 184 ALA A O 1
ATOM 1442 N N . ALA A 1 185 ? 0.565 -13.195 -21.672 1 97.44 185 ALA A N 1
ATOM 1443 C CA . ALA A 1 185 ? 0.502 -11.992 -20.859 1 97.44 185 ALA A CA 1
ATOM 1444 C C . ALA A 1 185 ? 0.981 -10.773 -21.641 1 97.44 185 ALA A C 1
ATOM 1446 O O . ALA A 1 185 ? 0.39 -9.695 -21.531 1 97.44 185 ALA A O 1
ATOM 1447 N N . VAL A 1 186 ? 2.031 -10.922 -22.359 1 96.5 186 VAL A N 1
ATOM 1448 C CA . VAL A 1 186 ? 2.555 -9.844 -23.188 1 96.5 186 VAL A CA 1
ATOM 1449 C C . VAL A 1 186 ? 1.493 -9.398 -24.203 1 96.5 186 VAL A C 1
ATOM 1451 O O . VAL A 1 186 ? 1.278 -8.195 -24.391 1 96.5 186 VAL A O 1
ATOM 1454 N N . ARG A 1 187 ? 0.8 -10.32 -24.812 1 95.56 187 ARG A N 1
ATOM 1455 C CA . ARG A 1 187 ? -0.252 -9.992 -25.781 1 95.56 187 ARG A CA 1
ATOM 1456 C C . ARG A 1 187 ? -1.377 -9.211 -25.109 1 95.56 187 ARG A C 1
ATOM 1458 O O . ARG A 1 187 ? -1.863 -8.219 -25.656 1 95.56 187 ARG A O 1
ATOM 1465 N N . ARG A 1 188 ? -1.723 -9.656 -23.969 1 94.75 188 ARG A N 1
ATOM 1466 C CA . ARG A 1 188 ? -2.773 -8.961 -23.219 1 94.75 188 ARG A CA 1
ATOM 1467 C C . ARG A 1 188 ? -2.359 -7.531 -22.891 1 94.75 188 ARG A C 1
ATOM 1469 O O . ARG A 1 188 ? -3.139 -6.594 -23.094 1 94.75 188 ARG A O 1
ATOM 1476 N N . MET A 1 189 ? -1.199 -7.336 -22.469 1 94.75 189 MET A N 1
ATOM 1477 C CA . MET A 1 189 ? -0.692 -6.02 -22.094 1 94.75 189 MET A CA 1
ATOM 1478 C C . MET A 1 189 ? -0.524 -5.125 -23.312 1 94.75 189 MET A C 1
ATOM 1480 O O . MET A 1 189 ? -0.726 -3.912 -23.234 1 94.75 189 MET A O 1
ATOM 1484 N N . ARG A 1 190 ? -0.123 -5.738 -24.391 1 91.69 190 ARG A N 1
ATOM 1485 C CA . ARG A 1 190 ? -0.014 -4.977 -25.625 1 91.69 190 ARG A CA 1
ATOM 1486 C C . ARG A 1 190 ? -1.366 -4.398 -26.031 1 91.69 190 ARG A C 1
ATOM 1488 O O . ARG A 1 190 ? -1.45 -3.252 -26.484 1 91.69 190 ARG A O 1
ATOM 1495 N N . LEU A 1 191 ? -2.395 -5.133 -25.875 1 92.5 191 LEU A N 1
ATOM 1496 C CA . LEU A 1 191 ? -3.744 -4.691 -26.219 1 92.5 191 LEU A CA 1
ATOM 1497 C C . LEU A 1 191 ? -4.176 -3.543 -25.312 1 92.5 191 LEU A C 1
ATOM 1499 O O . LEU A 1 191 ? -4.887 -2.635 -25.75 1 92.5 191 LEU A O 1
ATOM 1503 N N . LEU A 1 192 ? -3.703 -3.508 -24.141 1 92.38 192 LEU A N 1
ATOM 1504 C CA . LEU A 1 192 ? -4.145 -2.525 -23.156 1 92.38 192 LEU A CA 1
ATOM 1505 C C . LEU A 1 192 ? -3.16 -1.362 -23.078 1 92.38 192 LEU A C 1
ATOM 1507 O O . LEU A 1 192 ? -3.381 -0.413 -22.312 1 92.38 192 LEU A O 1
ATOM 1511 N N . ARG A 1 193 ? -2.119 -1.396 -23.797 1 91.31 193 ARG A N 1
ATOM 1512 C CA . ARG A 1 193 ? -0.982 -0.494 -23.641 1 91.31 193 ARG A CA 1
ATOM 1513 C C . ARG A 1 193 ? -1.413 0.961 -23.797 1 91.31 193 ARG A C 1
ATOM 1515 O O . ARG A 1 193 ? -1.041 1.812 -22.984 1 91.31 193 ARG A O 1
ATOM 1522 N N . PRO A 1 194 ? -2.254 1.374 -24.75 1 91.81 194 PRO A N 1
ATOM 1523 C CA . PRO A 1 194 ? -2.635 2.785 -24.859 1 91.81 194 PRO A CA 1
ATOM 1524 C C . PRO A 1 194 ? -3.369 3.295 -23.625 1 91.81 194 PRO A C 1
ATOM 1526 O O . PRO A 1 194 ? -3.078 4.391 -23.141 1 91.81 194 PRO A O 1
ATOM 1529 N N . ALA A 1 195 ? -4.277 2.488 -23.188 1 90.88 195 ALA A N 1
ATOM 1530 C CA . ALA A 1 195 ? -5.047 2.871 -22 1 90.88 195 ALA A CA 1
ATOM 1531 C C . ALA A 1 195 ? -4.152 2.938 -20.766 1 90.88 195 ALA A C 1
ATOM 1533 O O . ALA A 1 195 ? -4.262 3.863 -19.969 1 90.88 195 ALA A O 1
ATOM 1534 N N . LEU A 1 196 ? -3.236 1.987 -20.609 1 91.5 196 LEU A N 1
ATOM 1535 C CA . LEU A 1 196 ? -2.357 1.927 -19.438 1 91.5 196 LEU A CA 1
ATOM 1536 C C . LEU A 1 196 ? -1.346 3.068 -19.469 1 91.5 196 LEU A C 1
ATOM 1538 O O . LEU A 1 196 ? -0.995 3.613 -18.422 1 91.5 196 LEU A O 1
ATOM 1542 N N . THR A 1 197 ? -0.918 3.43 -20.641 1 91.88 197 THR A N 1
ATOM 1543 C CA . THR A 1 197 ? -0.023 4.574 -20.75 1 91.88 197 THR A CA 1
ATOM 1544 C C . THR A 1 197 ? -0.724 5.859 -20.328 1 91.88 197 THR A C 1
ATOM 1546 O O . THR A 1 197 ? -0.144 6.676 -19.594 1 91.88 197 THR A O 1
ATOM 1549 N N . LEU A 1 198 ? -1.914 6.02 -20.719 1 90.88 198 LEU A N 1
ATOM 1550 C CA . LEU A 1 198 ? -2.705 7.168 -20.297 1 90.88 198 LEU A CA 1
ATOM 1551 C C . LEU A 1 198 ? -2.896 7.168 -18.781 1 90.88 198 LEU A C 1
ATOM 1553 O O . LEU A 1 198 ? -2.787 8.211 -18.141 1 90.88 198 LEU A O 1
ATOM 1557 N N . LEU A 1 199 ? -3.18 6.016 -18.266 1 91.38 199 LEU A N 1
ATOM 1558 C CA . LEU A 1 199 ? -3.344 5.863 -16.828 1 91.38 199 LEU A CA 1
ATOM 1559 C C . LEU A 1 199 ? -2.078 6.281 -16.078 1 91.38 199 LEU A C 1
ATOM 1561 O O . LEU A 1 199 ? -2.145 7.008 -15.086 1 91.38 199 LEU A O 1
ATOM 1565 N N . THR A 1 200 ? -0.953 5.836 -16.547 1 91.75 200 THR A N 1
ATOM 1566 C CA . THR A 1 200 ? 0.329 6.191 -15.945 1 91.75 200 THR A CA 1
ATOM 1567 C C . THR A 1 200 ? 0.542 7.699 -15.977 1 91.75 200 THR A C 1
ATOM 1569 O O . THR A 1 200 ? 1.029 8.281 -15.008 1 91.75 200 THR A O 1
ATOM 1572 N N . TRP A 1 201 ? 0.132 8.281 -17 1 90.12 201 TRP A N 1
ATOM 1573 C CA . TRP A 1 201 ? 0.262 9.727 -17.125 1 90.12 201 TRP A CA 1
ATOM 1574 C C . TRP A 1 201 ? -0.669 10.453 -16.156 1 90.12 201 TRP A C 1
ATOM 1576 O O . TRP A 1 201 ? -0.252 11.375 -15.461 1 90.12 201 TRP A O 1
ATOM 1586 N N . LEU A 1 202 ? -1.82 9.977 -16.094 1 87.5 202 LEU A N 1
ATOM 1587 C CA . LEU A 1 202 ? -2.832 10.617 -15.258 1 87.5 202 LEU A CA 1
ATOM 1588 C C . LEU A 1 202 ? -2.473 10.492 -13.781 1 87.5 202 LEU A C 1
ATOM 1590 O O . LEU A 1 202 ? -2.785 11.383 -12.984 1 87.5 202 LEU A O 1
ATOM 1594 N N . THR A 1 203 ? -1.728 9.414 -13.367 1 92.56 203 THR A N 1
ATOM 1595 C CA . THR A 1 203 ? -1.47 9.164 -11.953 1 92.56 203 THR A CA 1
ATOM 1596 C C . THR A 1 203 ? -0.041 9.555 -11.586 1 92.56 203 THR A C 1
ATOM 1598 O O . THR A 1 203 ? 0.454 9.18 -10.516 1 92.56 203 THR A O 1
ATOM 1601 N N . ARG A 1 204 ? 0.561 10.312 -12.367 1 90.5 204 ARG A N 1
ATOM 1602 C CA . ARG A 1 204 ? 1.947 10.719 -12.164 1 90.5 204 ARG A CA 1
ATOM 1603 C C . ARG A 1 204 ? 2.123 11.406 -10.812 1 90.5 204 ARG A C 1
ATOM 1605 O O . ARG A 1 204 ? 3.082 11.125 -10.094 1 90.5 204 ARG A O 1
ATOM 1612 N N . PRO A 1 205 ? 1.153 12.258 -10.414 1 87.69 205 PRO A N 1
ATOM 1613 C CA . PRO A 1 205 ? 1.321 12.922 -9.125 1 87.69 205 PRO A CA 1
ATOM 1614 C C . PRO A 1 205 ? 1.225 11.961 -7.945 1 87.69 205 PRO A C 1
ATOM 1616 O O . PRO A 1 205 ? 1.599 12.305 -6.824 1 87.69 205 PRO A O 1
ATOM 1619 N N . LEU A 1 206 ? 0.784 10.703 -8.18 1 91.12 206 LEU A N 1
ATOM 1620 C CA . LEU A 1 206 ? 0.568 9.734 -7.113 1 91.12 206 LEU A CA 1
ATOM 1621 C C . LEU A 1 206 ? 1.625 8.641 -7.152 1 91.12 206 LEU A C 1
ATOM 1623 O O . LEU A 1 206 ? 1.482 7.609 -6.488 1 91.12 206 LEU A O 1
ATOM 1627 N N . ARG A 1 207 ? 2.68 8.875 -7.816 1 90.81 207 ARG A N 1
ATOM 1628 C CA . ARG A 1 207 ? 3.691 7.84 -8.016 1 90.81 207 ARG A CA 1
ATOM 1629 C C . ARG A 1 207 ? 4.434 7.539 -6.719 1 90.81 207 ARG A C 1
ATOM 1631 O O . ARG A 1 207 ? 5.117 6.52 -6.613 1 90.81 207 ARG A O 1
ATOM 1638 N N . HIS A 1 208 ? 4.336 8.43 -5.785 1 86.19 208 HIS A N 1
ATOM 1639 C CA . HIS A 1 208 ? 4.961 8.172 -4.492 1 86.19 208 HIS A CA 1
ATOM 1640 C C . HIS A 1 208 ? 4.176 7.129 -3.699 1 86.19 208 HIS A C 1
ATOM 1642 O O . HIS A 1 208 ? 4.672 6.594 -2.707 1 86.19 208 HIS A O 1
ATOM 1648 N N . LYS A 1 209 ? 2.99 6.832 -4.133 1 92.62 209 LYS A N 1
ATOM 1649 C CA . LYS A 1 209 ? 2.176 5.777 -3.533 1 92.62 209 LYS A CA 1
ATOM 1650 C C . LYS A 1 209 ? 2.506 4.418 -4.137 1 92.62 209 LYS A C 1
ATOM 1652 O O . LYS A 1 209 ? 2.754 4.309 -5.34 1 92.62 209 LYS A O 1
ATOM 1657 N N . ARG A 1 210 ? 2.41 3.447 -3.385 1 90.88 210 ARG A N 1
ATOM 1658 C CA . ARG A 1 210 ? 2.943 2.121 -3.68 1 90.88 210 ARG A CA 1
ATOM 1659 C C . ARG A 1 210 ? 2.322 1.551 -4.949 1 90.88 210 ARG A C 1
ATOM 1661 O O . ARG A 1 210 ? 3.037 1.156 -5.875 1 90.88 210 ARG A O 1
ATOM 1668 N N . ASP A 1 211 ? 1.03 1.492 -5.062 1 94.75 211 ASP A N 1
ATOM 1669 C CA . ASP A 1 211 ? 0.374 0.818 -6.18 1 94.75 211 ASP A CA 1
ATOM 1670 C C . ASP A 1 211 ? 0.519 1.622 -7.469 1 94.75 211 ASP A C 1
ATOM 1672 O O . ASP A 1 211 ? 0.683 1.05 -8.547 1 94.75 211 ASP A O 1
ATOM 1676 N N . PHE A 1 212 ? 0.591 2.896 -7.41 1 94.81 212 PHE A N 1
ATOM 1677 C CA . PHE A 1 212 ? 0.691 3.721 -8.609 1 94.81 212 PHE A CA 1
ATOM 1678 C C . PHE A 1 212 ? 2.096 3.652 -9.195 1 94.81 212 PHE A C 1
ATOM 1680 O O . PHE A 1 212 ? 2.27 3.723 -10.414 1 94.81 212 PHE A O 1
ATOM 1687 N N . ARG A 1 213 ? 3.062 3.467 -8.375 1 93.56 213 ARG A N 1
ATOM 1688 C CA . ARG A 1 213 ? 4.441 3.424 -8.852 1 93.56 213 ARG A CA 1
ATOM 1689 C C . ARG A 1 213 ? 4.707 2.148 -9.641 1 93.56 213 ARG A C 1
ATOM 1691 O O . ARG A 1 213 ? 5.707 2.051 -10.359 1 93.56 213 ARG A O 1
ATOM 1698 N N . ALA A 1 214 ? 3.898 1.162 -9.492 1 94.88 214 ALA A N 1
ATOM 1699 C CA . ALA A 1 214 ? 4.09 -0.133 -10.141 1 94.88 214 ALA A CA 1
ATOM 1700 C C . ALA A 1 214 ? 3.709 -0.069 -11.617 1 94.88 214 ALA A C 1
ATOM 1702 O O . ALA A 1 214 ? 4.102 -0.933 -12.406 1 94.88 214 ALA A O 1
ATOM 1703 N N . LEU A 1 215 ? 2.914 0.926 -12.016 1 94.62 215 LEU A N 1
ATOM 1704 C CA . LEU A 1 215 ? 2.275 0.946 -13.328 1 94.62 215 LEU A CA 1
ATOM 1705 C C . LEU A 1 215 ? 3.316 1.026 -14.438 1 94.62 215 LEU A C 1
ATOM 1707 O O . LEU A 1 215 ? 3.346 0.176 -15.336 1 94.62 215 LEU A O 1
ATOM 1711 N N . ALA A 1 216 ? 4.238 1.884 -14.32 1 94.12 216 ALA A N 1
ATOM 1712 C CA . ALA A 1 216 ? 5.203 2.113 -15.398 1 94.12 216 ALA A CA 1
ATOM 1713 C C . ALA A 1 216 ? 6.156 0.929 -15.539 1 94.12 216 ALA A C 1
ATOM 1715 O O . ALA A 1 216 ? 6.344 0.405 -16.641 1 94.12 216 ALA A O 1
ATOM 1716 N N . PRO A 1 217 ? 6.758 0.454 -14.477 1 94.75 217 PRO A N 1
ATOM 1717 C CA . PRO A 1 217 ? 7.621 -0.722 -14.617 1 94.75 217 PRO A CA 1
ATOM 1718 C C . PRO A 1 217 ? 6.879 -1.938 -15.164 1 94.75 217 PRO A C 1
ATOM 1720 O O . PRO A 1 217 ? 7.449 -2.715 -15.938 1 94.75 217 PRO A O 1
ATOM 1723 N N . LEU A 1 218 ? 5.645 -2.145 -14.742 1 94.75 218 LEU A N 1
ATOM 1724 C CA . LEU A 1 218 ? 4.887 -3.293 -15.234 1 94.75 218 LEU A CA 1
ATOM 1725 C C . LEU A 1 218 ? 4.719 -3.225 -16.75 1 94.75 218 LEU A C 1
ATOM 1727 O O . LEU A 1 218 ? 4.898 -4.227 -17.438 1 94.75 218 LEU A O 1
ATOM 1731 N N . LEU A 1 219 ? 4.363 -2.049 -17.219 1 94.06 219 LEU A N 1
ATOM 1732 C CA . LEU A 1 219 ? 4.203 -1.837 -18.641 1 94.06 219 LEU A CA 1
ATOM 1733 C C . LEU A 1 219 ? 5.496 -2.154 -19.391 1 94.06 219 LEU A C 1
ATOM 1735 O O . LEU A 1 219 ? 5.473 -2.775 -20.453 1 94.06 219 LEU A O 1
ATOM 1739 N N . THR A 1 220 ? 6.594 -1.765 -18.828 1 93.12 220 THR A N 1
ATOM 1740 C CA . THR A 1 220 ? 7.902 -1.983 -19.438 1 93.12 220 THR A CA 1
ATOM 1741 C C . THR A 1 220 ? 8.25 -3.469 -19.438 1 93.12 220 THR A C 1
ATOM 1743 O O . THR A 1 220 ? 8.781 -3.984 -20.422 1 93.12 220 THR A O 1
ATOM 1746 N N . LEU A 1 221 ? 8 -4.152 -18.375 1 93.69 221 LEU A N 1
ATOM 1747 C CA . LEU A 1 221 ? 8.352 -5.559 -18.203 1 93.69 221 LEU A CA 1
ATOM 1748 C C . LEU A 1 221 ? 7.664 -6.426 -19.25 1 93.69 221 LEU A C 1
ATOM 1750 O O . LEU A 1 221 ? 8.25 -7.387 -19.734 1 93.69 221 LEU A O 1
ATOM 1754 N N . PHE A 1 222 ? 6.418 -6.098 -19.625 1 93.75 222 PHE A N 1
ATOM 1755 C CA . PHE A 1 222 ? 5.648 -6.926 -20.547 1 93.75 222 PHE A CA 1
ATOM 1756 C C . PHE A 1 222 ? 5.57 -6.277 -21.922 1 93.75 222 PHE A C 1
ATOM 1758 O O . PHE A 1 222 ? 4.652 -6.559 -22.703 1 93.75 222 PHE A O 1
ATOM 1765 N N . ALA A 1 223 ? 6.449 -5.402 -22.203 1 88.88 223 ALA A N 1
ATOM 1766 C CA . ALA A 1 223 ? 6.504 -4.746 -23.516 1 88.88 223 ALA A CA 1
ATOM 1767 C C . ALA A 1 223 ? 7.07 -5.688 -24.578 1 88.88 223 ALA A C 1
ATOM 1769 O O . ALA A 1 223 ? 6.73 -5.582 -25.75 1 88.88 223 ALA A O 1
ATOM 1770 N N . ASP A 1 224 ? 8.055 -6.484 -24.172 1 76.12 224 ASP A N 1
ATOM 1771 C CA . ASP A 1 224 ? 8.703 -7.344 -25.156 1 76.12 224 ASP A CA 1
ATOM 1772 C C . ASP A 1 224 ? 8.445 -8.82 -24.859 1 76.12 224 ASP A C 1
ATOM 1774 O O . ASP A 1 224 ? 8.742 -9.289 -23.75 1 76.12 224 ASP A O 1
ATOM 1778 N N . PRO A 1 225 ? 7.766 -9.516 -25.781 1 65.75 225 PRO A N 1
ATOM 1779 C CA . PRO A 1 225 ? 7.484 -10.938 -25.562 1 65.75 225 PRO A CA 1
ATOM 1780 C C . PRO A 1 225 ? 8.75 -11.781 -25.453 1 65.75 225 PRO A C 1
ATOM 1782 O O . PRO A 1 225 ? 8.719 -12.875 -24.891 1 65.75 225 PRO A O 1
ATOM 1785 N N . ARG A 1 226 ? 9.875 -11.219 -26.172 1 59.78 226 ARG A N 1
ATOM 1786 C CA . ARG A 1 226 ? 11.047 -12.078 -26.328 1 59.78 226 ARG A CA 1
ATOM 1787 C C . ARG A 1 226 ?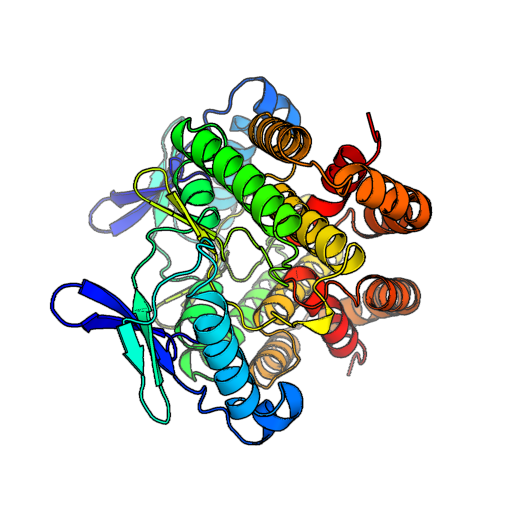 12.023 -11.883 -25.188 1 59.78 226 ARG A C 1
ATOM 1789 O O . ARG A 1 226 ? 12.164 -10.781 -24.656 1 59.78 226 ARG A O 1
ATOM 1796 N N . MET B 1 1 ? 10.945 1.862 3.6 1 24.98 1 MET B N 1
ATOM 1797 C CA . MET B 1 1 ? 11.852 2.488 4.562 1 24.98 1 MET B CA 1
ATOM 1798 C C . MET B 1 1 ? 13.133 1.678 4.715 1 24.98 1 MET B C 1
ATOM 1800 O O . MET B 1 1 ? 13.086 0.455 4.859 1 24.98 1 MET B O 1
ATOM 1804 N N . SER B 1 2 ? 14.164 1.978 4.086 1 33.94 2 SER B N 1
ATOM 1805 C CA . SER B 1 2 ? 15.484 1.403 4.32 1 33.94 2 SER B CA 1
ATOM 1806 C C . SER B 1 2 ? 15.719 1.134 5.805 1 33.94 2 SER B C 1
ATOM 1808 O O . SER B 1 2 ? 15.562 2.031 6.637 1 33.94 2 SER B O 1
ATOM 1810 N N . ALA B 1 3 ? 15.695 0.073 6.375 1 37.81 3 ALA B N 1
ATOM 1811 C CA . ALA B 1 3 ? 15.969 -0.419 7.723 1 37.81 3 ALA B CA 1
ATOM 1812 C C . ALA B 1 3 ? 17.188 0.263 8.32 1 37.81 3 ALA B C 1
ATOM 1814 O O . ALA B 1 3 ? 17.281 0.432 9.539 1 37.81 3 ALA B O 1
ATOM 1815 N N . GLY B 1 4 ? 18.203 0.57 7.602 1 45.38 4 GLY B N 1
ATOM 1816 C CA . GLY B 1 4 ? 19.469 0.979 8.203 1 45.38 4 GLY B CA 1
ATOM 1817 C C . GLY B 1 4 ? 19.453 2.414 8.695 1 45.38 4 GLY B C 1
ATOM 1818 O O . GLY B 1 4 ? 20.406 2.869 9.32 1 45.38 4 GLY B O 1
ATOM 1819 N N . ARG B 1 5 ? 18.469 3.215 8.164 1 56 5 ARG B N 1
ATOM 1820 C CA . ARG B 1 5 ? 18.672 4.656 8.266 1 56 5 ARG B CA 1
ATOM 1821 C C . ARG B 1 5 ? 18.172 5.199 9.594 1 56 5 ARG B C 1
ATOM 1823 O O . ARG B 1 5 ? 18.688 6.1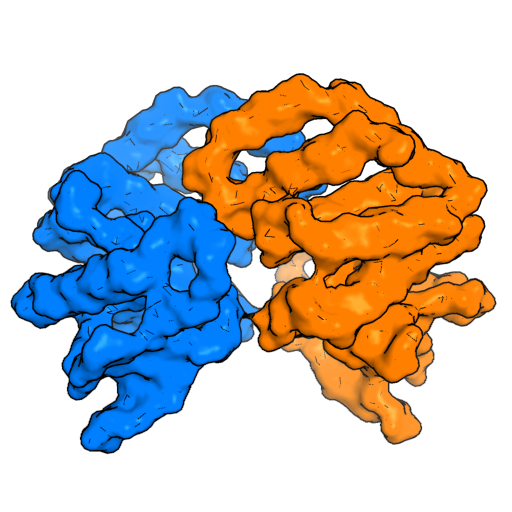91 10.109 1 56 5 ARG B O 1
ATOM 1830 N N . ILE B 1 6 ? 17.016 4.551 10.078 1 68.38 6 ILE B N 1
ATOM 1831 C CA . ILE B 1 6 ? 16.5 5.172 11.297 1 68.38 6 ILE B CA 1
ATOM 1832 C C . ILE B 1 6 ? 16.688 4.223 12.477 1 68.38 6 ILE B C 1
ATOM 1834 O O . ILE B 1 6 ? 16.328 3.047 12.406 1 68.38 6 ILE B O 1
ATOM 1838 N N . GLU B 1 7 ? 17.516 4.543 13.422 1 82.31 7 GLU B N 1
ATOM 1839 C CA . GLU B 1 7 ? 17.797 3.742 14.609 1 82.31 7 GLU B CA 1
ATOM 1840 C C . GLU B 1 7 ? 17.312 4.441 15.875 1 82.31 7 GLU B C 1
ATOM 1842 O O . GLU B 1 7 ? 17.469 5.66 16.016 1 82.31 7 GLU B O 1
ATOM 1847 N N . ARG B 1 8 ? 16.797 3.613 16.672 1 87.81 8 ARG B N 1
ATOM 1848 C CA . ARG B 1 8 ? 16.375 4.148 17.969 1 87.81 8 ARG B CA 1
ATOM 1849 C C . ARG B 1 8 ? 17.578 4.41 18.875 1 87.81 8 ARG B C 1
ATOM 1851 O O . ARG B 1 8 ? 18.562 3.672 18.828 1 87.81 8 ARG B O 1
ATOM 1858 N N . THR B 1 9 ? 17.516 5.473 19.672 1 88.62 9 THR B N 1
ATOM 1859 C CA . THR B 1 9 ? 18.578 5.832 20.609 1 88.62 9 THR B CA 1
ATOM 1860 C C . THR B 1 9 ? 18.016 6.582 21.812 1 88.62 9 THR B C 1
ATOM 1862 O O . THR B 1 9 ? 16.797 6.754 21.922 1 88.62 9 THR B O 1
ATOM 1865 N N . VAL B 1 10 ? 18.953 6.777 22.859 1 89.81 10 VAL B N 1
ATOM 1866 C CA . VAL B 1 10 ? 18.578 7.57 24.031 1 89.81 10 VAL B CA 1
ATOM 1867 C C . VAL B 1 10 ? 19.562 8.734 24.188 1 89.81 10 VAL B C 1
ATOM 1869 O O . VAL B 1 10 ? 20.766 8.547 24.109 1 89.81 10 VAL B O 1
ATOM 1872 N N . VAL B 1 11 ? 19.047 9.914 24.297 1 89.81 11 VAL B N 1
ATOM 1873 C CA . VAL B 1 11 ? 19.828 11.125 24.531 1 89.81 11 VAL B CA 1
ATOM 1874 C C . VAL B 1 11 ? 19.406 11.773 25.844 1 89.81 11 VAL B C 1
ATOM 1876 O O . VAL B 1 11 ? 18.266 12.242 25.969 1 89.81 11 VAL B O 1
ATOM 1879 N N . SER B 1 12 ? 20.344 11.836 26.797 1 92.19 12 SER B N 1
ATOM 1880 C CA . SER B 1 12 ? 20.062 12.445 28.078 1 92.19 12 SER B CA 1
ATOM 1881 C C . SER B 1 12 ? 18.766 11.898 28.688 1 92.19 12 SER B C 1
ATOM 1883 O O . SER B 1 12 ? 17.906 12.656 29.109 1 92.19 12 SER B O 1
ATOM 1885 N N . GLY B 1 13 ? 18.469 10.641 28.531 1 91.06 13 GLY B N 1
ATOM 1886 C CA . GLY B 1 13 ? 17.344 9.953 29.141 1 91.06 13 GLY B CA 1
ATOM 1887 C C . GLY B 1 13 ? 16.094 10 28.297 1 91.06 13 GLY B C 1
ATOM 1888 O O . GLY B 1 13 ? 15.062 9.422 28.672 1 91.06 13 GLY B O 1
ATOM 1889 N N . GLN B 1 14 ? 16.203 10.711 27.266 1 92.44 14 GLN B N 1
ATOM 1890 C CA . GLN B 1 14 ? 15.031 10.844 26.391 1 92.44 14 GLN B CA 1
ATOM 1891 C C . GLN B 1 14 ? 15.164 9.945 25.156 1 92.44 14 GLN B C 1
ATOM 1893 O O . GLN B 1 14 ? 16.188 9.961 24.484 1 92.44 14 GLN B O 1
ATOM 1898 N N . ALA B 1 15 ? 14.078 9.148 24.938 1 94 15 ALA B N 1
ATOM 1899 C CA . ALA B 1 15 ? 14.07 8.273 23.766 1 94 15 ALA B CA 1
ATOM 1900 C C . ALA B 1 15 ? 13.977 9.094 22.469 1 94 15 ALA B C 1
ATOM 1902 O O . ALA B 1 15 ? 13.242 10.078 22.406 1 94 15 ALA B O 1
ATOM 1903 N N . GLY B 1 16 ? 14.828 8.648 21.422 1 94.56 16 GLY B N 1
ATOM 1904 C CA . GLY B 1 16 ? 14.828 9.359 20.141 1 94.56 16 GLY B CA 1
ATOM 1905 C C . GLY B 1 16 ? 15.164 8.469 18.969 1 94.56 16 GLY B C 1
ATOM 1906 O O . GLY B 1 16 ? 15.406 7.273 19.125 1 94.56 16 GLY B O 1
ATOM 1907 N N . TRP B 1 17 ? 15.078 9.031 17.781 1 92.94 17 TRP B N 1
ATOM 1908 C CA . TRP B 1 17 ? 15.359 8.344 16.531 1 92.94 17 TRP B CA 1
ATOM 1909 C C . TRP B 1 17 ? 16.484 9.039 15.766 1 92.94 17 TRP B C 1
ATOM 1911 O O . TRP B 1 17 ? 16.422 10.25 15.531 1 92.94 17 TRP B O 1
ATOM 1921 N N . VAL B 1 18 ? 17.438 8.25 15.375 1 91.5 18 VAL B N 1
ATOM 1922 C CA . VAL B 1 18 ? 18.578 8.789 14.633 1 91.5 18 VAL B CA 1
ATOM 1923 C C . VAL B 1 18 ? 18.266 8.766 13.133 1 91.5 18 VAL B C 1
ATOM 1925 O O . VAL B 1 18 ? 17.906 7.727 12.586 1 91.5 18 VAL B O 1
ATOM 1928 N N . LYS B 1 19 ? 18.328 9.875 12.523 1 89.75 19 LYS B N 1
ATOM 1929 C CA . LYS B 1 19 ? 18.266 9.992 11.07 1 89.75 19 LYS B CA 1
ATOM 1930 C C . LYS B 1 19 ? 19.641 10.289 10.484 1 89.75 19 LYS B C 1
ATOM 1932 O O . LYS B 1 19 ? 20.312 11.25 10.898 1 89.75 19 LYS B O 1
ATOM 1937 N N . ARG B 1 20 ? 20 9.398 9.562 1 85.56 20 ARG B N 1
ATOM 1938 C CA . ARG B 1 20 ? 21.312 9.555 8.953 1 85.56 20 ARG B CA 1
ATOM 1939 C C . ARG B 1 20 ? 21.203 9.789 7.449 1 85.56 20 ARG B C 1
ATOM 1941 O O . ARG B 1 20 ? 20.172 9.5 6.848 1 85.56 20 ARG B O 1
ATOM 1948 N N . VAL B 1 21 ? 22.266 10.414 6.961 1 77.75 21 VAL B N 1
ATOM 1949 C CA . VAL B 1 21 ? 22.328 10.586 5.512 1 77.75 21 VAL B CA 1
ATOM 1950 C C . VAL B 1 21 ? 22.375 9.219 4.828 1 77.75 21 VAL B C 1
ATOM 1952 O O . VAL B 1 21 ? 23.156 8.344 5.23 1 77.75 21 VAL B O 1
ATOM 1955 N N . GLU B 1 22 ? 21.328 8.969 4.008 1 68.62 22 GLU B N 1
ATOM 1956 C CA . GLU B 1 22 ? 21.328 7.695 3.289 1 68.62 22 GLU B CA 1
ATOM 1957 C C . GLU B 1 22 ? 22.594 7.543 2.441 1 68.62 22 GLU B C 1
ATOM 1959 O O . GLU B 1 22 ? 23.016 8.492 1.776 1 68.62 22 GLU B O 1
ATOM 1964 N N . GLN B 1 23 ? 23.453 6.566 2.795 1 59.19 23 GLN B N 1
ATOM 1965 C CA . GLN B 1 23 ? 24.609 6.305 1.944 1 59.19 23 GLN B CA 1
ATOM 1966 C C . GLN B 1 23 ? 24.203 5.562 0.676 1 59.19 23 GLN B C 1
ATOM 1968 O O . GLN B 1 23 ? 23.812 4.391 0.733 1 59.19 23 GLN B O 1
ATOM 1973 N N . VAL B 1 24 ? 23.531 6.254 -0.146 1 56 24 VAL B N 1
ATOM 1974 C CA . VAL B 1 24 ? 23.109 5.582 -1.374 1 56 24 VAL B CA 1
ATOM 1975 C C . VAL B 1 24 ? 24.25 5.645 -2.4 1 56 24 VAL B C 1
ATOM 1977 O O . VAL B 1 24 ? 25.094 6.543 -2.35 1 56 24 VAL B O 1
ATOM 1980 N N . GLY B 1 25 ? 24.422 4.586 -3.135 1 48.94 25 GLY B N 1
ATOM 1981 C CA . GLY B 1 25 ? 25.344 4.629 -4.254 1 48.94 25 GLY B CA 1
ATOM 1982 C C . GLY B 1 25 ? 25.047 5.75 -5.23 1 48.94 25 GLY B C 1
ATOM 1983 O O . GLY B 1 25 ? 24.016 6.414 -5.129 1 48.94 25 GLY B O 1
ATOM 1984 N N . LEU B 1 26 ? 26.047 6.078 -6.051 1 44.53 26 LEU B N 1
ATOM 1985 C CA . LEU B 1 26 ? 26.047 7.18 -7.008 1 44.53 26 LEU B CA 1
ATOM 1986 C C . LEU B 1 26 ? 24.75 7.211 -7.801 1 44.53 26 LEU B C 1
ATOM 1988 O O . LEU B 1 26 ? 24.188 8.289 -8.039 1 44.53 26 LEU B O 1
ATOM 1992 N N . ARG B 1 27 ? 24.422 6.176 -8.148 1 43.34 27 ARG B N 1
ATOM 1993 C CA . ARG B 1 27 ? 23.312 6.082 -9.094 1 43.34 27 ARG B CA 1
ATOM 1994 C C . ARG B 1 27 ? 22 6.457 -8.43 1 43.34 27 ARG B C 1
ATOM 1996 O O . ARG B 1 27 ? 21.203 7.207 -9 1 43.34 27 ARG B O 1
ATOM 2003 N N . LEU B 1 28 ? 21.797 5.992 -7.285 1 49.97 28 LEU B N 1
ATOM 2004 C CA . LEU B 1 28 ? 20.547 6.289 -6.602 1 49.97 28 LEU B CA 1
ATOM 2005 C C . LEU B 1 28 ? 20.484 7.758 -6.188 1 49.97 28 LEU B C 1
ATOM 2007 O O . LEU B 1 28 ? 19.406 8.359 -6.164 1 49.97 28 LEU B O 1
ATOM 2011 N N . ARG B 1 29 ? 21.781 8.32 -6.031 1 48.44 29 ARG B N 1
ATOM 2012 C CA . ARG B 1 29 ? 21.922 9.75 -5.754 1 48.44 29 ARG B CA 1
ATOM 2013 C C . ARG B 1 29 ? 21.344 10.586 -6.891 1 48.44 29 ARG B C 1
ATOM 2015 O O . ARG B 1 29 ? 20.719 11.625 -6.648 1 48.44 29 ARG B O 1
ATOM 2022 N N . LEU B 1 30 ? 21.688 10.117 -8.07 1 48.34 30 LEU B N 1
ATOM 2023 C CA . LEU B 1 30 ? 21.25 10.852 -9.25 1 48.34 30 LEU B CA 1
ATOM 2024 C C . LEU B 1 30 ? 19.734 10.781 -9.398 1 48.34 30 LEU B C 1
ATOM 2026 O O . LEU B 1 30 ? 19.109 11.711 -9.906 1 48.34 30 LEU B O 1
ATOM 2030 N N . GLN B 1 31 ? 19.156 9.656 -9.078 1 50.56 31 GLN B N 1
ATOM 2031 C CA . GLN B 1 31 ? 17.734 9.391 -9.297 1 50.56 31 GLN B CA 1
ATOM 2032 C C . GLN B 1 31 ? 16.875 10.086 -8.25 1 50.56 31 GLN B C 1
ATOM 2034 O O . GLN B 1 31 ? 15.781 10.57 -8.562 1 50.56 31 GLN B O 1
ATOM 2039 N N . LYS B 1 32 ? 17.438 9.992 -7.012 1 55.47 32 LYS B N 1
ATOM 2040 C CA . LYS B 1 32 ? 16.609 10.445 -5.898 1 55.47 32 LYS B CA 1
ATOM 2041 C C . LYS B 1 32 ? 17 11.852 -5.465 1 55.47 32 LYS B C 1
ATOM 2043 O O . LYS B 1 32 ? 16.312 12.469 -4.641 1 55.47 32 LYS B O 1
ATOM 2048 N N . GLY B 1 33 ? 17.875 12.523 -6.184 1 59.88 33 GLY B N 1
ATOM 2049 C CA . GLY B 1 33 ? 18.531 13.742 -5.742 1 59.88 33 GLY B CA 1
ATOM 2050 C C . GLY B 1 33 ? 19.641 13.492 -4.734 1 59.88 33 GLY B C 1
ATOM 2051 O O . GLY B 1 33 ? 19.875 12.344 -4.336 1 59.88 33 GLY B O 1
ATOM 2052 N N . ASP B 1 34 ? 20.453 14.453 -4.488 1 70.56 34 ASP B N 1
ATOM 2053 C CA . ASP B 1 34 ? 21.578 14.367 -3.566 1 70.56 34 ASP B CA 1
ATOM 2054 C C . ASP B 1 34 ? 21.094 14.062 -2.146 1 70.56 34 ASP B C 1
ATOM 2056 O O . ASP B 1 34 ? 20.422 14.883 -1.524 1 70.56 34 ASP B O 1
ATOM 2060 N N . PRO B 1 35 ? 21.156 12.82 -1.731 1 76.56 35 PRO B N 1
ATOM 2061 C CA . PRO B 1 35 ? 20.719 12.422 -0.393 1 76.56 35 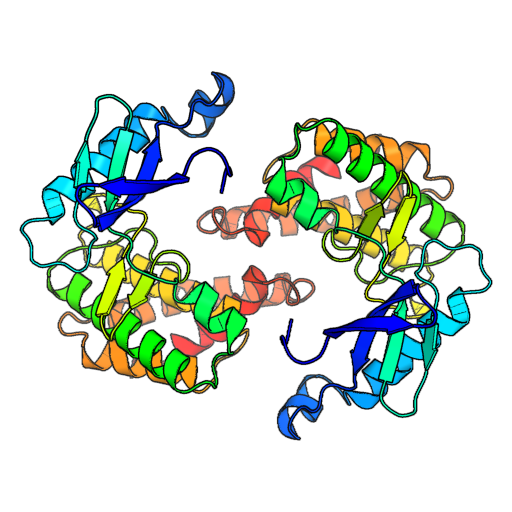PRO B CA 1
ATOM 2062 C C . PRO B 1 35 ? 21.156 13.406 0.69 1 76.56 35 PRO B C 1
ATOM 2064 O O . PRO B 1 35 ? 20.438 13.633 1.656 1 76.56 35 PRO B O 1
ATOM 2067 N N . ARG B 1 36 ? 22.234 14 0.492 1 80.69 36 ARG B N 1
ATOM 2068 C CA . ARG B 1 36 ? 22.734 14.961 1.472 1 80.69 36 ARG B CA 1
ATOM 2069 C C . ARG B 1 36 ? 21.891 16.234 1.466 1 80.69 36 ARG B C 1
ATOM 2071 O O . ARG B 1 36 ? 21.625 16.812 2.52 1 80.69 36 ARG B O 1
ATOM 2078 N N . ARG B 1 37 ? 21.531 16.578 0.293 1 82.94 37 ARG B N 1
ATOM 2079 C CA . ARG B 1 37 ? 20.703 17.781 0.178 1 82.94 37 ARG B CA 1
ATOM 2080 C C . ARG B 1 37 ? 19.344 17.562 0.83 1 82.94 37 ARG B C 1
ATOM 2082 O O . ARG B 1 37 ? 18.844 18.453 1.528 1 82.94 37 ARG B O 1
ATOM 2089 N N . LEU B 1 38 ? 18.844 16.422 0.559 1 81.69 38 LEU B N 1
ATOM 2090 C CA . LEU B 1 38 ? 17.547 16.109 1.143 1 81.69 38 LEU B CA 1
ATOM 2091 C C . LEU B 1 38 ? 17.641 16.031 2.662 1 81.69 38 LEU B C 1
ATOM 2093 O O . LEU B 1 38 ? 16.766 16.531 3.373 1 81.69 38 LEU B O 1
ATOM 2097 N N . PHE B 1 39 ? 18.719 15.453 3.072 1 86.5 39 PHE B N 1
ATOM 2098 C CA . PHE B 1 39 ? 18.984 15.336 4.5 1 86.5 39 PHE B CA 1
ATOM 2099 C C . PHE B 1 39 ? 19.109 16.719 5.145 1 86.5 39 PHE B C 1
ATOM 2101 O O . PHE B 1 39 ? 18.469 16.984 6.164 1 86.5 39 PHE B O 1
ATOM 2108 N N . GLU B 1 40 ? 19.828 17.547 4.547 1 87.31 40 GLU B N 1
ATOM 2109 C CA . GLU B 1 40 ? 20.062 18.891 5.09 1 87.31 40 GLU B CA 1
ATOM 2110 C C . GLU B 1 40 ? 18.781 19.734 5.047 1 87.31 40 GLU B C 1
ATOM 2112 O O . GLU B 1 40 ? 18.531 20.516 5.957 1 87.31 40 GLU B O 1
ATOM 2117 N N . ALA B 1 41 ? 18.078 19.531 4.02 1 87 41 ALA B N 1
ATOM 2118 C CA . ALA B 1 41 ? 16.812 20.25 3.912 1 87 41 ALA B CA 1
ATOM 2119 C C . ALA B 1 41 ? 15.859 19.859 5.031 1 87 41 ALA B C 1
ATOM 2121 O O . ALA B 1 41 ? 15.195 20.719 5.621 1 87 41 ALA B O 1
ATOM 2122 N N . GLU B 1 42 ? 15.805 18.594 5.285 1 89.19 42 GLU B N 1
ATOM 2123 C CA . GLU B 1 42 ? 14.938 18.109 6.359 1 89.19 42 GLU B CA 1
ATOM 2124 C C . GLU B 1 42 ? 15.398 18.625 7.715 1 89.19 42 GLU B C 1
ATOM 2126 O O . GLU B 1 42 ? 14.586 19.078 8.531 1 89.19 42 GLU B O 1
ATOM 2131 N N . ARG B 1 43 ? 16.625 18.594 7.902 1 88.25 43 ARG B N 1
ATOM 2132 C CA . ARG B 1 43 ? 17.188 19.094 9.148 1 88.25 43 ARG B CA 1
ATOM 2133 C C . ARG B 1 43 ? 16.859 20.578 9.344 1 88.25 43 ARG B C 1
ATOM 2135 O O . ARG B 1 43 ? 16.422 20.984 10.422 1 88.25 43 ARG B O 1
ATOM 2142 N N . ARG B 1 44 ? 17.047 21.312 8.352 1 88.31 44 ARG B N 1
ATOM 2143 C CA . ARG B 1 44 ? 16.781 22.75 8.414 1 88.31 44 ARG B CA 1
ATOM 2144 C C . ARG B 1 44 ? 15.297 23.016 8.664 1 88.31 44 ARG B C 1
ATOM 2146 O O . ARG B 1 44 ? 14.945 23.938 9.391 1 88.31 44 ARG B O 1
ATOM 2153 N N . ALA B 1 45 ? 14.531 22.219 8.078 1 89.88 45 ALA B N 1
ATOM 2154 C CA . ALA B 1 45 ? 13.094 22.359 8.281 1 89.88 45 ALA B CA 1
ATOM 2155 C C . ALA B 1 45 ? 12.734 22.188 9.758 1 89.88 45 ALA B C 1
ATOM 2157 O O . ALA B 1 45 ? 12.016 23.016 10.328 1 89.88 45 ALA B O 1
ATOM 2158 N N . TYR B 1 46 ? 13.25 21.141 10.375 1 90.12 46 TYR B N 1
ATOM 2159 C CA . TYR B 1 46 ? 12.969 20.906 11.789 1 90.12 46 TYR B CA 1
ATOM 2160 C C . TYR B 1 46 ? 13.461 22.062 12.648 1 90.12 46 TYR B C 1
ATOM 2162 O O . TYR B 1 46 ? 12.758 22.516 13.555 1 90.12 46 TYR B O 1
ATOM 2170 N N . LEU B 1 47 ? 14.562 22.562 12.297 1 86.88 47 LEU B N 1
ATOM 2171 C CA . LEU B 1 47 ? 15.148 23.641 13.086 1 86.88 47 LEU B CA 1
ATOM 2172 C C . LEU B 1 47 ? 14.359 24.938 12.914 1 86.88 47 LEU B C 1
ATOM 2174 O O . LEU B 1 47 ? 14.164 25.688 13.875 1 86.88 47 LEU B O 1
ATOM 2178 N N . SER B 1 48 ? 13.938 25.141 11.734 1 86.12 48 SER B N 1
ATOM 2179 C CA . SER B 1 48 ? 13.211 26.375 11.445 1 86.12 48 SER B CA 1
ATOM 2180 C C . SER B 1 48 ? 11.82 26.359 12.07 1 86.12 48 SER B C 1
ATOM 2182 O O . SER B 1 48 ? 11.266 27.406 12.383 1 86.12 48 SER B O 1
ATOM 2184 N N . LEU B 1 49 ? 11.297 25.188 12.336 1 84.88 49 LEU B N 1
ATOM 2185 C CA . LEU B 1 49 ? 9.922 25.078 12.805 1 84.88 49 LEU B CA 1
ATOM 2186 C C . LEU B 1 49 ? 9.883 24.891 14.32 1 84.88 49 LEU B C 1
ATOM 2188 O O . LEU B 1 49 ? 8.797 24.859 14.914 1 84.88 49 LEU B O 1
ATOM 2192 N N . GLN B 1 50 ? 10.93 24.734 14.938 1 78.31 50 GLN B N 1
ATOM 2193 C CA . GLN B 1 50 ? 11.008 24.484 16.375 1 78.31 50 GLN B CA 1
ATOM 2194 C C . GLN B 1 50 ? 10.445 25.656 17.156 1 78.31 50 GLN B C 1
ATOM 2196 O O . GLN B 1 50 ? 9.805 25.484 18.203 1 78.31 50 GLN B O 1
ATOM 2201 N N . ASP B 1 51 ? 10.523 26.781 16.688 1 73.38 51 ASP B N 1
ATOM 2202 C CA . ASP B 1 51 ? 10.172 27.984 17.422 1 73.38 51 ASP B CA 1
ATOM 2203 C C . ASP B 1 51 ? 8.695 28.328 17.25 1 73.38 51 ASP B C 1
ATOM 2205 O O . ASP B 1 51 ? 8.141 29.141 17.984 1 73.38 51 ASP B O 1
ATOM 2209 N N . ALA B 1 52 ? 7.965 27.672 16.453 1 70.88 52 ALA B N 1
ATOM 2210 C CA . ALA B 1 52 ? 6.621 28.094 16.062 1 70.88 52 ALA B CA 1
ATOM 2211 C C . ALA B 1 52 ? 5.559 27.375 16.891 1 70.88 52 ALA B C 1
ATOM 2213 O O . ALA B 1 52 ? 4.363 27.641 16.734 1 70.88 52 ALA B O 1
ATOM 2214 N N . HIS B 1 53 ? 5.867 26.656 17.922 1 79.62 53 HIS B N 1
ATOM 2215 C CA . HIS B 1 53 ? 4.922 25.906 18.734 1 79.62 53 HIS B CA 1
ATOM 2216 C C . HIS B 1 53 ? 4.074 24.969 17.859 1 79.62 53 HIS B C 1
ATOM 2218 O O . HIS B 1 53 ? 2.855 24.891 18.031 1 79.62 53 HIS B O 1
ATOM 2224 N N . LEU B 1 54 ? 4.664 24.562 16.844 1 87.25 54 LEU B N 1
ATOM 2225 C CA . LEU B 1 54 ? 4.012 23.641 15.93 1 87.25 54 LEU B CA 1
ATOM 2226 C C . LEU B 1 54 ? 4.277 22.188 16.328 1 87.25 54 LEU B C 1
ATOM 2228 O O . LEU B 1 54 ? 5.223 21.922 17.078 1 87.25 54 LEU B O 1
ATOM 2232 N N . PRO B 1 55 ? 3.369 21.328 15.992 1 92 55 PRO B N 1
ATOM 2233 C CA . PRO B 1 55 ? 3.445 19.953 16.469 1 92 55 PRO B CA 1
ATOM 2234 C C . PRO B 1 55 ? 4.477 19.125 15.703 1 92 55 PRO B C 1
ATOM 2236 O O . PRO B 1 55 ? 4.121 18.141 15.039 1 92 55 PRO B O 1
ATOM 2239 N N . PHE B 1 56 ? 5.742 19.484 15.852 1 93.38 56 PHE B N 1
ATOM 2240 C CA . PHE B 1 56 ? 6.891 18.75 15.336 1 93.38 56 PHE B CA 1
ATOM 2241 C C . PHE B 1 56 ? 7.797 18.281 16.469 1 93.38 56 PHE B C 1
ATOM 2243 O O . PHE B 1 56 ? 7.82 18.906 17.547 1 93.38 56 PHE B O 1
ATOM 2250 N N . PRO B 1 57 ? 8.461 17.234 16.203 1 91.94 57 PRO B N 1
ATOM 2251 C CA . PRO B 1 57 ? 9.32 16.766 17.281 1 91.94 57 PRO B CA 1
ATOM 2252 C C . PRO B 1 57 ? 10.516 17.672 17.531 1 91.94 57 PRO B C 1
ATOM 2254 O O . PRO B 1 57 ? 11.016 18.312 16.609 1 91.94 57 PRO B O 1
ATOM 2257 N N . LYS B 1 58 ? 10.984 17.656 18.703 1 89.5 58 LYS B N 1
ATOM 2258 C CA . LYS B 1 58 ? 12.188 18.406 19.062 1 89.5 58 LYS B CA 1
ATOM 2259 C C . LYS B 1 58 ? 13.438 17.703 18.547 1 89.5 58 LYS B C 1
ATOM 2261 O O . LYS B 1 58 ? 13.523 16.469 18.578 1 89.5 58 LYS B O 1
ATOM 2266 N N . VAL B 1 59 ? 14.398 18.484 18.125 1 92.19 59 VAL B N 1
ATOM 2267 C CA . VAL B 1 59 ? 15.719 17.953 17.812 1 92.19 59 VAL B CA 1
ATOM 2268 C C . VAL B 1 59 ? 16.531 17.781 19.094 1 92.19 59 VAL B C 1
ATOM 2270 O O . VAL B 1 59 ? 16.859 18.766 19.766 1 92.19 59 VAL B O 1
ATOM 2273 N N . LEU B 1 60 ? 16.844 16.562 19.391 1 93.38 60 LEU B N 1
ATOM 2274 C CA . LEU B 1 60 ? 17.516 16.266 20.656 1 93.38 60 LEU B CA 1
ATOM 2275 C C . LEU B 1 60 ? 19.016 16.469 20.531 1 93.38 60 LEU B C 1
ATOM 2277 O O . LEU B 1 60 ? 19.688 16.828 21.5 1 93.38 60 LEU B O 1
ATOM 2281 N N . ALA B 1 61 ? 19.562 16.125 19.375 1 92.56 61 ALA B N 1
ATOM 2282 C CA . ALA B 1 61 ? 20.984 16.25 19.078 1 92.56 61 ALA B CA 1
ATOM 2283 C C . ALA B 1 61 ? 21.234 16.328 17.578 1 92.56 61 ALA B C 1
ATOM 2285 O O . ALA B 1 61 ? 20.375 15.922 16.781 1 92.56 61 ALA B O 1
ATOM 2286 N N . GLU B 1 62 ? 22.344 16.969 17.234 1 90.12 62 GLU B N 1
ATOM 2287 C CA . GLU B 1 62 ? 22.688 17.078 15.82 1 90.12 62 GLU B CA 1
ATOM 2288 C C . GLU B 1 62 ? 24.188 16.875 15.602 1 90.12 62 GLU B C 1
ATOM 2290 O O . GLU B 1 62 ? 25 17.203 16.453 1 90.12 62 GLU B O 1
ATOM 2295 N N . GLY B 1 63 ? 24.484 16.156 14.586 1 86.44 63 GLY B N 1
ATOM 2296 C CA . GLY B 1 63 ? 25.844 16.016 14.102 1 86.44 63 GLY B CA 1
ATOM 2297 C C . GLY B 1 63 ? 26 16.328 12.625 1 86.44 63 GLY B C 1
ATOM 2298 O O . GLY B 1 63 ? 25.047 16.766 11.984 1 86.44 63 GLY B O 1
ATOM 2299 N N . PRO B 1 64 ? 27.25 16.172 12.039 1 83.69 64 PRO B N 1
ATOM 2300 C CA . PRO B 1 64 ? 27.5 16.484 10.633 1 83.69 64 PRO B CA 1
ATOM 2301 C C . PRO B 1 64 ? 26.672 15.625 9.68 1 83.69 64 PRO B C 1
ATOM 2303 O O . PRO B 1 64 ? 26.297 16.078 8.594 1 83.69 64 PRO B O 1
ATOM 2306 N N . ASP B 1 65 ? 26.422 14.383 10.117 1 86.75 65 ASP B N 1
ATOM 2307 C CA . ASP B 1 65 ? 25.766 13.484 9.172 1 86.75 65 ASP B CA 1
ATOM 2308 C C . ASP B 1 65 ? 24.547 12.82 9.805 1 86.75 65 ASP B C 1
ATOM 2310 O O . ASP B 1 65 ? 24.078 11.781 9.328 1 86.75 65 ASP B O 1
ATOM 2314 N N . HIS B 1 66 ? 24.172 13.422 10.93 1 90.12 66 HIS B N 1
ATOM 2315 C CA . HIS B 1 66 ? 23 12.828 11.586 1 90.12 66 HIS B CA 1
ATOM 2316 C C . HIS B 1 66 ? 22.312 13.844 12.484 1 90.12 66 HIS B C 1
ATOM 2318 O O . HIS B 1 66 ? 22.891 14.867 12.844 1 90.12 66 HIS B O 1
ATOM 2324 N N . PHE B 1 67 ? 21.047 13.609 12.75 1 91.69 67 PHE B N 1
ATOM 2325 C CA . PHE B 1 67 ? 20.344 14.305 13.812 1 91.69 67 PHE B CA 1
ATOM 2326 C C . PHE B 1 67 ? 19.344 13.375 14.5 1 91.69 67 PHE B C 1
ATOM 2328 O O . PHE B 1 67 ? 19 12.32 13.961 1 91.69 67 PHE B O 1
ATOM 2335 N N . ILE B 1 68 ? 19.031 13.695 15.75 1 93.38 68 ILE B N 1
ATOM 2336 C CA . ILE B 1 68 ? 18.188 12.844 16.578 1 93.38 68 ILE B CA 1
ATOM 2337 C C . ILE B 1 68 ? 16.891 13.586 16.906 1 93.38 68 ILE B C 1
ATOM 2339 O O . ILE B 1 68 ? 16.922 14.711 17.422 1 93.38 68 ILE B O 1
ATOM 2343 N N . LEU B 1 69 ? 15.781 12.945 16.578 1 94.38 69 LEU B N 1
ATOM 2344 C CA . LEU B 1 69 ? 14.469 13.5 16.891 1 94.38 69 LEU B CA 1
ATOM 2345 C C . LEU B 1 69 ? 13.844 12.773 18.078 1 94.38 69 LEU B C 1
ATOM 2347 O O . LEU B 1 69 ? 13.977 11.555 18.203 1 94.38 69 LEU B O 1
ATOM 2351 N N . ALA B 1 70 ? 13.148 13.477 18.891 1 94.06 70 ALA B N 1
ATOM 2352 C CA . ALA B 1 70 ? 12.445 12.883 20.016 1 94.06 70 ALA B CA 1
ATOM 2353 C C . ALA B 1 70 ? 11.406 11.867 19.562 1 94.06 70 ALA B C 1
ATOM 2355 O O . ALA B 1 70 ? 10.719 12.094 18.547 1 94.06 70 ALA B O 1
ATOM 2356 N N . ASP B 1 71 ? 11.266 10.789 20.297 1 95 71 ASP B N 1
ATOM 2357 C CA . ASP B 1 71 ? 10.234 9.797 20.016 1 95 71 ASP B CA 1
ATOM 2358 C C . ASP B 1 71 ? 8.844 10.391 20.172 1 95 71 ASP B C 1
ATOM 2360 O O . ASP B 1 71 ? 8.531 10.977 21.219 1 95 71 ASP B O 1
ATOM 2364 N N . ALA B 1 72 ? 8.047 10.227 19.188 1 95.62 72 ALA B N 1
ATOM 2365 C CA . ALA B 1 72 ? 6.73 10.859 19.172 1 95.62 72 ALA B CA 1
ATOM 2366 C C . ALA B 1 72 ? 5.621 9.82 19.344 1 95.62 72 ALA B C 1
ATOM 2368 O O . ALA B 1 72 ? 4.438 10.156 19.281 1 95.62 72 ALA B O 1
ATOM 2369 N N . GLY B 1 73 ? 6.023 8.531 19.547 1 95.44 73 GLY B N 1
ATOM 2370 C CA . GLY B 1 73 ? 5.023 7.496 19.75 1 95.44 73 GLY B CA 1
ATOM 2371 C C . GLY B 1 73 ? 4.582 6.844 18.453 1 95.44 73 GLY B C 1
ATOM 2372 O O . GLY B 1 73 ? 5.215 7.027 17.406 1 95.44 73 GLY B O 1
ATOM 2373 N N . PRO B 1 74 ? 3.523 6.008 18.469 1 96.44 74 PRO B N 1
ATOM 2374 C CA . PRO B 1 74 ? 3.055 5.297 17.281 1 96.44 74 PRO B CA 1
ATOM 2375 C C . PRO B 1 74 ? 2.373 6.219 16.266 1 96.44 74 PRO B C 1
ATOM 2377 O O . PRO B 1 74 ? 1.822 7.254 16.656 1 96.44 74 PRO B O 1
ATOM 2380 N N . THR B 1 75 ? 2.441 5.828 15.047 1 97.94 75 THR B N 1
ATOM 2381 C CA . THR B 1 75 ? 1.797 6.605 13.992 1 97.94 75 THR B CA 1
ATOM 2382 C C . THR B 1 75 ? 0.301 6.309 13.938 1 97.94 75 THR B C 1
ATOM 2384 O O . THR B 1 75 ? -0.154 5.285 14.461 1 97.94 75 THR B O 1
ATOM 2387 N N . LEU B 1 76 ? -0.406 7.148 13.312 1 98.38 76 LEU B N 1
ATOM 2388 C CA . LEU B 1 76 ? -1.833 6.926 13.109 1 98.38 76 LEU B CA 1
ATOM 2389 C C . LEU B 1 76 ? -2.078 5.656 12.305 1 98.38 76 LEU B C 1
ATOM 2391 O O . LEU B 1 76 ? -3.035 4.922 12.562 1 98.38 76 LEU B O 1
ATOM 2395 N N . ARG B 1 77 ? -1.225 5.391 11.336 1 97.12 77 ARG B N 1
ATOM 2396 C CA . ARG B 1 77 ? -1.379 4.188 10.531 1 97.12 77 ARG B CA 1
ATOM 2397 C C . ARG B 1 77 ? -1.229 2.932 11.383 1 97.12 77 ARG B C 1
ATOM 2399 O O . ARG B 1 77 ? -2.041 2.01 11.289 1 97.12 77 ARG B O 1
ATOM 2406 N N . SER B 1 78 ? -0.175 2.949 12.203 1 95.12 78 SER B N 1
ATOM 2407 C CA . SER B 1 78 ? 0.07 1.792 13.055 1 95.12 78 SER B CA 1
ATOM 2408 C C . SER B 1 78 ? -1.1 1.548 14 1 95.12 78 SER B C 1
ATOM 2410 O O . SER B 1 78 ? -1.499 0.403 14.227 1 95.12 78 SER B O 1
ATOM 2412 N N . LEU B 1 79 ? -1.66 2.588 14.547 1 95.25 79 LEU B N 1
ATOM 2413 C CA . LEU B 1 79 ? -2.809 2.475 15.438 1 95.25 79 LEU B CA 1
ATOM 2414 C C . LEU B 1 79 ? -4.02 1.92 14.695 1 95.25 79 LEU B C 1
ATOM 2416 O O . LEU B 1 79 ? -4.699 1.021 15.195 1 95.25 79 LEU B O 1
ATOM 2420 N N . LEU B 1 80 ? -4.223 2.463 13.547 1 94.81 80 LEU B N 1
ATOM 2421 C CA . LEU B 1 80 ? -5.355 2.055 12.727 1 94.81 80 LEU B CA 1
ATOM 2422 C C . LEU B 1 80 ? -5.258 0.579 12.359 1 94.81 80 LEU B C 1
ATOM 2424 O O . LEU B 1 80 ? -6.246 -0.155 12.445 1 94.81 80 LEU B O 1
ATOM 2428 N N . ARG B 1 81 ? -4.102 0.164 12.008 1 89.81 81 ARG B N 1
ATOM 2429 C CA . ARG B 1 81 ? -3.896 -1.214 11.578 1 89.81 81 ARG B CA 1
ATOM 2430 C C . ARG B 1 81 ? -3.943 -2.176 12.758 1 89.81 81 ARG B C 1
ATOM 2432 O O . ARG B 1 81 ? -4.395 -3.314 12.625 1 89.81 81 ARG B O 1
ATOM 2439 N N . ALA B 1 82 ? -3.549 -1.679 13.898 1 88.56 82 ALA B N 1
ATOM 2440 C CA . ALA B 1 82 ? -3.498 -2.52 15.086 1 88.56 82 ALA B CA 1
ATOM 2441 C C . ALA B 1 82 ? -4.891 -2.715 15.68 1 88.56 82 ALA B C 1
ATOM 2443 O O . ALA B 1 82 ? -5.242 -3.82 16.109 1 88.56 82 ALA B O 1
ATOM 2444 N N . SER B 1 83 ? -5.738 -1.662 15.641 1 91.06 83 SER B N 1
ATOM 2445 C CA . SER B 1 83 ? -6.957 -1.704 16.438 1 91.06 83 SER B CA 1
ATOM 2446 C C . SER B 1 83 ? -8.195 -1.534 15.57 1 91.06 83 SER B C 1
ATOM 2448 O O . SER B 1 83 ? -9.312 -1.812 16 1 91.06 83 SER B O 1
ATOM 2450 N N . GLY B 1 84 ? -7.965 -1.055 14.367 1 90.19 84 GLY B N 1
ATOM 2451 C CA . GLY B 1 84 ? -9.102 -0.809 13.484 1 90.19 84 GLY B CA 1
ATOM 2452 C C . GLY B 1 84 ? -9.703 0.571 13.664 1 90.19 84 GLY B C 1
ATOM 2453 O O . GLY B 1 84 ? -9.57 1.18 14.727 1 90.19 84 GLY B O 1
ATOM 2454 N N . PRO B 1 85 ? -10.375 1.046 12.664 1 89.81 85 PRO B N 1
ATOM 2455 C CA . PRO B 1 85 ? -10.914 2.408 12.688 1 89.81 85 PRO B CA 1
ATOM 2456 C C . PRO B 1 85 ? -12.062 2.57 13.68 1 89.81 85 PRO B C 1
ATOM 2458 O O . PRO B 1 85 ? -12.406 3.695 14.055 1 89.81 85 PRO B O 1
ATOM 2461 N N . GLU B 1 86 ? -12.656 1.504 14.086 1 89.69 86 GLU B N 1
ATOM 2462 C CA . GLU B 1 86 ? -13.805 1.555 14.992 1 89.69 86 GLU B CA 1
ATOM 2463 C C . GLU B 1 86 ? -13.359 1.735 16.438 1 89.69 86 GLU B C 1
ATOM 2465 O O . GLU B 1 86 ? -14.172 2.076 17.297 1 89.69 86 GLU B O 1
ATOM 2470 N N . ALA B 1 87 ? -12.141 1.421 16.719 1 93.38 87 ALA B N 1
ATOM 2471 C CA . ALA B 1 87 ? -11.633 1.577 18.094 1 93.38 87 ALA B CA 1
ATOM 2472 C C . ALA B 1 87 ? -11.703 3.035 18.531 1 93.38 87 ALA B C 1
ATOM 2474 O O . ALA B 1 87 ? -11.25 3.932 17.812 1 93.38 87 ALA B O 1
ATOM 2475 N N . PRO B 1 88 ? -12.227 3.275 19.703 1 94.69 88 PRO B N 1
ATOM 2476 C CA . PRO B 1 88 ? -12.422 4.652 20.156 1 94.69 88 PRO B CA 1
ATOM 2477 C C . PRO B 1 88 ? -11.125 5.457 20.172 1 94.69 88 PRO B C 1
ATOM 2479 O O . PRO B 1 88 ? -11.117 6.633 19.797 1 94.69 88 PRO B O 1
ATOM 2482 N N . GLU B 1 89 ? -10.07 4.82 20.594 1 95.5 89 GLU B N 1
ATOM 2483 C CA . GLU B 1 89 ? -8.805 5.535 20.656 1 95.5 89 GLU B CA 1
ATOM 2484 C C . GLU B 1 89 ? -8.328 5.938 19.25 1 95.5 89 GLU B C 1
ATOM 2486 O O . GLU B 1 89 ? -7.758 7.016 19.078 1 95.5 89 GLU B O 1
ATOM 2491 N N . VAL B 1 90 ? -8.555 5.055 18.344 1 96.62 90 VAL B N 1
ATOM 2492 C CA . VAL B 1 90 ? -8.164 5.34 16.969 1 96.62 90 VAL B CA 1
ATOM 2493 C C . VAL B 1 90 ? -8.992 6.504 16.422 1 96.62 90 VAL B C 1
ATOM 2495 O O . VAL B 1 90 ? -8.453 7.418 15.805 1 96.62 90 VAL B O 1
ATOM 2498 N N . ARG B 1 91 ? -10.234 6.496 16.734 1 96.56 91 ARG B N 1
ATOM 2499 C CA . ARG B 1 91 ? -11.109 7.582 16.312 1 96.56 91 ARG B CA 1
ATOM 2500 C C . ARG B 1 91 ? -10.664 8.914 16.906 1 96.56 91 ARG B C 1
ATOM 2502 O O . ARG B 1 91 ? -10.586 9.922 16.203 1 96.56 91 ARG B O 1
ATOM 2509 N N . ARG B 1 92 ? -10.375 8.859 18.156 1 97.88 92 ARG B N 1
ATOM 2510 C CA . ARG B 1 92 ? -9.898 10.062 18.828 1 97.88 92 ARG B CA 1
ATOM 2511 C C . ARG B 1 92 ? -8.609 10.57 18.188 1 97.88 92 ARG B C 1
ATOM 2513 O O . ARG B 1 92 ? -8.453 11.773 17.969 1 97.88 92 ARG B O 1
ATOM 2520 N N . ALA B 1 93 ? -7.754 9.641 17.891 1 98.5 93 ALA B N 1
ATOM 2521 C CA . ALA B 1 93 ? -6.469 9.992 17.281 1 98.5 93 ALA B CA 1
ATOM 2522 C C . ALA B 1 93 ? -6.66 10.602 15.898 1 98.5 93 ALA B C 1
ATOM 2524 O O . ALA B 1 93 ? -6.004 11.578 15.539 1 98.5 93 ALA B O 1
ATOM 2525 N N . LEU B 1 94 ? -7.555 10.016 15.125 1 98.56 94 LEU B N 1
ATOM 2526 C CA . LEU B 1 94 ? -7.812 10.508 13.781 1 98.56 94 LEU B CA 1
ATOM 2527 C C . LEU B 1 94 ? -8.43 11.906 13.82 1 98.56 94 LEU B C 1
ATOM 2529 O O . LEU B 1 94 ? -8.062 12.773 13.023 1 98.56 94 LEU B O 1
ATOM 2533 N N . VAL B 1 95 ? -9.312 12.117 14.703 1 98.56 95 VAL B N 1
ATOM 2534 C CA . VAL B 1 95 ? -9.93 13.43 14.898 1 98.56 95 VAL B CA 1
ATOM 2535 C C . VAL B 1 95 ? -8.859 14.445 15.289 1 98.56 95 VAL B C 1
ATOM 2537 O O . VAL B 1 95 ? -8.805 15.539 14.727 1 98.56 95 VAL B O 1
ATOM 2540 N N . ALA B 1 96 ? -8.055 14.07 16.203 1 98.62 96 ALA B N 1
ATOM 2541 C CA . ALA B 1 96 ? -6.98 14.961 16.656 1 98.62 96 ALA B CA 1
ATOM 2542 C C . ALA B 1 96 ? -6.02 15.266 15.508 1 98.62 96 ALA B C 1
ATOM 2544 O O . ALA B 1 96 ? -5.543 16.391 15.375 1 98.62 96 ALA B O 1
ATOM 2545 N N . GLY B 1 97 ? -5.719 14.211 14.719 1 98.62 97 GLY B N 1
ATOM 2546 C CA . GLY B 1 97 ? -4.855 14.406 13.57 1 98.62 97 GLY B CA 1
ATOM 2547 C C . GLY B 1 97 ? -5.41 15.398 12.57 1 98.62 97 GLY B C 1
ATOM 2548 O O . GLY B 1 97 ? -4.691 16.297 12.102 1 98.62 97 GLY B O 1
ATOM 2549 N N . ALA B 1 98 ? -6.68 15.273 12.266 1 98.69 98 ALA B N 1
ATOM 2550 C CA . ALA B 1 98 ? -7.344 16.188 11.344 1 98.69 98 ALA B CA 1
ATOM 2551 C C . ALA B 1 98 ? -7.355 17.609 11.891 1 98.69 98 ALA B C 1
ATOM 2553 O O . ALA B 1 98 ? -7.094 18.562 11.156 1 98.69 98 ALA B O 1
ATOM 2554 N N . THR B 1 99 ? -7.625 17.75 13.141 1 98.5 99 THR B N 1
ATOM 2555 C CA . THR B 1 99 ? -7.641 19.047 13.797 1 98.5 99 THR B CA 1
ATOM 2556 C C . THR B 1 99 ? -6.254 19.688 13.766 1 98.5 99 THR B C 1
ATOM 2558 O O . THR B 1 99 ? -6.117 20.875 13.445 1 98.5 99 THR B O 1
ATOM 2561 N N . ALA B 1 100 ? -5.266 18.875 14.055 1 98.06 100 ALA B N 1
ATOM 2562 C CA . ALA B 1 100 ? -3.893 19.375 14.055 1 98.06 100 ALA B CA 1
ATOM 2563 C C . ALA B 1 100 ? -3.477 19.844 12.664 1 98.06 100 ALA B C 1
ATOM 2565 O O . ALA B 1 100 ? -2.775 20.844 12.523 1 98.06 100 ALA B O 1
ATOM 2566 N N . LEU B 1 101 ? -3.877 19.109 11.688 1 98.38 101 LEU B N 1
ATOM 2567 C CA . LEU B 1 101 ? -3.566 19.5 10.32 1 98.38 101 LEU B CA 1
ATOM 2568 C C . LEU B 1 101 ? -4.215 20.828 9.977 1 98.38 101 LEU B C 1
ATOM 2570 O O . LEU B 1 101 ? -3.574 21.703 9.375 1 98.38 101 LEU B O 1
ATOM 2574 N N . ALA B 1 102 ? -5.43 21.016 10.336 1 98.31 102 ALA B N 1
ATOM 2575 C CA . ALA B 1 102 ? -6.117 22.281 10.109 1 98.31 102 ALA B CA 1
ATOM 2576 C C . ALA B 1 102 ? -5.398 23.422 10.812 1 98.31 102 ALA B C 1
ATOM 2578 O O . ALA B 1 102 ? -5.23 24.516 10.242 1 98.31 102 ALA B O 1
ATOM 2579 N N . ARG B 1 103 ? -4.996 23.188 12.008 1 96.75 103 ARG B N 1
ATOM 2580 C CA . ARG B 1 103 ? -4.305 24.219 12.773 1 96.75 103 ARG B CA 1
ATOM 2581 C C . ARG B 1 103 ? -2.963 24.562 12.141 1 96.75 103 ARG B C 1
ATOM 2583 O O . ARG B 1 103 ? -2.541 25.719 12.164 1 96.75 103 ARG B O 1
ATOM 2590 N N . LEU B 1 104 ? -2.293 23.547 11.656 1 96.56 104 LEU B N 1
ATOM 2591 C CA . LEU B 1 104 ? -1.052 23.781 10.93 1 96.56 104 LEU B CA 1
ATOM 2592 C C . LEU B 1 104 ? -1.289 24.703 9.734 1 96.56 104 LEU B C 1
ATOM 2594 O O . LEU B 1 104 ? -0.522 25.641 9.5 1 96.56 104 LEU B O 1
ATOM 2598 N N . HIS B 1 105 ? -2.336 24.453 9.023 1 97.81 105 HIS B N 1
ATOM 2599 C CA . HIS B 1 105 ? -2.699 25.266 7.871 1 97.81 105 HIS B CA 1
ATOM 2600 C C . HIS B 1 105 ? -3.098 26.672 8.297 1 97.81 105 HIS B C 1
ATOM 2602 O O . HIS B 1 105 ? -2.75 27.656 7.633 1 97.81 105 HIS B O 1
ATOM 2608 N N . GLU B 1 106 ? -3.762 26.781 9.375 1 96 106 GLU B N 1
ATOM 2609 C CA . GLU B 1 106 ? -4.129 28.094 9.914 1 96 106 GLU B CA 1
ATOM 2610 C C . GLU B 1 106 ? -2.895 28.922 10.242 1 96 106 GLU B C 1
ATOM 2612 O O . GLU B 1 106 ? -2.887 30.141 10.055 1 96 106 GLU B O 1
ATOM 2617 N N . ALA B 1 107 ? -1.924 28.234 10.734 1 94.5 107 ALA B N 1
ATOM 2618 C CA . ALA B 1 107 ? -0.673 28.906 11.086 1 94.5 107 ALA B CA 1
ATOM 2619 C C . ALA B 1 107 ? 0.121 29.266 9.836 1 94.5 107 ALA B C 1
ATOM 2621 O O . ALA B 1 107 ? 1.146 29.953 9.922 1 94.5 107 ALA B O 1
ATOM 2622 N N . GLY B 1 108 ? -0.292 28.734 8.688 1 94.94 108 GLY B N 1
ATOM 2623 C CA . GLY B 1 108 ? 0.309 29.141 7.426 1 94.94 108 GLY B CA 1
ATOM 2624 C C . GLY B 1 108 ? 1.332 28.141 6.906 1 94.94 108 GLY B C 1
ATOM 2625 O O . GLY B 1 108 ? 2.107 28.453 6.004 1 94.94 108 GLY B O 1
ATOM 2626 N N . TYR B 1 109 ? 1.35 26.938 7.488 1 95.56 109 TYR B N 1
ATOM 2627 C CA . TYR B 1 109 ? 2.361 25.969 7.102 1 95.56 109 TYR B CA 1
ATOM 2628 C C . TYR B 1 109 ? 1.721 24.75 6.43 1 95.56 109 TYR B C 1
ATOM 2630 O O . TYR B 1 109 ? 0.605 24.359 6.777 1 95.56 109 TYR B O 1
ATOM 2638 N N . SER B 1 110 ? 2.482 24.219 5.469 1 96.88 110 SER B N 1
ATOM 2639 C CA . SER B 1 110 ? 2.154 22.938 4.855 1 96.88 110 SER B CA 1
ATOM 2640 C C . SER B 1 110 ? 3.158 21.859 5.258 1 96.88 110 SER B C 1
ATOM 2642 O O . SER B 1 110 ? 4.355 22.125 5.367 1 96.88 110 SER B O 1
ATOM 2644 N N . HIS B 1 111 ? 2.682 20.672 5.469 1 96.25 111 HIS B N 1
ATOM 2645 C CA . HIS B 1 111 ? 3.559 19.562 5.812 1 96.25 111 HIS B CA 1
ATOM 2646 C C . HIS B 1 111 ? 4.281 19.031 4.582 1 96.25 111 HIS B C 1
ATOM 2648 O O . HIS B 1 111 ? 5.449 18.641 4.66 1 96.25 111 HIS B O 1
ATOM 2654 N N . GLY B 1 112 ? 3.602 18.922 3.484 1 95.69 112 GLY B N 1
ATOM 2655 C CA . GLY B 1 112 ? 4.152 18.391 2.242 1 95.69 112 GLY B CA 1
ATOM 2656 C C . GLY B 1 112 ? 3.748 16.953 1.965 1 95.69 112 GLY B C 1
ATOM 2657 O O . GLY B 1 112 ? 3.529 16.578 0.812 1 95.69 112 GLY B O 1
ATOM 2658 N N . ARG B 1 113 ? 3.609 16.141 2.979 1 94.44 113 ARG B N 1
ATOM 2659 C CA . ARG B 1 113 ? 3.195 14.742 2.801 1 94.44 113 ARG B CA 1
ATOM 2660 C C . ARG B 1 113 ? 2.596 14.18 4.086 1 94.44 113 ARG B C 1
ATOM 2662 O O . ARG B 1 113 ? 3.121 13.227 4.652 1 94.44 113 ARG B O 1
ATOM 2669 N N . PRO B 1 114 ? 1.477 14.695 4.473 1 97.62 114 PRO B N 1
ATOM 2670 C CA . PRO B 1 114 ? 0.903 14.25 5.746 1 97.62 114 PRO B CA 1
ATOM 2671 C C . PRO B 1 114 ? 0.133 12.938 5.617 1 97.62 114 PRO B C 1
ATOM 2673 O O . PRO B 1 114 ? -1.072 12.898 5.883 1 97.62 114 PRO B O 1
ATOM 2676 N N . ASN B 1 115 ? 0.894 11.875 5.332 1 97.62 115 ASN B N 1
ATOM 2677 C CA . ASN B 1 115 ? 0.321 10.531 5.398 1 97.62 115 ASN B CA 1
ATOM 2678 C C . ASN B 1 115 ? 0.114 10.086 6.844 1 97.62 115 ASN B C 1
ATOM 2680 O O . ASN B 1 115 ? 0.765 10.594 7.758 1 97.62 115 ASN B O 1
ATOM 2684 N N . LEU B 1 116 ? -0.721 9.102 7 1 98.19 116 LEU B N 1
ATOM 2685 C CA . LEU B 1 116 ? -1.035 8.609 8.336 1 98.19 116 LEU B CA 1
ATOM 2686 C C . LEU B 1 116 ? 0.204 8.023 9 1 98.19 116 LEU B C 1
ATOM 2688 O O . LEU B 1 116 ? 0.306 8.016 10.234 1 98.19 116 LEU B O 1
ATOM 2692 N N . CYS B 1 117 ? 1.155 7.535 8.156 1 96.75 117 CYS B N 1
ATOM 2693 C CA . CYS B 1 117 ? 2.381 6.969 8.711 1 96.75 117 CYS B CA 1
ATOM 2694 C C . CYS B 1 117 ? 3.355 8.07 9.109 1 96.75 117 CYS B C 1
ATOM 2696 O O . CYS B 1 117 ? 4.387 7.801 9.727 1 96.75 117 CYS B O 1
ATOM 2698 N N . ASP B 1 118 ? 3.018 9.383 8.867 1 97.06 118 ASP B N 1
ATOM 2699 C CA . ASP B 1 118 ? 3.871 10.516 9.195 1 97.06 118 ASP B CA 1
ATOM 2700 C C . ASP B 1 118 ? 3.236 11.383 10.281 1 97.06 118 ASP B C 1
ATOM 2702 O O . ASP B 1 118 ? 3.598 12.547 10.438 1 97.06 118 ASP B O 1
ATOM 2706 N N . ILE B 1 119 ? 2.311 10.836 10.953 1 98.44 119 ILE B N 1
ATOM 2707 C CA . ILE B 1 119 ? 1.613 11.508 12.047 1 98.44 119 ILE B CA 1
ATOM 2708 C C . ILE B 1 119 ? 1.548 10.586 13.258 1 98.44 119 ILE B C 1
ATOM 2710 O O . ILE B 1 119 ? 0.996 9.484 13.188 1 98.44 119 ILE B O 1
ATOM 2714 N N . CYS B 1 120 ? 2.023 11.086 14.375 1 98.25 120 CYS B N 1
ATOM 2715 C CA . CYS B 1 120 ? 2.09 10.281 15.594 1 98.25 120 CYS B CA 1
ATOM 2716 C C . CYS B 1 120 ? 1.087 10.773 16.625 1 98.25 120 CYS B C 1
ATOM 2718 O O . CYS B 1 120 ? 0.668 11.93 16.594 1 98.25 120 CYS B O 1
ATOM 2720 N N . TRP B 1 121 ? 0.727 9.867 17.438 1 97.94 121 TRP B N 1
ATOM 2721 C CA . TRP B 1 121 ? -0.218 10.125 18.531 1 97.94 121 TRP B CA 1
ATOM 2722 C C . TRP B 1 121 ? 0.279 9.516 19.844 1 97.94 121 TRP B C 1
ATOM 2724 O O . TRP B 1 121 ? 0.458 8.297 19.938 1 97.94 121 TRP B O 1
ATOM 2734 N N . LYS B 1 122 ? 0.465 10.422 20.828 1 95.94 122 LYS B N 1
ATOM 2735 C CA . LYS B 1 122 ? 0.888 9.977 22.156 1 95.94 122 LYS B CA 1
ATOM 2736 C C . LYS B 1 122 ? 0.353 10.898 23.234 1 95.94 122 LYS B C 1
ATOM 2738 O O . LYS B 1 122 ? 0.576 12.109 23.203 1 95.94 122 LYS B O 1
ATOM 2743 N N . ASP B 1 123 ? -0.316 10.281 24.203 1 93.94 123 ASP B N 1
ATOM 2744 C CA . ASP B 1 123 ? -0.805 11 25.375 1 93.94 123 ASP B CA 1
ATOM 2745 C C . ASP B 1 123 ? -1.651 12.203 24.969 1 93.94 123 ASP B C 1
ATOM 2747 O O . ASP B 1 123 ? -1.459 13.312 25.484 1 93.94 123 ASP B O 1
ATOM 2751 N N . GLY B 1 124 ? -2.469 12.078 23.953 1 95 124 GLY B N 1
ATOM 2752 C CA . GLY B 1 124 ? -3.398 13.117 23.531 1 95 124 GLY B CA 1
ATOM 2753 C C . GLY B 1 124 ? -2.762 14.164 22.641 1 95 124 GLY B C 1
ATOM 2754 O O . GLY B 1 124 ? -3.393 15.164 22.297 1 95 124 GLY B O 1
ATOM 2755 N N . GLN B 1 125 ? -1.552 13.875 22.219 1 95.38 125 GLN B N 1
ATOM 2756 C CA . GLN B 1 125 ? -0.842 14.883 21.438 1 95.38 125 GLN B CA 1
ATOM 2757 C C . GLN B 1 125 ? -0.461 14.344 20.062 1 95.38 125 GLN B C 1
ATOM 2759 O O . GLN B 1 125 ? 0 13.211 19.938 1 95.38 125 GLN B O 1
ATOM 2764 N N . ILE B 1 126 ? -0.655 15.188 19.062 1 97.88 126 ILE B N 1
ATOM 2765 C CA . ILE B 1 126 ? -0.281 14.875 17.688 1 97.88 126 ILE B CA 1
ATOM 2766 C C . ILE B 1 126 ? 1.099 15.453 17.375 1 97.88 126 ILE B C 1
ATOM 2768 O O . ILE B 1 126 ? 1.404 16.578 17.766 1 97.88 126 ILE B O 1
ATOM 2772 N N . THR B 1 127 ? 1.924 14.68 16.734 1 96.88 127 THR B N 1
ATOM 2773 C CA . THR B 1 127 ? 3.215 15.133 16.234 1 96.88 127 THR B CA 1
ATOM 2774 C C . THR B 1 127 ? 3.406 14.711 14.781 1 96.88 127 THR B C 1
ATOM 2776 O O . THR B 1 127 ? 3.24 13.539 14.438 1 96.88 127 THR B O 1
ATOM 2779 N N . PHE B 1 128 ? 3.688 15.688 13.867 1 97.25 128 PHE B N 1
ATOM 2780 C CA . PHE B 1 128 ? 4.016 15.391 12.477 1 97.25 128 PHE B CA 1
ATOM 2781 C C . PHE B 1 128 ? 5.496 15.047 12.336 1 97.25 128 PHE B C 1
ATOM 2783 O O . PHE B 1 128 ? 6.355 15.758 12.867 1 97.25 128 PHE B O 1
ATOM 2790 N N . ILE B 1 129 ? 5.742 14 11.664 1 94.94 129 ILE B N 1
ATOM 2791 C CA . ILE B 1 129 ? 7.129 13.609 11.445 1 94.94 129 ILE B CA 1
ATOM 2792 C C . ILE B 1 129 ? 7.41 13.516 9.945 1 94.94 129 ILE B C 1
ATOM 2794 O O . ILE B 1 129 ? 6.5 13.672 9.133 1 94.94 129 ILE B O 1
ATOM 2798 N N . ASP B 1 130 ? 8.648 13.336 9.539 1 92.19 130 ASP B N 1
ATOM 2799 C CA . ASP B 1 130 ? 9.125 13.172 8.172 1 92.19 130 ASP B CA 1
ATOM 2800 C C . ASP B 1 130 ? 8.875 14.438 7.348 1 92.19 130 ASP B C 1
ATOM 2802 O O . ASP B 1 130 ? 8.031 14.438 6.449 1 92.19 130 ASP B O 1
ATOM 2806 N N . LEU B 1 131 ? 9.641 15.461 7.535 1 93.25 131 LEU B N 1
ATOM 2807 C CA . LEU B 1 131 ? 9.539 16.734 6.816 1 93.25 131 LEU B CA 1
ATOM 2808 C C . LEU B 1 131 ? 10.406 16.719 5.559 1 93.25 131 LEU B C 1
ATOM 2810 O O . LEU B 1 131 ? 10.938 17.75 5.156 1 93.25 131 LEU B O 1
ATOM 2814 N N . GLU B 1 132 ? 10.594 15.609 4.961 1 88.69 132 GLU B N 1
ATOM 2815 C CA . GLU B 1 132 ? 11.453 15.484 3.789 1 88.69 132 GLU B CA 1
ATOM 2816 C C . GLU B 1 132 ? 10.867 16.234 2.594 1 88.69 132 GLU B C 1
ATOM 2818 O O . GLU B 1 132 ? 11.602 16.656 1.695 1 88.69 132 GLU B O 1
ATOM 2823 N N . LYS B 1 133 ? 9.539 16.484 2.635 1 90.69 133 LYS B N 1
ATOM 2824 C CA . LYS B 1 133 ? 8.883 17.109 1.494 1 90.69 133 LYS B CA 1
ATOM 2825 C C . LYS B 1 133 ? 8.445 18.531 1.831 1 90.69 133 LYS B C 1
ATOM 2827 O O . LYS B 1 133 ? 7.801 19.203 1.018 1 90.69 133 LYS B O 1
ATOM 2832 N N . TYR B 1 134 ? 8.805 18.938 2.988 1 93.19 134 TYR B N 1
ATOM 2833 C CA . TYR B 1 134 ? 8.484 20.312 3.361 1 93.19 134 TYR B CA 1
ATOM 2834 C C . TYR B 1 134 ? 9.273 21.312 2.52 1 93.19 134 TYR B C 1
ATOM 2836 O O . TYR B 1 134 ? 10.492 21.156 2.352 1 93.19 134 TYR B O 1
ATOM 2844 N N . ARG B 1 135 ? 8.57 22.25 1.996 1 92.38 135 ARG B N 1
ATOM 2845 C CA . ARG B 1 135 ? 9.148 23.406 1.294 1 92.38 135 ARG B CA 1
ATOM 2846 C C . ARG B 1 135 ? 8.406 24.688 1.643 1 92.38 135 ARG B C 1
ATOM 2848 O O . ARG B 1 135 ? 7.188 24.766 1.485 1 92.38 135 ARG B O 1
ATOM 2855 N N . PRO B 1 136 ? 9.203 25.656 2.09 1 92.81 136 PRO B N 1
ATOM 2856 C CA . PRO B 1 136 ? 8.547 26.938 2.418 1 92.81 136 PRO B CA 1
ATOM 2857 C C . PRO B 1 136 ? 7.703 27.469 1.267 1 92.81 136 PRO B C 1
ATOM 2859 O O . PRO B 1 136 ? 6.664 28.094 1.5 1 92.81 136 PRO B O 1
ATOM 2862 N N . ARG B 1 137 ? 8.086 27.234 0.047 1 94.69 137 ARG B N 1
ATOM 2863 C CA . ARG B 1 137 ? 7.363 27.75 -1.11 1 94.69 137 ARG B CA 1
ATOM 2864 C C . ARG B 1 137 ? 5.977 27.125 -1.223 1 94.69 137 ARG B C 1
ATOM 2866 O O . ARG B 1 137 ? 5.113 27.641 -1.932 1 94.69 137 ARG B O 1
ATOM 2873 N N . HIS B 1 138 ? 5.789 26.031 -0.546 1 95.44 138 HIS B N 1
ATOM 2874 C CA . HIS B 1 138 ? 4.5 25.344 -0.599 1 95.44 138 HIS B CA 1
ATOM 2875 C C . HIS B 1 138 ? 3.594 25.797 0.541 1 95.44 138 HIS B C 1
ATOM 2877 O O . HIS B 1 138 ? 2.455 25.328 0.654 1 95.44 138 HIS B O 1
ATOM 2883 N N . ASN B 1 139 ? 4.109 26.734 1.374 1 96 139 ASN B N 1
ATOM 2884 C CA . ASN B 1 139 ? 3.271 27.328 2.41 1 96 139 ASN B CA 1
ATOM 2885 C C . ASN B 1 139 ? 2.26 28.297 1.818 1 96 139 ASN B C 1
ATOM 2887 O O . ASN B 1 139 ? 2.33 29.5 2.07 1 96 139 ASN B O 1
ATOM 2891 N N . THR B 1 140 ? 1.358 27.844 0.979 1 97.31 140 THR B N 1
ATOM 2892 C CA . THR B 1 140 ? 0.304 28.531 0.245 1 97.31 140 THR B CA 1
ATOM 2893 C C . THR B 1 140 ? -1.02 27.781 0.366 1 97.31 140 THR B C 1
ATOM 2895 O O . THR B 1 140 ? -1.046 26.625 0.779 1 97.31 140 THR B O 1
ATOM 2898 N N . PRO B 1 141 ? -2.121 28.438 0.106 1 97.5 141 PRO B N 1
ATOM 2899 C CA . PRO B 1 141 ? -3.404 27.719 0.115 1 97.5 141 PRO B CA 1
ATOM 2900 C C . PRO B 1 141 ? -3.4 26.484 -0.768 1 97.5 141 PRO B C 1
ATOM 2902 O O . PRO B 1 141 ? -4 25.469 -0.412 1 97.5 141 PRO B O 1
ATOM 2905 N N . GLY B 1 142 ? -2.697 26.578 -1.876 1 97.5 142 GLY B N 1
ATOM 2906 C CA . GLY B 1 142 ? -2.561 25.406 -2.727 1 97.5 142 GLY B CA 1
ATOM 2907 C C . GLY B 1 142 ? -1.854 24.25 -2.043 1 97.5 142 GLY B C 1
ATOM 2908 O O . GLY B 1 142 ? -2.264 23.109 -2.182 1 97.5 142 GLY B O 1
ATOM 2909 N N . GLY B 1 143 ? -0.793 24.578 -1.349 1 98 143 GLY B N 1
ATOM 2910 C CA . GLY B 1 143 ? -0.087 23.562 -0.576 1 98 143 GLY B CA 1
ATOM 2911 C C . GLY B 1 143 ? -0.933 22.969 0.528 1 98 143 GLY B C 1
ATOM 2912 O O . GLY B 1 143 ? -0.848 21.766 0.792 1 98 143 GLY B O 1
ATOM 2913 N N . HIS B 1 144 ? -1.778 23.797 1.139 1 98.5 144 HIS B N 1
ATOM 2914 C CA . HIS B 1 144 ? -2.68 23.328 2.184 1 98.5 144 HIS B CA 1
ATOM 2915 C C . HIS B 1 144 ? -3.709 22.359 1.626 1 98.5 144 HIS B C 1
ATOM 2917 O O . HIS B 1 144 ? -3.998 21.328 2.244 1 98.5 144 HIS B O 1
ATOM 2923 N N . VAL B 1 145 ? -4.191 22.672 0.426 1 98.19 145 VAL B N 1
ATOM 2924 C CA . VAL B 1 145 ? -5.152 21.797 -0.238 1 98.19 145 VAL B CA 1
ATOM 2925 C C . VAL B 1 145 ? -4.5 20.453 -0.557 1 98.19 145 VAL B C 1
ATOM 2927 O O . VAL B 1 145 ? -5.098 19.391 -0.34 1 98.19 145 VAL B O 1
ATOM 2930 N N . TRP B 1 146 ? -3.297 20.516 -1.021 1 97.5 146 TRP B N 1
ATOM 2931 C CA . TRP B 1 146 ? -2.566 19.297 -1.341 1 97.5 146 TRP B CA 1
ATOM 2932 C C . TRP B 1 146 ? -2.383 18.422 -0.099 1 97.5 146 TRP B C 1
ATOM 2934 O O . TRP B 1 146 ? -2.623 17.219 -0.136 1 97.5 146 TRP B O 1
ATOM 2944 N N . ASP B 1 147 ? -2.01 19 1.018 1 98.25 147 ASP B N 1
ATOM 2945 C CA . ASP B 1 147 ? -1.896 18.297 2.295 1 98.25 147 ASP B CA 1
ATOM 2946 C C . ASP B 1 147 ? -3.199 17.594 2.652 1 98.25 147 ASP B C 1
ATOM 2948 O O . ASP B 1 147 ? -3.193 16.406 3.01 1 98.25 147 ASP B O 1
ATOM 2952 N N . LEU B 1 148 ? -4.219 18.375 2.529 1 98.5 148 LEU B N 1
ATOM 2953 C CA . LEU B 1 148 ? -5.543 17.875 2.9 1 98.5 148 LEU B CA 1
ATOM 2954 C C . LEU B 1 148 ? -5.926 16.672 2.062 1 98.5 148 LEU B C 1
ATOM 2956 O O . LEU B 1 148 ? -6.383 15.656 2.602 1 98.5 148 LEU B O 1
ATOM 2960 N N . LEU B 1 149 ? -5.688 16.719 0.77 1 97.69 149 LEU B N 1
ATOM 2961 C CA . LEU B 1 149 ? -6.027 15.633 -0.141 1 97.69 149 LEU B CA 1
ATOM 2962 C C . LEU B 1 149 ? -5.16 14.414 0.125 1 97.69 149 LEU B C 1
ATOM 2964 O O . LEU B 1 149 ? -5.637 13.281 0.052 1 97.69 149 LEU B O 1
ATOM 2968 N N . ILE B 1 150 ? -3.898 14.609 0.478 1 97.81 150 ILE B N 1
ATOM 2969 C CA . ILE B 1 150 ? -3.002 13.508 0.802 1 97.81 150 ILE B CA 1
ATOM 2970 C C . ILE B 1 150 ? -3.49 12.797 2.064 1 97.81 150 ILE B C 1
ATOM 2972 O O . ILE B 1 150 ? -3.57 11.57 2.104 1 97.81 150 ILE B O 1
ATOM 2976 N N . PHE B 1 151 ? -3.852 13.562 3.109 1 98.56 151 PHE B N 1
ATOM 2977 C CA . PHE B 1 151 ? -4.309 13.016 4.383 1 98.56 151 PHE B CA 1
ATOM 2978 C C . PHE B 1 151 ? -5.535 12.133 4.184 1 98.56 151 PHE B C 1
ATOM 2980 O O . PHE B 1 151 ? -5.547 10.969 4.602 1 98.56 151 PHE B O 1
ATOM 2987 N N . PHE B 1 152 ? -6.465 12.617 3.434 1 98.31 152 PHE B N 1
ATOM 2988 C CA . PHE B 1 152 ? -7.719 11.891 3.303 1 98.31 152 PHE B CA 1
ATOM 2989 C C . PHE B 1 152 ? -7.594 10.773 2.268 1 98.31 152 PHE B C 1
ATOM 2991 O O . PHE B 1 152 ? -8.266 9.75 2.369 1 98.31 152 PHE B O 1
ATOM 2998 N N . PHE B 1 153 ? -6.758 10.977 1.28 1 97.56 153 PHE B N 1
ATOM 2999 C CA . PHE B 1 153 ? -6.473 9.867 0.378 1 97.56 153 PHE B CA 1
ATOM 3000 C C . PHE B 1 153 ? -5.926 8.672 1.147 1 97.56 153 PHE B C 1
ATOM 3002 O O . PHE B 1 153 ? -6.391 7.543 0.965 1 97.56 153 PHE B O 1
ATOM 3009 N N . ASP B 1 154 ? -4.957 8.969 1.984 1 97.69 154 ASP B N 1
ATOM 3010 C CA . ASP B 1 154 ? -4.324 7.898 2.75 1 97.69 154 ASP B CA 1
ATOM 3011 C C . ASP B 1 154 ? -5.32 7.254 3.715 1 97.69 154 ASP B C 1
ATOM 3013 O O . ASP B 1 154 ? -5.324 6.035 3.889 1 97.69 154 ASP B O 1
ATOM 3017 N N . LEU B 1 155 ? -6.148 8.07 4.328 1 97.81 155 LEU B N 1
ATOM 3018 C CA . LEU B 1 155 ? -7.168 7.555 5.234 1 97.81 155 LEU B CA 1
ATOM 3019 C C . LEU B 1 155 ? -8.156 6.656 4.492 1 97.81 155 LEU B C 1
ATOM 3021 O O . LEU B 1 155 ? -8.477 5.559 4.957 1 97.81 155 LEU B O 1
ATOM 3025 N N . CYS B 1 156 ? -8.562 7.082 3.293 1 96.44 156 CYS B N 1
ATOM 3026 C CA . CYS B 1 156 ? -9.469 6.289 2.471 1 96.44 156 CYS B CA 1
ATOM 3027 C C . CYS B 1 156 ? -8.805 5 2.012 1 96.44 156 CYS B C 1
ATOM 3029 O O . CYS B 1 156 ? -9.461 3.961 1.911 1 96.44 156 CYS B O 1
ATOM 3031 N N . ALA B 1 157 ? -7.539 5.117 1.747 1 95.19 157 ALA B N 1
ATOM 3032 C CA . ALA B 1 157 ? -6.801 3.926 1.336 1 95.19 157 ALA B CA 1
ATOM 3033 C C . ALA B 1 157 ? -6.75 2.895 2.459 1 95.19 157 ALA B C 1
ATOM 3035 O O . ALA B 1 157 ? -6.84 1.69 2.209 1 95.19 157 ALA B O 1
ATOM 3036 N N . GLU B 1 158 ? -6.605 3.357 3.68 1 93.5 158 GLU B N 1
ATOM 3037 C CA . GLU B 1 158 ? -6.508 2.469 4.836 1 93.5 158 GLU B CA 1
ATOM 3038 C C . GLU B 1 158 ? -7.863 1.849 5.168 1 93.5 158 GLU B C 1
ATOM 3040 O O . GLU B 1 158 ? -7.941 0.678 5.547 1 93.5 158 GLU B O 1
ATOM 3045 N N . THR B 1 159 ? -8.922 2.588 4.969 1 91.69 159 THR B N 1
ATOM 3046 C CA . THR B 1 159 ? -10.234 2.113 5.391 1 91.69 159 THR B CA 1
ATOM 3047 C C . THR B 1 159 ? -10.961 1.44 4.23 1 91.69 159 THR B C 1
ATOM 3049 O O . THR B 1 159 ? -11.82 0.578 4.445 1 91.69 159 THR B O 1
ATOM 3052 N N . GLY B 1 160 ? -10.68 1.982 3.041 1 90.06 160 GLY B N 1
ATOM 3053 C CA . GLY B 1 160 ? -11.297 1.444 1.839 1 90.06 160 GLY B CA 1
ATOM 3054 C C . GLY B 1 160 ? -12.711 1.942 1.621 1 90.06 160 GLY B C 1
ATOM 3055 O O . GLY B 1 160 ? -13.359 1.572 0.64 1 90.06 160 GLY B O 1
ATOM 3056 N N . ARG B 1 161 ? -13.242 2.715 2.514 1 89.94 161 ARG B N 1
ATOM 3057 C CA . ARG B 1 161 ? -14.609 3.209 2.475 1 89.94 161 ARG B CA 1
ATOM 3058 C C . ARG B 1 161 ? -14.758 4.477 3.309 1 89.94 161 ARG B C 1
ATOM 3060 O O . ARG B 1 161 ? -13.828 4.871 4.02 1 89.94 161 ARG B O 1
ATOM 3067 N N . ILE B 1 162 ? -15.883 5.059 3.129 1 93.88 162 ILE B N 1
ATOM 3068 C CA . ILE B 1 162 ? -16.234 6.16 4.016 1 93.88 162 ILE B CA 1
ATOM 3069 C C . ILE B 1 162 ? -16.984 5.625 5.23 1 93.88 162 ILE B C 1
ATOM 3071 O O . ILE B 1 162 ? -18.172 5.305 5.145 1 93.88 162 ILE B O 1
ATOM 3075 N N . ASP B 1 163 ? -16.328 5.523 6.285 1 93.25 163 ASP B N 1
ATOM 3076 C CA . ASP B 1 163 ? -16.953 5.051 7.52 1 93.25 163 ASP B CA 1
ATOM 3077 C C . ASP B 1 163 ? -16.984 6.156 8.57 1 93.25 163 ASP B C 1
ATOM 3079 O O . ASP B 1 163 ? -16.734 7.32 8.266 1 93.25 163 ASP B O 1
ATOM 3083 N N . ALA B 1 164 ? -17.375 5.816 9.797 1 94.38 164 ALA B N 1
ATOM 3084 C CA . ALA B 1 164 ? -17.547 6.812 10.852 1 94.38 164 ALA B CA 1
ATOM 3085 C C . ALA B 1 164 ? -16.234 7.496 11.195 1 94.38 164 ALA B C 1
ATOM 3087 O O . ALA B 1 164 ? -16.219 8.688 11.523 1 94.38 164 ALA B O 1
ATOM 3088 N N . ALA B 1 165 ? -15.164 6.75 11.117 1 95.38 165 ALA B N 1
ATOM 3089 C CA . ALA B 1 165 ? -13.844 7.312 11.414 1 95.38 165 ALA B CA 1
ATOM 3090 C C . ALA B 1 165 ? -13.469 8.391 10.398 1 95.38 165 ALA B C 1
ATOM 3092 O O . ALA B 1 165 ? -13.016 9.469 10.781 1 95.38 165 ALA B O 1
ATOM 3093 N N . VAL B 1 166 ? -13.742 8.117 9.148 1 96.88 166 VAL B N 1
ATOM 3094 C CA . VAL B 1 166 ? -13.438 9.07 8.078 1 96.88 166 VAL B CA 1
ATOM 3095 C C . VAL B 1 166 ? -14.305 10.312 8.234 1 96.88 166 VAL B C 1
ATOM 3097 O O . VAL B 1 166 ? -13.812 11.438 8.141 1 96.88 166 VAL B O 1
ATOM 3100 N N . LEU B 1 167 ? -15.555 10.086 8.516 1 96.5 167 LEU B N 1
ATOM 3101 C CA . LEU B 1 167 ? -16.484 11.195 8.633 1 96.5 167 LEU B CA 1
ATOM 3102 C C . LEU B 1 167 ? -16.156 12.062 9.844 1 96.5 167 LEU B C 1
ATOM 3104 O O . LEU B 1 167 ? -16.25 13.289 9.789 1 96.5 167 LEU B O 1
ATOM 3108 N N . SER B 1 168 ? -15.75 11.422 10.938 1 97.56 168 SER B N 1
ATOM 3109 C CA . SER B 1 168 ? -15.375 12.18 12.125 1 97.56 168 SER B CA 1
ATOM 3110 C C . SER B 1 168 ? -14.133 13.031 11.867 1 97.56 168 SER B C 1
ATOM 3112 O O . SER B 1 168 ? -14.055 14.172 12.328 1 97.56 168 SER B O 1
ATOM 3114 N N . ALA B 1 169 ? -13.188 12.477 11.195 1 98.19 169 ALA B N 1
ATOM 3115 C CA . ALA B 1 169 ? -11.992 13.234 10.836 1 98.19 169 ALA B CA 1
ATOM 3116 C C . ALA B 1 169 ? -12.344 14.414 9.93 1 98.19 169 ALA B C 1
ATOM 3118 O O . ALA B 1 169 ? -11.836 15.523 10.125 1 98.19 169 ALA B O 1
ATOM 3119 N N . ARG B 1 170 ? -13.18 14.148 8.922 1 97.75 170 ARG B N 1
ATOM 3120 C CA . ARG B 1 170 ? -13.656 15.203 8.031 1 97.75 170 ARG B CA 1
ATOM 3121 C C . ARG B 1 170 ? -14.281 16.344 8.82 1 97.75 170 ARG B C 1
ATOM 3123 O O . ARG B 1 170 ? -13.922 17.516 8.625 1 97.75 170 ARG B O 1
ATOM 3130 N N . ASP B 1 171 ? -15.172 15.992 9.703 1 97.69 171 ASP B N 1
ATOM 3131 C CA . ASP B 1 171 ? -15.898 17 10.469 1 97.69 171 ASP B CA 1
ATOM 3132 C C . ASP B 1 171 ? -14.953 17.781 11.375 1 97.69 171 ASP B C 1
ATOM 3134 O O . ASP B 1 171 ? -15.125 19 11.555 1 97.69 171 ASP B O 1
ATOM 3138 N N . ALA B 1 172 ? -13.992 17.125 11.938 1 98.56 172 ALA B N 1
ATOM 3139 C CA . ALA B 1 172 ? -13.016 17.781 12.812 1 98.56 172 ALA B CA 1
ATOM 3140 C C . ALA B 1 172 ? -12.188 18.797 12.031 1 98.56 172 ALA B C 1
ATOM 3142 O O . ALA B 1 172 ? -11.961 19.922 12.508 1 98.56 172 ALA B O 1
ATOM 3143 N N . TYR B 1 173 ? -11.703 18.391 10.875 1 98.44 173 TYR B N 1
ATOM 3144 C CA . TYR B 1 173 ? -10.945 19.328 10.062 1 98.44 173 TYR B CA 1
ATOM 3145 C C . TYR B 1 173 ? -11.797 20.531 9.695 1 98.44 173 TYR B C 1
ATOM 3147 O O . TYR B 1 173 ? -11.352 21.688 9.828 1 98.44 173 TYR B O 1
ATOM 3155 N N . ARG B 1 174 ? -12.977 20.344 9.219 1 97.5 174 ARG B N 1
ATOM 3156 C CA . ARG B 1 174 ? -13.875 21.422 8.797 1 97.5 174 ARG B CA 1
ATOM 3157 C C . ARG B 1 174 ? -14.141 22.391 9.938 1 97.5 174 ARG B C 1
ATOM 3159 O O . ARG B 1 174 ? -14.164 23.609 9.734 1 97.5 174 ARG B O 1
ATOM 3166 N N . ALA B 1 175 ? -14.344 21.844 11.07 1 97.94 175 ALA B N 1
ATOM 3167 C CA . ALA B 1 175 ? -14.633 22.672 12.234 1 97.94 175 ALA B CA 1
ATOM 3168 C C . ALA B 1 175 ? -13.445 23.578 12.57 1 97.94 175 ALA B C 1
ATOM 3170 O O . ALA B 1 175 ? -13.617 24.703 13.039 1 97.94 175 ALA B O 1
ATOM 3171 N N . ALA B 1 176 ? -12.273 23.078 12.289 1 97.75 176 ALA B N 1
ATOM 3172 C CA . ALA B 1 176 ? -11.07 23.812 12.648 1 97.75 176 ALA B CA 1
ATOM 3173 C C . ALA B 1 176 ? -10.57 24.656 11.484 1 97.75 176 ALA B C 1
ATOM 3175 O O . ALA B 1 176 ? -9.648 25.469 11.641 1 97.75 176 ALA B O 1
ATOM 3176 N N . ASP B 1 177 ? -11.141 24.5 10.344 1 97.31 177 ASP B N 1
ATOM 3177 C CA . ASP B 1 177 ? -10.711 25.172 9.125 1 97.31 177 ASP B CA 1
ATOM 3178 C C . ASP B 1 177 ? -11.172 26.625 9.109 1 97.31 177 ASP B C 1
ATOM 3180 O O . ASP B 1 177 ? -12.32 26.906 8.75 1 97.31 177 ASP B O 1
ATOM 3184 N N . SER B 1 178 ? -10.336 27.516 9.445 1 95.5 178 SER B N 1
ATOM 3185 C CA . SER B 1 178 ? -10.703 28.922 9.492 1 95.5 178 SER B CA 1
ATOM 3186 C C . SER B 1 178 ? -10.281 29.656 8.219 1 95.5 178 SER B C 1
ATOM 3188 O O . SER B 1 178 ? -10.609 30.828 8.023 1 95.5 178 SER B O 1
ATOM 3190 N N . LYS B 1 179 ? -9.625 29 7.297 1 96.31 179 LYS B N 1
ATOM 3191 C CA . LYS B 1 179 ? -9.062 29.672 6.129 1 96.31 179 LYS B CA 1
ATOM 3192 C C . LYS B 1 179 ? -9.742 29.203 4.844 1 96.31 179 LYS B C 1
ATOM 3194 O O . LYS B 1 179 ? -9.312 29.562 3.744 1 96.31 179 LYS B O 1
ATOM 3199 N N . GLY B 1 180 ? -10.711 28.328 4.977 1 96.56 180 GLY B N 1
ATOM 3200 C CA . GLY B 1 180 ? -11.477 27.906 3.824 1 96.56 180 GLY B CA 1
ATOM 3201 C C . GLY B 1 180 ? -10.742 26.906 2.951 1 96.56 180 GLY B C 1
ATOM 3202 O O . GLY B 1 180 ? -10.867 26.922 1.726 1 96.56 180 GLY B O 1
ATOM 3203 N N . ILE B 1 181 ? -9.945 26.125 3.529 1 97.94 181 ILE B N 1
ATOM 3204 C CA . ILE B 1 181 ? -9.141 25.172 2.771 1 97.94 181 ILE B CA 1
ATOM 3205 C C . ILE B 1 181 ? -10.031 24.031 2.283 1 97.94 181 ILE B C 1
ATOM 3207 O O . ILE B 1 181 ? -9.859 23.531 1.167 1 97.94 181 ILE B O 1
ATOM 3211 N N . TRP B 1 182 ? -10.977 23.562 3.072 1 97.56 182 TRP B N 1
ATOM 3212 C CA . TRP B 1 182 ? -11.859 22.484 2.66 1 97.56 182 TRP B CA 1
ATOM 3213 C C . TRP B 1 182 ? -12.664 22.875 1.422 1 97.56 182 TRP B C 1
ATOM 3215 O O . TRP B 1 182 ? -12.656 22.156 0.419 1 97.56 182 TRP B O 1
ATOM 3225 N N . PRO B 1 183 ? -13.359 24.047 1.415 1 96.44 183 PRO B N 1
ATOM 3226 C CA . PRO B 1 183 ? -14.062 24.438 0.195 1 96.44 183 PRO B CA 1
ATOM 3227 C C . PRO B 1 183 ? -13.141 24.531 -1.018 1 96.44 183 PRO B C 1
ATOM 3229 O O . PRO B 1 183 ? -13.547 24.219 -2.137 1 96.44 183 PRO B O 1
ATOM 3232 N N . ALA B 1 184 ? -11.961 25 -0.823 1 97.38 184 ALA B N 1
ATOM 3233 C CA . ALA B 1 184 ? -11 25.078 -1.922 1 97.38 184 ALA B CA 1
ATOM 3234 C C . ALA B 1 184 ? -10.672 23.688 -2.463 1 97.38 184 ALA B C 1
ATOM 3236 O O . ALA B 1 184 ? -10.539 23.5 -3.674 1 97.38 184 ALA B O 1
ATOM 3237 N N . ALA B 1 185 ? -10.539 22.719 -1.579 1 97.5 185 ALA B N 1
ATOM 3238 C CA . ALA B 1 185 ? -10.289 21.344 -1.99 1 97.5 185 ALA B CA 1
ATOM 3239 C C . ALA B 1 185 ? -11.477 20.766 -2.768 1 97.5 185 ALA B C 1
ATOM 3241 O O . ALA B 1 185 ? -11.289 20.078 -3.768 1 97.5 185 ALA B O 1
ATOM 3242 N N . VAL B 1 186 ? -12.641 21.047 -2.309 1 96.56 186 VAL B N 1
ATOM 3243 C CA . VAL B 1 186 ? -13.852 20.594 -2.994 1 96.56 186 VAL B CA 1
ATOM 3244 C C . VAL B 1 186 ? -13.883 21.172 -4.41 1 96.56 186 VAL B C 1
ATOM 3246 O O . VAL B 1 186 ? -14.195 20.453 -5.367 1 96.56 186 VAL B O 1
ATOM 3249 N N . ARG B 1 187 ? -13.57 22.422 -4.578 1 95.56 187 ARG B N 1
ATOM 3250 C CA . ARG B 1 187 ? -13.547 23.047 -5.891 1 95.56 187 ARG B CA 1
ATOM 3251 C C . ARG B 1 187 ? -12.539 22.375 -6.809 1 95.56 187 ARG B C 1
ATOM 3253 O O . ARG B 1 187 ? -12.828 22.109 -7.977 1 95.56 187 ARG B O 1
ATOM 3260 N N . ARG B 1 188 ? -11.406 22.109 -6.262 1 94.75 188 ARG B N 1
ATOM 3261 C CA . ARG B 1 188 ? -10.375 21.438 -7.047 1 94.75 188 ARG B CA 1
ATOM 3262 C C . ARG B 1 188 ? -10.844 20.062 -7.5 1 94.75 188 ARG B C 1
ATOM 3264 O O . ARG B 1 188 ? -10.68 19.688 -8.664 1 94.75 188 ARG B O 1
ATOM 3271 N N . MET B 1 189 ? -11.445 19.328 -6.656 1 94.81 189 MET B N 1
ATOM 3272 C CA . MET B 1 189 ? -11.914 17.969 -6.957 1 94.81 189 MET B CA 1
ATOM 3273 C C . MET B 1 189 ? -13.078 18 -7.941 1 94.81 189 MET B C 1
ATOM 3275 O O . MET B 1 189 ? -13.211 17.109 -8.781 1 94.81 189 MET B O 1
ATOM 3279 N N . ARG B 1 190 ? -13.891 19 -7.785 1 91.81 190 ARG B N 1
ATOM 3280 C CA . ARG B 1 190 ? -14.992 19.156 -8.727 1 91.81 190 ARG B CA 1
ATOM 3281 C C . ARG B 1 190 ? -14.469 19.344 -10.148 1 91.81 190 ARG B C 1
ATOM 3283 O O . ARG B 1 190 ? -15.016 18.797 -11.102 1 91.81 190 ARG B O 1
ATOM 3290 N N . LEU B 1 191 ? -13.445 20.094 -10.312 1 92.62 191 LEU B N 1
ATOM 3291 C CA . LEU B 1 191 ? -12.836 20.344 -11.609 1 92.62 191 LEU B CA 1
ATOM 3292 C C . LEU B 1 191 ? -12.25 19.062 -12.188 1 92.62 191 LEU B C 1
ATOM 3294 O O . LEU B 1 191 ? -12.289 18.844 -13.406 1 92.62 191 LEU B O 1
ATOM 3298 N N . LEU B 1 192 ? -11.836 18.188 -11.383 1 92.5 192 LEU B N 1
ATOM 3299 C CA . LEU B 1 192 ? -11.148 16.984 -11.836 1 92.5 192 LEU B CA 1
ATOM 3300 C C . LEU B 1 192 ? -12.102 15.797 -11.852 1 92.5 192 LEU B C 1
ATOM 3302 O O . LEU B 1 192 ? -11.711 14.695 -12.242 1 92.5 192 LEU B O 1
ATOM 3306 N N . ARG B 1 193 ? -13.297 15.969 -11.477 1 91.44 193 ARG B N 1
ATOM 3307 C CA . ARG B 1 193 ? -14.242 14.883 -11.211 1 91.44 193 ARG B CA 1
ATOM 3308 C C . ARG B 1 193 ? -14.438 14.008 -12.445 1 91.44 193 ARG B C 1
ATOM 3310 O O . ARG B 1 193 ? -14.398 12.781 -12.352 1 91.44 193 ARG B O 1
ATOM 3317 N N . PRO B 1 194 ? -14.586 14.531 -13.68 1 92 194 PRO B N 1
ATOM 3318 C CA . PRO B 1 194 ? -14.781 13.648 -14.828 1 92 194 PRO B CA 1
ATOM 3319 C C . PRO B 1 194 ? -13.586 12.719 -15.062 1 92 194 PRO B C 1
ATOM 3321 O O . PRO B 1 194 ? -13.773 11.523 -15.32 1 92 194 PRO B O 1
ATOM 3324 N N . ALA B 1 195 ? -12.438 13.312 -14.992 1 90.94 195 ALA B N 1
ATOM 3325 C CA . ALA B 1 195 ? -11.227 12.516 -15.195 1 90.94 195 ALA B CA 1
ATOM 3326 C C . ALA B 1 195 ? -11.062 11.477 -14.094 1 90.94 195 ALA B C 1
ATOM 3328 O O . ALA B 1 195 ? -10.711 10.32 -14.367 1 90.94 195 ALA B O 1
ATOM 3329 N N . LEU B 1 196 ? -11.344 11.828 -12.844 1 91.62 196 LEU B N 1
ATOM 3330 C CA . LEU B 1 196 ? -11.18 10.93 -11.703 1 91.62 196 LEU B CA 1
ATOM 3331 C C . LEU B 1 196 ? -12.219 9.812 -11.75 1 91.62 196 LEU B C 1
ATOM 3333 O O . LEU B 1 196 ? -11.93 8.672 -11.375 1 91.62 196 LEU B O 1
ATOM 3337 N N . THR B 1 197 ? -13.383 10.125 -12.203 1 91.88 197 THR B N 1
ATOM 3338 C CA . THR B 1 197 ? -14.406 9.102 -12.367 1 91.88 197 THR B CA 1
ATOM 3339 C C . THR B 1 197 ? -13.977 8.07 -13.414 1 91.88 197 THR B C 1
ATOM 3341 O O . THR B 1 197 ? -14.141 6.867 -13.211 1 91.88 197 THR B O 1
ATOM 3344 N N . LEU B 1 198 ? -13.461 8.523 -14.469 1 90.75 198 LEU B N 1
ATOM 3345 C CA . LEU B 1 198 ? -12.938 7.629 -15.5 1 90.75 198 LEU B CA 1
ATOM 3346 C C . LEU B 1 198 ? -11.812 6.762 -14.945 1 90.75 198 LEU B C 1
ATOM 3348 O O . LEU B 1 198 ? -11.758 5.559 -15.227 1 90.75 198 LEU B O 1
ATOM 3352 N N . LEU B 1 199 ? -10.945 7.387 -14.203 1 91.44 199 LEU B N 1
ATOM 3353 C CA . LEU B 1 199 ? -9.852 6.668 -13.57 1 91.44 199 LEU B CA 1
ATOM 3354 C C . LEU B 1 199 ? -10.375 5.555 -12.672 1 91.44 199 LEU B C 1
ATOM 3356 O O . LEU B 1 199 ? -9.875 4.43 -12.711 1 91.44 199 LEU B O 1
ATOM 3360 N N . THR B 1 200 ? -11.344 5.855 -11.875 1 91.69 200 THR B N 1
ATOM 3361 C CA . THR B 1 200 ? -11.953 4.871 -10.984 1 91.69 200 THR B CA 1
ATOM 3362 C C . THR B 1 200 ? -12.531 3.711 -11.781 1 91.69 200 THR B C 1
ATOM 3364 O O . THR B 1 200 ? -12.406 2.551 -11.383 1 91.69 200 THR B O 1
ATOM 3367 N N . TRP B 1 201 ? -13.07 4.012 -12.867 1 89.88 201 TRP B N 1
ATOM 3368 C CA . TRP B 1 201 ? -13.648 2.98 -13.719 1 89.88 201 TRP B CA 1
ATOM 3369 C C . TRP B 1 201 ? -12.555 2.113 -14.336 1 89.88 201 TRP B C 1
ATOM 3371 O O . TRP B 1 201 ? -12.648 0.885 -14.328 1 89.88 201 TRP B O 1
ATOM 3381 N N . LEU B 1 202 ? -11.578 2.746 -14.758 1 87.06 202 LEU B N 1
ATOM 3382 C CA . LEU B 1 202 ? -10.492 2.045 -15.438 1 87.06 202 LEU B CA 1
ATOM 3383 C C . LEU B 1 202 ? -9.742 1.136 -14.469 1 87.06 202 LEU B C 1
ATOM 3385 O O . LEU B 1 202 ? -9.25 0.077 -14.859 1 87.06 202 LEU B O 1
ATOM 3389 N N . THR B 1 203 ? -9.703 1.471 -13.141 1 92.5 203 THR B N 1
ATOM 3390 C CA . THR B 1 203 ? -8.891 0.727 -12.18 1 92.5 203 THR B CA 1
ATOM 3391 C C . THR B 1 203 ? -9.766 -0.184 -11.32 1 92.5 203 THR B C 1
ATOM 3393 O O . THR B 1 203 ? -9.312 -0.694 -10.297 1 92.5 203 THR B O 1
ATOM 3396 N N . ARG B 1 204 ? -10.906 -0.445 -11.742 1 90.38 204 ARG B N 1
ATOM 3397 C CA . ARG B 1 204 ? -11.867 -1.257 -10.992 1 90.38 204 ARG B CA 1
ATOM 3398 C C . ARG B 1 204 ? -11.297 -2.641 -10.703 1 90.38 204 ARG B C 1
ATOM 3400 O O . ARG B 1 204 ? -11.422 -3.145 -9.586 1 90.38 204 ARG B O 1
ATOM 3407 N N . PRO B 1 205 ? -10.578 -3.23 -11.68 1 87.31 205 PRO B N 1
ATOM 3408 C CA . PRO B 1 205 ? -10.031 -4.562 -11.398 1 87.31 205 PRO B CA 1
ATOM 3409 C C . PRO B 1 205 ? -8.93 -4.535 -10.344 1 87.31 205 PRO B C 1
ATOM 3411 O O . PRO B 1 205 ? -8.555 -5.586 -9.812 1 87.31 205 PRO B O 1
ATOM 3414 N N . LEU B 1 206 ? -8.422 -3.342 -9.969 1 91.06 206 LEU B N 1
ATOM 3415 C CA . LEU B 1 206 ? -7.309 -3.215 -9.039 1 91.06 206 LEU B CA 1
ATOM 3416 C C . LEU B 1 206 ? -7.777 -2.666 -7.699 1 91.06 206 LEU B C 1
ATOM 3418 O O . LEU B 1 206 ? -6.961 -2.271 -6.863 1 91.06 206 LEU B O 1
ATOM 3422 N N . ARG B 1 207 ? -9.031 -2.719 -7.449 1 90.69 207 ARG B N 1
ATOM 3423 C CA . ARG B 1 207 ? -9.586 -2.105 -6.25 1 90.69 207 ARG B CA 1
ATOM 3424 C C . ARG B 1 207 ? -9.18 -2.877 -4.996 1 90.69 207 ARG B C 1
ATOM 3426 O O . ARG B 1 207 ? -9.312 -2.373 -3.881 1 90.69 207 ARG B O 1
ATOM 3433 N N . HIS B 1 208 ? -8.727 -4.074 -5.18 1 86.12 208 HIS B N 1
ATOM 3434 C CA . HIS B 1 208 ? -8.25 -4.844 -4.035 1 86.12 208 HIS B CA 1
ATOM 3435 C C . HIS B 1 208 ? -6.898 -4.332 -3.555 1 86.12 208 HIS B C 1
ATOM 3437 O O . HIS B 1 208 ? -6.457 -4.676 -2.455 1 86.12 208 HIS B O 1
ATOM 3443 N N . LYS B 1 209 ? -6.262 -3.533 -4.336 1 92.5 209 LYS B N 1
ATOM 3444 C CA . LYS B 1 209 ? -5.004 -2.895 -3.959 1 92.5 209 LYS B CA 1
ATOM 3445 C C . LYS B 1 209 ? -5.254 -1.605 -3.182 1 92.5 209 LYS B C 1
ATOM 3447 O O . LYS B 1 209 ? -6.184 -0.858 -3.492 1 92.5 209 LYS B O 1
ATOM 3452 N N . ARG B 1 210 ? -4.438 -1.316 -2.322 1 90.88 210 ARG B N 1
ATOM 3453 C CA . ARG B 1 210 ? -4.637 -0.296 -1.298 1 90.88 210 ARG B CA 1
ATOM 3454 C C . ARG B 1 210 ? -4.875 1.072 -1.927 1 90.88 210 ARG B C 1
ATOM 3456 O O . ARG B 1 210 ? -5.871 1.733 -1.632 1 90.88 210 ARG B O 1
ATOM 3463 N N . ASP B 1 211 ? -4.02 1.528 -2.787 1 94.81 211 ASP B N 1
ATOM 3464 C CA . ASP B 1 211 ? -4.098 2.891 -3.307 1 94.81 211 ASP B CA 1
ATOM 3465 C C . ASP B 1 211 ? -5.27 3.039 -4.277 1 94.81 211 ASP B C 1
ATOM 3467 O O . ASP B 1 211 ? -5.926 4.082 -4.309 1 94.81 211 ASP B O 1
ATOM 3471 N N . PHE B 1 212 ? -5.637 2.037 -4.969 1 94.81 212 PHE B N 1
ATOM 3472 C CA . PHE B 1 212 ? -6.715 2.131 -5.941 1 94.81 212 PHE B CA 1
ATOM 3473 C C . PHE B 1 212 ? -8.07 2.15 -5.246 1 94.81 212 PHE B C 1
ATOM 3475 O O . PHE B 1 212 ? -9.016 2.789 -5.727 1 94.81 212 PHE B O 1
ATOM 3482 N N . ARG B 1 213 ? -8.164 1.527 -4.141 1 93.56 213 ARG B N 1
ATOM 3483 C CA . ARG B 1 213 ? -9.438 1.472 -3.432 1 93.56 213 ARG B CA 1
ATOM 3484 C C . ARG B 1 213 ? -9.781 2.828 -2.832 1 93.56 213 ARG B C 1
ATOM 3486 O O . ARG B 1 213 ? -10.93 3.059 -2.432 1 93.56 213 ARG B O 1
ATOM 3493 N N . ALA B 1 214 ? -8.852 3.689 -2.688 1 94.94 214 ALA B N 1
ATOM 3494 C CA . ALA B 1 214 ? -9.047 4.996 -2.064 1 94.94 214 ALA B CA 1
ATOM 3495 C C . ALA B 1 214 ? -9.773 5.949 -3.01 1 94.94 214 ALA B C 1
ATOM 3497 O O . ALA B 1 214 ? -10.328 6.965 -2.576 1 94.94 214 ALA B O 1
ATOM 3498 N N . LEU B 1 215 ? -9.758 5.68 -4.32 1 94.75 215 LEU B N 1
ATOM 3499 C CA . LEU B 1 215 ? -10.172 6.641 -5.336 1 94.75 215 LEU B CA 1
ATOM 3500 C C . LEU B 1 215 ? -11.656 6.969 -5.199 1 94.75 215 LEU B C 1
ATOM 3502 O O . LEU B 1 215 ? -12.031 8.133 -5.062 1 94.75 215 LEU B O 1
ATOM 3506 N N . ALA B 1 216 ? -12.469 6.008 -5.062 1 94.12 216 ALA B N 1
ATOM 3507 C CA . ALA B 1 216 ? -13.906 6.223 -5.047 1 94.12 216 ALA B CA 1
ATOM 3508 C C . ALA B 1 216 ? -14.344 6.926 -3.768 1 94.12 216 ALA B C 1
ATOM 3510 O O . ALA B 1 216 ? -15.062 7.934 -3.816 1 94.12 216 ALA B O 1
ATOM 3511 N N . PRO B 1 217 ? -13.938 6.469 -2.604 1 94.81 217 PRO B N 1
ATOM 3512 C CA . PRO B 1 217 ? -14.305 7.188 -1.383 1 94.81 217 PRO B CA 1
ATOM 3513 C C . PRO B 1 217 ? -13.812 8.633 -1.374 1 94.81 217 PRO B C 1
ATOM 3515 O O . PRO B 1 217 ? -14.5 9.523 -0.87 1 94.81 217 PRO B O 1
ATOM 3518 N N . LEU B 1 218 ? -12.617 8.867 -1.877 1 94.75 218 LEU B N 1
ATOM 3519 C CA . LEU B 1 218 ? -12.086 10.227 -1.895 1 94.75 218 LEU B CA 1
ATOM 3520 C C . LEU B 1 218 ? -12.977 11.148 -2.723 1 94.75 218 LEU B C 1
ATOM 3522 O O . LEU B 1 218 ? -13.281 12.266 -2.305 1 94.75 218 LEU B O 1
ATOM 3526 N N . LEU B 1 219 ? -13.359 10.656 -3.875 1 94.12 219 LEU B N 1
ATOM 3527 C CA . LEU B 1 219 ? -14.25 11.414 -4.746 1 94.12 219 LEU B CA 1
ATOM 3528 C C . LEU B 1 219 ? -15.555 11.75 -4.035 1 94.12 219 LEU B C 1
ATOM 3530 O O . LEU B 1 219 ? -16.062 12.867 -4.148 1 94.12 219 LEU B O 1
ATOM 3534 N N . THR B 1 220 ? -16.062 10.812 -3.301 1 93.25 220 THR B N 1
ATOM 3535 C CA . THR B 1 220 ? -17.312 10.984 -2.58 1 93.25 220 THR B CA 1
ATOM 3536 C C . THR B 1 220 ? -17.156 11.992 -1.447 1 93.25 220 THR B C 1
ATOM 3538 O O . THR B 1 220 ? -18.031 12.828 -1.229 1 93.25 220 THR B O 1
ATOM 3541 N N . LEU B 1 221 ? -16.094 11.922 -0.725 1 93.81 221 LEU B N 1
ATOM 3542 C CA . LEU B 1 221 ? -15.828 12.766 0.439 1 93.81 221 LEU B CA 1
ATOM 3543 C C . LEU B 1 221 ? -15.797 14.234 0.048 1 93.81 221 LEU B C 1
ATOM 3545 O O . LEU B 1 221 ? -16.266 15.094 0.799 1 93.81 221 LEU B O 1
ATOM 3549 N N . PHE B 1 222 ? -15.273 14.562 -1.141 1 93.81 222 PHE B N 1
ATOM 3550 C CA . PHE B 1 222 ? -15.102 15.953 -1.553 1 93.81 222 PHE B CA 1
ATOM 3551 C C . PHE B 1 222 ? -16.141 16.328 -2.609 1 93.81 222 PHE B C 1
ATOM 3553 O O . PHE B 1 222 ? -15.922 17.266 -3.387 1 93.81 222 PHE B O 1
ATOM 3560 N N . ALA B 1 223 ? -17.172 15.609 -2.695 1 89.19 223 ALA B N 1
ATOM 3561 C CA . ALA B 1 223 ? -18.25 15.906 -3.635 1 89.19 223 ALA B CA 1
ATOM 3562 C C . ALA B 1 223 ? -19.078 17.094 -3.158 1 89.19 223 ALA B C 1
ATOM 3564 O O . ALA B 1 223 ? -19.656 17.828 -3.971 1 89.19 223 ALA B O 1
ATOM 3565 N N . ASP B 1 224 ? -19.281 17.172 -1.841 1 76.31 224 ASP B N 1
ATOM 3566 C CA . ASP B 1 224 ? -20.156 18.234 -1.325 1 76.31 224 ASP B CA 1
ATOM 3567 C C . ASP B 1 224 ? -19.359 19.203 -0.459 1 76.31 224 ASP B C 1
ATOM 3569 O O . ASP B 1 224 ? -18.719 18.812 0.511 1 76.31 224 ASP B O 1
ATOM 3573 N N . PRO B 1 225 ? -19.297 20.484 -0.893 1 66 225 PRO B N 1
ATOM 3574 C CA . PRO B 1 225 ? -18.562 21.484 -0.115 1 66 225 PRO B CA 1
ATOM 3575 C C . PRO B 1 225 ? -19.141 21.688 1.281 1 66 225 PRO B C 1
ATOM 3577 O O . PRO B 1 225 ? -18.453 22.172 2.18 1 66 225 PRO B O 1
ATOM 3580 N N . ARG B 1 226 ? -20.547 21.391 1.363 1 60.25 226 ARG B N 1
ATOM 3581 C CA . ARG B 1 226 ? -21.234 21.812 2.582 1 60.25 226 ARG B CA 1
ATOM 3582 C C . ARG B 1 226 ? -21.234 20.703 3.623 1 60.25 226 ARG B C 1
ATOM 3584 O O . ARG B 1 226 ? -21.266 19.516 3.273 1 60.25 226 ARG B O 1
#